Protein AF-A0A084AFZ1-F1 (afdb_monomer_lite)

Secondary structure (DSSP, 8-state):
---PPP--HHHHHHHHHTTSS-HHHHHHHHHHHHHS----TTGGG--HHHHHHHHTT-HHHHHHHHHHHH------HHHHHHHHHHHHHTTT--HHHHHHHHHHHT--GGGSHHHHHHHHHHHHHTT-HHHHHHHHHHSPPPTTHHHHT-GGGS-EEEEEETTEEEEEEGGGTT-TTTTHHHHHHHHHTTSS---TTHHHHHHT-SSHHHHHHHHHHHHHTT----HHHHHHHHHTT-HHHHHHHHHHHHHHH-S-TTHHHHHHHHHHHHHHTT-HHHHHHHHHHH---TT--PPP-TT----HHHHHHHHHHT--TT--HHHHHHHTT-HHHHHHHHHTT------TTS--HHHHHHHHHHHHHTTTTT-TTHHHHHHHHHHHHHHHHHTT-SS----S----

Foldseek 3Di:
DDDDDDLDLVVLVVCVVVVVDDPLRSLLSLCCCLQVVDDDPVLVPDDLVNLLQCLQPQLLSSLSSQSNVAPPDRFDPLLSVLLSVLLVCLLPDAPVNNVVSCVVSVRCQLVAQSSLLSSLSSNLQSVVVRRNLVSLVVGAHGVSLQSSPEPVSFDFDWADAPPFTAGAGPSCHNPQFRCLVVVLSCVVSVSYDQDLVCLRRLLLTNPVVSSVSSNVSSVVVPHAQDLVSLLSNLLGQPLVSNVVNVVRNCVVPPPDPCQQVSLQVSLLSNLLSLRLSNNCCSCVVVVHDQQDWDDDPPDDDDDPVVCVVCLVVLNQHRDGSLLSNLSSLNQNSNVSSVVVPHDQAAGPVRDTNLRSLVVSLVSLVVCCVVDVVSVVVNVSNVSSNVSCVVVVNHPDPPPDDDDD

Structure (mmCIF, N/CA/C/O backbone):
data_AF-A0A084AFZ1-F1
#
_entry.id   AF-A0A084AFZ1-F1
#
loop_
_atom_site.group_PDB
_atom_site.id
_atom_site.type_symbol
_atom_site.label_atom_id
_atom_site.label_alt_id
_atom_site.label_comp_id
_atom_site.label_asym_id
_atom_site.label_entity_id
_atom_site.label_seq_id
_atom_site.pdbx_PDB_ins_code
_atom_site.Cartn_x
_atom_site.Cartn_y
_atom_site.Cartn_z
_atom_site.occupancy
_atom_site.B_iso_or_equiv
_atom_site.auth_seq_id
_atom_site.auth_comp_id
_atom_site.auth_asym_id
_atom_site.auth_atom_id
_atom_site.pdbx_PDB_model_num
ATOM 1 N N . MET A 1 1 ? -12.530 34.333 35.364 1.00 33.03 1 MET A N 1
ATOM 2 C CA . MET A 1 1 ? -13.328 33.110 35.159 1.00 33.03 1 MET A CA 1
ATOM 3 C C . MET A 1 1 ? -12.568 32.284 34.147 1.00 33.03 1 MET A C 1
ATOM 5 O O . MET A 1 1 ? -12.375 32.754 33.040 1.00 33.03 1 MET A O 1
ATOM 9 N N . THR A 1 2 ? -11.994 31.172 34.586 1.00 37.03 2 THR A N 1
ATOM 10 C CA . THR A 1 2 ? -11.193 30.262 33.763 1.00 37.03 2 THR A CA 1
ATOM 11 C C . THR A 1 2 ? -12.133 29.463 32.868 1.00 37.03 2 THR A C 1
ATOM 13 O O . THR A 1 2 ? -12.898 28.650 33.384 1.00 37.03 2 THR A O 1
ATOM 16 N N . GLU A 1 3 ? -12.117 29.720 31.561 1.00 37.47 3 GLU A N 1
ATOM 17 C CA . GLU A 1 3 ? -12.714 28.812 30.579 1.00 37.47 3 GLU A CA 1
ATOM 18 C C . GLU A 1 3 ? -11.996 27.467 30.712 1.00 37.47 3 GLU A C 1
ATOM 20 O O . GLU A 1 3 ? -10.791 27.369 30.480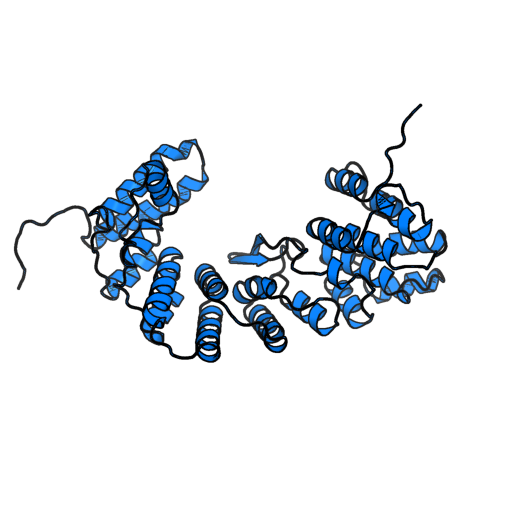 1.00 37.47 3 GLU A O 1
ATOM 25 N N . GLN A 1 4 ? -12.707 26.441 31.180 1.00 44.84 4 GLN A N 1
ATOM 26 C CA . GLN A 1 4 ? -12.224 25.075 31.026 1.00 44.84 4 GLN A CA 1
ATOM 27 C C . GLN A 1 4 ? -12.156 24.792 29.518 1.00 44.84 4 GLN A C 1
ATOM 29 O O . GLN A 1 4 ? -13.130 25.097 28.825 1.00 44.84 4 GLN A O 1
ATOM 34 N N . PRO A 1 5 ? -11.043 24.246 28.993 1.00 47.56 5 PRO A N 1
ATOM 35 C CA . PRO A 1 5 ? -10.979 23.866 27.592 1.00 47.56 5 PRO A CA 1
ATOM 36 C C . PRO A 1 5 ? -12.071 22.830 27.345 1.00 47.56 5 PRO A C 1
ATOM 38 O O . PRO A 1 5 ? -12.137 21.807 28.030 1.00 47.56 5 PRO A O 1
ATOM 41 N N . ASN A 1 6 ? -12.978 23.158 26.431 1.00 54.75 6 ASN A N 1
ATOM 42 C CA . ASN A 1 6 ? -14.166 22.368 26.148 1.00 54.75 6 ASN A CA 1
ATOM 43 C C . ASN A 1 6 ? -13.710 20.989 25.626 1.00 54.75 6 ASN A C 1
ATOM 45 O O . ASN A 1 6 ? -13.026 20.946 24.599 1.00 54.75 6 ASN A O 1
ATOM 49 N N . PRO A 1 7 ? -14.001 19.871 26.315 1.00 60.94 7 PRO A N 1
ATOM 50 C CA . PRO A 1 7 ? -13.528 18.563 25.887 1.00 60.94 7 PRO A CA 1
ATOM 51 C C . PRO A 1 7 ? -14.310 18.158 24.637 1.00 60.94 7 PRO A C 1
ATOM 53 O O . PRO A 1 7 ? -15.464 17.760 24.724 1.00 60.94 7 PRO A O 1
ATOM 56 N N . CYS A 1 8 ? -13.714 18.296 23.457 1.00 78.50 8 CYS A N 1
ATOM 57 C CA . CYS A 1 8 ? -14.264 17.755 22.218 1.00 78.50 8 CYS A CA 1
ATOM 58 C C . CYS A 1 8 ? -13.223 16.856 21.548 1.00 78.50 8 CYS A C 1
ATOM 60 O O . CYS A 1 8 ? -12.022 17.114 21.659 1.00 78.50 8 CYS A O 1
ATOM 62 N N . PHE A 1 9 ? -13.682 15.825 20.826 1.00 83.19 9 PHE A N 1
ATOM 63 C CA . PHE A 1 9 ? -12.818 14.855 20.134 1.00 83.19 9 PHE A CA 1
ATOM 64 C C . PHE A 1 9 ? -11.695 15.525 19.327 1.00 83.19 9 PHE A C 1
ATOM 66 O O . PHE A 1 9 ? -10.556 15.069 19.329 1.00 83.19 9 PHE A O 1
ATOM 73 N N . TYR A 1 10 ? -12.000 16.639 18.651 1.00 82.38 10 TYR A N 1
ATOM 74 C CA . TYR A 1 10 ? -11.013 17.381 17.869 1.00 82.38 10 TYR A CA 1
ATOM 75 C C . TYR A 1 10 ? -9.939 18.023 18.746 1.00 82.38 10 TYR A C 1
ATOM 77 O O . TYR A 1 10 ? -8.758 17.868 18.454 1.00 82.38 10 TYR A O 1
ATOM 85 N N . HIS A 1 11 ? -10.327 18.721 19.813 1.00 86.31 11 HIS A N 1
ATOM 86 C CA . HIS A 1 11 ? -9.377 19.373 20.710 1.00 86.31 11 HIS A CA 1
ATOM 87 C C . HIS A 1 11 ? -8.495 18.347 21.429 1.00 86.31 11 HIS A C 1
ATOM 89 O O . HIS A 1 11 ? -7.272 18.452 21.382 1.00 86.31 11 HIS A O 1
ATOM 95 N N . ASN A 1 12 ? -9.107 17.312 22.012 1.00 88.25 12 ASN A N 1
ATOM 96 C CA . ASN A 1 12 ? -8.392 16.292 22.776 1.00 88.25 12 ASN A CA 1
ATOM 97 C C . ASN A 1 12 ? -7.398 15.512 21.910 1.00 88.25 12 ASN A C 1
ATOM 99 O O . ASN A 1 12 ? -6.294 15.227 22.369 1.00 88.25 12 ASN A O 1
ATOM 103 N N . LYS A 1 13 ? -7.742 15.230 20.649 1.00 87.44 13 LYS A N 1
ATOM 104 C CA . LYS A 1 13 ? -6.816 14.625 19.688 1.00 87.44 13 LYS A CA 1
ATOM 105 C C . LYS A 1 13 ? -5.559 15.468 19.482 1.00 87.44 13 LYS A C 1
ATOM 107 O O . LYS A 1 13 ? -4.463 14.915 19.498 1.00 87.44 13 LYS A O 1
ATOM 112 N N . TYR A 1 14 ? -5.698 16.776 19.245 1.00 88.31 14 TYR A N 1
ATOM 113 C CA . TYR A 1 14 ? -4.531 17.637 19.024 1.00 88.31 14 TYR A CA 1
ATOM 114 C C . TYR A 1 14 ? -3.699 17.767 20.300 1.00 88.31 14 TYR A C 1
ATOM 116 O O . TYR A 1 14 ? -2.500 17.534 20.247 1.00 88.31 14 TYR A O 1
ATOM 124 N N . SER A 1 15 ? -4.333 17.980 21.456 1.00 90.19 15 SER A N 1
ATOM 125 C CA . SER A 1 15 ? -3.624 18.001 22.740 1.00 90.19 15 SER A CA 1
ATOM 126 C C . SER A 1 15 ? -2.896 16.686 23.042 1.00 90.19 15 SER A C 1
ATOM 128 O O . SER A 1 15 ? -1.796 16.709 23.586 1.00 90.19 15 SER A O 1
ATOM 130 N N . TYR A 1 16 ? -3.462 15.529 22.682 1.00 90.88 16 TYR A N 1
ATOM 131 C CA . TYR A 1 16 ? -2.767 14.247 22.821 1.00 90.88 16 TYR A CA 1
ATOM 132 C C . TYR A 1 16 ? -1.593 14.128 21.839 1.00 90.88 16 TYR A C 1
ATOM 134 O O . TYR A 1 16 ? -0.491 13.755 22.242 1.00 90.88 16 TYR A O 1
ATOM 142 N N . ALA A 1 17 ? -1.800 14.482 20.567 1.00 87.94 17 ALA A N 1
ATOM 143 C CA . ALA A 1 17 ? -0.756 14.453 19.544 1.00 87.94 17 ALA A CA 1
ATOM 144 C C . ALA A 1 17 ? 0.426 15.384 19.876 1.00 87.94 17 ALA A C 1
ATOM 146 O O . ALA A 1 17 ? 1.574 15.030 19.610 1.00 87.94 17 ALA A O 1
ATOM 147 N N . ASP A 1 18 ? 0.142 16.525 20.504 1.00 91.38 18 ASP A N 1
ATOM 148 C CA . ASP A 1 18 ? 1.127 17.514 20.950 1.00 91.38 18 ASP A CA 1
ATOM 149 C C . ASP A 1 18 ? 1.747 17.160 22.321 1.00 91.38 18 ASP A C 1
ATOM 151 O O . ASP A 1 18 ? 2.674 17.828 22.783 1.00 91.38 18 ASP A O 1
ATOM 155 N N . GLY A 1 19 ? 1.279 16.084 22.969 1.00 92.38 19 GLY A N 1
ATOM 156 C CA . GLY A 1 19 ? 1.779 15.604 24.261 1.00 92.38 19 GLY A CA 1
ATOM 157 C C . GLY A 1 19 ? 1.338 16.438 25.469 1.00 92.38 19 GLY A C 1
ATOM 158 O O . GLY A 1 19 ? 1.899 16.284 26.553 1.00 92.38 19 GLY A O 1
ATOM 159 N N . GLU A 1 20 ? 0.346 17.313 25.301 1.00 94.06 20 GLU A N 1
ATOM 160 C CA . GLU A 1 20 ? -0.229 18.136 26.372 1.00 94.06 20 GLU A CA 1
ATOM 161 C C . GLU A 1 20 ? -1.051 17.308 27.367 1.00 94.06 20 GLU A C 1
ATOM 163 O O . GLU A 1 20 ? -1.172 17.686 28.533 1.00 94.06 20 GLU A O 1
ATOM 168 N N . ILE A 1 21 ? -1.620 16.189 26.908 1.00 93.94 21 ILE A N 1
ATOM 169 C CA . ILE A 1 21 ? -2.348 15.226 27.739 1.00 93.94 21 ILE A CA 1
ATOM 170 C C . ILE A 1 21 ? -1.832 13.808 27.508 1.00 93.94 21 ILE A C 1
ATOM 172 O O . ILE A 1 21 ? -1.368 13.451 26.426 1.00 93.94 21 ILE A O 1
ATOM 176 N N . THR A 1 22 ? -1.937 12.977 28.538 1.00 95.38 22 THR A N 1
ATOM 177 C CA . THR A 1 22 ? -1.619 11.547 28.473 1.00 95.38 22 THR A CA 1
ATOM 178 C C . THR A 1 22 ? -2.678 10.765 27.691 1.00 95.38 22 THR A C 1
ATOM 180 O O . THR A 1 22 ? -3.810 11.218 27.515 1.00 95.38 22 THR A O 1
ATOM 183 N N . LEU A 1 23 ? -2.341 9.539 27.267 1.00 93.75 23 LEU A N 1
ATOM 184 C CA . LEU A 1 23 ? -3.318 8.635 26.649 1.00 93.75 23 LEU A CA 1
ATOM 185 C C . LEU A 1 23 ? -4.482 8.321 27.602 1.00 93.75 23 LEU A C 1
ATOM 187 O O . LEU A 1 23 ? -5.624 8.241 27.169 1.00 93.75 23 LEU A O 1
ATOM 191 N N . GLU A 1 24 ? -4.212 8.154 28.897 1.00 95.44 24 GLU A N 1
ATOM 192 C CA . GLU A 1 24 ? -5.260 7.911 29.892 1.00 95.44 24 GLU A CA 1
ATOM 193 C C . GLU A 1 24 ? -6.216 9.104 30.002 1.00 95.44 24 GLU A C 1
ATOM 195 O O . GLU A 1 24 ? -7.428 8.919 29.927 1.00 95.44 24 GLU A O 1
ATOM 200 N N . GLU A 1 25 ? -5.691 10.328 30.097 1.00 93.88 25 GLU A N 1
ATOM 201 C CA . GLU A 1 25 ? -6.513 11.544 30.106 1.00 93.88 25 GLU A CA 1
ATOM 202 C C . GLU A 1 25 ? -7.311 11.706 28.810 1.00 93.88 25 GLU A C 1
ATOM 204 O O . GLU A 1 25 ? -8.485 12.073 28.859 1.00 93.88 25 GLU A O 1
ATOM 209 N N . TYR A 1 26 ? -6.699 11.402 27.664 1.00 93.56 26 TYR A N 1
ATOM 210 C CA . TYR A 1 26 ? -7.360 11.389 26.363 1.00 93.56 26 TYR A CA 1
ATOM 211 C C . TYR A 1 26 ? -8.556 10.420 26.350 1.00 93.56 26 TYR A C 1
ATOM 213 O O . TYR A 1 26 ? -9.682 10.831 26.070 1.00 93.56 26 TYR A O 1
ATOM 221 N N . LEU A 1 27 ? -8.337 9.160 26.749 1.00 93.81 27 LEU A N 1
ATOM 222 C CA . LEU A 1 27 ? -9.379 8.134 26.839 1.00 93.81 27 LEU A CA 1
ATOM 223 C C . LEU A 1 27 ? -10.505 8.539 27.798 1.00 93.81 27 LEU A C 1
ATOM 225 O O . LEU A 1 27 ? -11.677 8.389 27.464 1.00 93.81 27 LEU A O 1
ATOM 229 N N . GLN A 1 28 ? -10.166 9.047 28.984 1.00 91.25 28 GLN A N 1
ATOM 230 C CA . GLN A 1 28 ? -11.147 9.452 29.995 1.00 91.25 28 GLN A CA 1
ATOM 231 C C . GLN A 1 28 ? -12.039 10.591 29.490 1.00 91.25 28 GLN A C 1
ATOM 233 O O . GLN A 1 28 ? -13.264 10.526 29.628 1.00 91.25 28 GLN A O 1
ATOM 238 N N . LYS A 1 29 ? -11.437 11.615 28.869 1.00 89.06 29 LYS A N 1
ATOM 239 C CA . LYS A 1 29 ? -12.176 12.748 28.303 1.00 89.06 29 LYS A CA 1
ATOM 240 C C . LYS A 1 29 ? -13.087 12.301 27.165 1.00 89.06 29 LYS A C 1
ATOM 242 O O . LYS A 1 29 ? -14.281 12.579 27.217 1.00 89.06 29 LYS A O 1
ATOM 247 N N . ASP A 1 30 ? -12.570 11.570 26.183 1.00 89.25 30 ASP A N 1
ATOM 248 C CA . ASP A 1 30 ? -13.354 11.226 24.994 1.00 89.25 30 ASP A CA 1
ATOM 249 C C . ASP A 1 30 ? -14.424 10.156 25.279 1.00 89.25 30 ASP A C 1
ATOM 251 O O . ASP A 1 30 ? -15.539 10.231 24.756 1.00 89.25 30 ASP A O 1
ATOM 255 N N . LEU A 1 31 ? -14.157 9.195 26.172 1.00 89.50 31 LEU A N 1
ATOM 256 C CA . LEU A 1 31 ? -15.164 8.207 26.579 1.00 89.50 31 LEU A CA 1
ATOM 257 C C . LEU A 1 31 ? -16.256 8.802 27.473 1.00 89.50 31 LEU A C 1
ATOM 259 O O . LEU A 1 31 ? -17.341 8.223 27.546 1.00 89.50 31 LEU A O 1
ATOM 263 N N . SER A 1 32 ? -16.040 9.958 28.112 1.00 86.19 32 SER A N 1
ATOM 264 C CA . SER A 1 32 ? -17.117 10.651 28.837 1.00 86.19 32 SER A CA 1
ATOM 265 C C . SER A 1 32 ? -18.300 10.993 27.918 1.00 86.19 32 SER A C 1
ATOM 267 O O . SER A 1 32 ? -19.451 10.850 28.328 1.00 86.19 32 SER A O 1
ATOM 269 N N . HIS A 1 33 ? -18.049 11.297 26.638 1.00 82.81 33 HIS A N 1
ATOM 270 C CA . HIS A 1 33 ? -19.105 11.511 25.641 1.00 82.81 33 HIS A CA 1
ATOM 271 C C . HIS A 1 33 ? -19.971 10.272 25.412 1.00 82.81 33 HIS A C 1
ATOM 273 O O . HIS A 1 33 ? -21.174 10.387 25.180 1.00 82.81 33 HIS A O 1
ATOM 279 N N . VAL A 1 34 ? -19.356 9.088 25.470 1.00 84.00 34 VAL A N 1
ATOM 280 C CA . VAL A 1 34 ? -20.025 7.802 25.243 1.00 84.00 34 VAL A CA 1
ATOM 281 C C . VAL A 1 34 ? -20.807 7.377 26.489 1.00 84.00 34 VAL A C 1
ATOM 283 O O . VAL A 1 34 ? -21.957 6.965 26.383 1.00 84.00 34 VAL A O 1
ATOM 286 N N . PHE A 1 35 ? -20.209 7.498 27.676 1.00 84.88 35 PHE A N 1
ATOM 287 C CA . PHE A 1 35 ? -20.789 6.969 28.917 1.00 84.88 35 PHE A CA 1
ATOM 288 C C . PHE A 1 35 ? -21.752 7.944 29.597 1.00 84.88 35 PHE A C 1
ATOM 290 O O . PHE A 1 35 ? -22.797 7.529 30.090 1.00 84.88 35 PHE A O 1
ATOM 297 N N . GLU A 1 36 ? -21.421 9.233 29.622 1.00 79.44 36 GLU A N 1
ATOM 298 C CA . GLU A 1 36 ? -22.188 10.252 30.350 1.00 79.44 36 GLU A CA 1
ATOM 299 C C . GLU A 1 36 ? -23.171 11.001 29.440 1.00 79.44 36 GLU A C 1
ATOM 301 O O . GLU A 1 36 ? -23.986 11.787 29.919 1.00 79.44 36 GLU A O 1
ATOM 306 N N . GLY A 1 37 ? -23.105 10.775 28.122 1.00 70.62 37 GLY A N 1
ATOM 307 C CA . GLY A 1 37 ? -23.962 11.453 27.148 1.00 70.62 37 GLY A CA 1
ATOM 308 C C . GLY A 1 37 ? -23.716 12.963 27.065 1.00 70.62 37 GLY A C 1
ATOM 309 O O . GLY A 1 37 ? -24.553 13.689 26.529 1.00 70.62 37 GLY A O 1
ATOM 310 N N . LEU A 1 38 ? -22.583 13.447 27.586 1.00 69.12 38 LEU A N 1
ATOM 311 C CA . LEU A 1 38 ? -22.185 14.848 27.515 1.00 69.12 38 LEU A CA 1
ATOM 312 C C . LEU A 1 38 ? -21.895 15.215 26.057 1.00 69.12 38 LEU A C 1
ATOM 314 O O . LEU A 1 38 ? -20.802 14.979 25.544 1.00 69.12 38 LEU A O 1
ATOM 318 N N . ARG A 1 39 ? -22.892 15.769 25.363 1.00 71.81 39 ARG A N 1
ATOM 319 C CA . ARG A 1 39 ? -22.754 16.247 23.984 1.00 71.81 39 ARG A CA 1
ATOM 320 C C . ARG A 1 39 ? -22.644 17.763 23.986 1.00 71.81 39 ARG A C 1
ATOM 322 O O . ARG A 1 39 ? -23.574 18.469 24.362 1.00 71.81 39 ARG A O 1
ATOM 329 N N . HIS A 1 40 ? -21.495 18.262 23.549 1.00 74.44 40 HIS A N 1
ATOM 330 C CA . HIS A 1 40 ? -21.338 19.675 23.223 1.00 74.44 40 HIS A CA 1
ATOM 331 C C . HIS A 1 40 ? -22.025 19.967 21.877 1.00 74.44 40 HIS A C 1
ATOM 333 O O . HIS A 1 40 ? -22.189 19.044 21.074 1.00 74.44 40 HIS A O 1
ATOM 339 N N . PRO A 1 41 ? -22.358 21.233 21.562 1.00 74.81 41 PRO A N 1
ATOM 340 C CA . PRO A 1 41 ? -22.997 21.595 20.289 1.00 74.81 41 PRO A CA 1
ATOM 341 C C . PRO A 1 41 ? -22.241 21.113 19.036 1.00 74.81 41 PRO A C 1
ATOM 343 O O . PRO A 1 41 ? -22.827 20.905 17.977 1.00 74.81 41 PRO A O 1
ATOM 346 N N . GLU A 1 42 ? -20.925 20.936 19.145 1.00 70.88 42 GLU A N 1
ATOM 347 C CA . GLU A 1 42 ? -20.059 20.398 18.090 1.00 70.88 42 GLU A CA 1
ATOM 348 C C . GLU A 1 42 ? -20.257 18.889 17.888 1.00 70.88 42 GLU A C 1
ATOM 350 O O . GLU A 1 42 ? -20.245 18.412 16.755 1.00 70.88 42 GLU A O 1
ATOM 355 N N . CYS A 1 43 ? -20.497 18.144 18.972 1.00 73.94 43 CYS A N 1
ATOM 356 C CA . CYS A 1 43 ? -20.749 16.704 18.953 1.00 73.94 43 CYS A CA 1
ATOM 357 C C . CYS A 1 43 ? -22.131 16.367 18.373 1.00 73.94 43 CYS A C 1
ATOM 359 O O . CYS A 1 43 ? -22.297 15.310 17.771 1.00 73.94 43 CYS A O 1
ATOM 361 N N . GLU A 1 44 ? -23.116 17.259 18.522 1.00 75.50 44 GLU A N 1
ATOM 362 C CA . GLU A 1 44 ? -24.480 17.072 17.996 1.00 75.50 44 GLU A CA 1
ATOM 363 C C . GLU A 1 44 ? -24.546 17.036 16.463 1.00 75.50 44 GLU A C 1
ATOM 365 O O . GLU A 1 44 ? -25.495 16.498 15.897 1.00 75.50 44 GLU A O 1
ATOM 370 N N . ARG A 1 45 ? -23.548 17.610 15.783 1.00 81.56 45 ARG A N 1
ATOM 371 C CA . ARG A 1 45 ? -23.478 17.654 14.314 1.00 81.56 45 ARG A CA 1
ATOM 372 C C . ARG A 1 45 ? -22.702 16.486 13.710 1.00 81.56 45 ARG A C 1
ATOM 374 O O . ARG A 1 45 ? -22.696 16.350 12.485 1.00 81.56 45 ARG A O 1
ATOM 381 N N . LEU A 1 46 ? -22.048 15.678 14.549 1.00 87.00 46 LEU A N 1
ATOM 382 C CA . LEU A 1 46 ? -21.243 14.553 14.092 1.00 87.00 46 LEU A CA 1
ATOM 383 C C . LEU A 1 46 ? -22.122 13.497 13.425 1.00 87.00 46 LEU A C 1
ATOM 385 O O . LEU A 1 46 ? -23.228 13.196 13.871 1.00 87.00 46 LEU A O 1
ATOM 389 N N . ASN A 1 47 ? -21.602 12.923 12.350 1.00 88.88 47 ASN A N 1
ATOM 390 C CA . ASN A 1 47 ? -22.242 11.861 11.588 1.00 88.88 47 ASN A CA 1
ATOM 391 C C . ASN A 1 47 ? -21.202 10.826 11.113 1.00 88.88 47 ASN A C 1
ATOM 393 O O . ASN A 1 47 ? -20.009 10.928 11.403 1.00 88.88 47 ASN A O 1
ATOM 397 N N . ASP A 1 48 ? -21.646 9.815 10.363 1.00 88.25 48 ASP A N 1
AT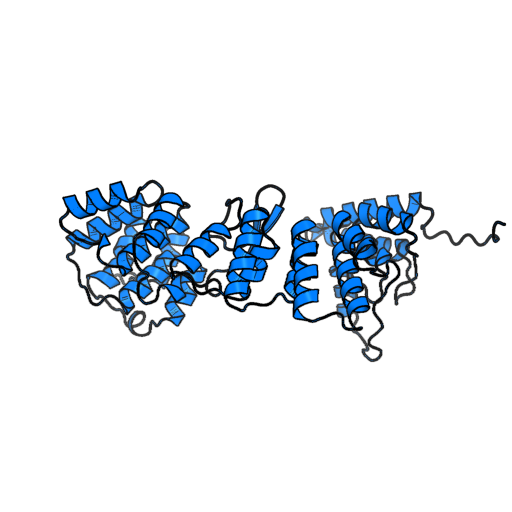OM 398 C CA . ASP A 1 48 ? -20.771 8.748 9.855 1.00 88.25 48 ASP A CA 1
ATOM 399 C C . ASP A 1 48 ? -19.630 9.255 8.945 1.00 88.25 48 ASP A C 1
ATOM 401 O O . ASP A 1 48 ? -18.589 8.600 8.834 1.00 88.25 48 ASP A O 1
ATOM 405 N N . ALA A 1 49 ? -19.778 10.418 8.298 1.00 88.12 49 ALA A N 1
ATOM 406 C CA . ALA A 1 49 ? -18.690 11.025 7.533 1.00 88.12 49 ALA A CA 1
ATOM 407 C C . ALA A 1 49 ? -17.582 11.558 8.455 1.00 88.12 49 ALA A C 1
ATOM 409 O O . ALA A 1 49 ? -16.403 11.407 8.131 1.00 88.12 49 ALA A O 1
ATOM 410 N N . ASP A 1 50 ? -17.937 12.106 9.620 1.00 88.62 50 ASP A N 1
ATOM 411 C CA . ASP A 1 50 ? -16.970 12.582 10.615 1.00 88.62 50 ASP A CA 1
ATOM 412 C C . ASP A 1 50 ? -16.193 11.427 11.256 1.00 88.62 50 ASP A C 1
ATOM 414 O O . ASP A 1 50 ? -14.991 11.556 11.487 1.00 88.62 50 ASP A O 1
ATOM 418 N N . VAL A 1 51 ? -16.839 10.270 11.461 1.00 90.19 51 VAL A N 1
ATOM 419 C CA . VAL A 1 51 ? -16.156 9.026 11.870 1.00 90.19 51 VAL A CA 1
ATOM 420 C C . VAL A 1 51 ? -15.022 8.709 10.897 1.00 90.19 51 VAL A C 1
ATOM 422 O O . VAL A 1 51 ? -13.885 8.476 11.309 1.00 90.19 51 VAL A O 1
ATOM 425 N N . GLY A 1 52 ? -15.325 8.737 9.597 1.00 87.62 52 GLY A N 1
ATOM 426 C CA . GLY A 1 52 ? -14.346 8.481 8.550 1.00 87.62 52 GLY A CA 1
ATOM 427 C C . GLY A 1 52 ? -13.244 9.533 8.478 1.00 87.62 52 GLY A C 1
ATOM 428 O O . GLY A 1 52 ? -12.071 9.191 8.356 1.00 87.62 52 GLY A O 1
ATOM 429 N N . LEU A 1 53 ? -13.596 10.816 8.582 1.00 86.31 53 LEU A N 1
ATOM 430 C CA . LEU A 1 53 ? -12.619 11.902 8.574 1.00 86.31 53 LEU A CA 1
ATOM 431 C C . LEU A 1 53 ? -11.646 11.789 9.752 1.00 86.31 53 LEU A C 1
ATOM 433 O O . LEU A 1 53 ? -10.442 11.965 9.569 1.00 86.31 53 LEU A O 1
ATOM 437 N N . MET A 1 54 ? -12.156 11.467 10.940 1.00 87.62 54 MET A N 1
ATOM 438 C CA . MET A 1 54 ? -11.336 11.320 12.134 1.00 87.62 54 MET A CA 1
ATOM 439 C C . MET A 1 54 ? -10.410 10.103 12.029 1.00 87.62 54 MET A C 1
ATOM 441 O O . MET A 1 54 ? -9.196 10.243 12.215 1.00 87.62 54 MET A O 1
ATOM 445 N N . ALA A 1 55 ? -10.956 8.954 11.610 1.00 88.31 55 ALA A N 1
ATOM 446 C CA . ALA A 1 55 ? -10.219 7.698 11.474 1.00 88.31 55 ALA A CA 1
ATOM 447 C C . ALA A 1 55 ? -8.987 7.785 10.549 1.00 88.31 55 ALA A C 1
ATOM 449 O O . ALA A 1 55 ? -8.029 7.038 10.743 1.00 88.31 55 ALA A O 1
ATOM 450 N N . ARG A 1 56 ? -8.947 8.760 9.621 1.00 80.88 56 ARG A N 1
ATOM 451 C CA . ARG A 1 56 ? -7.785 9.040 8.738 1.00 80.88 56 ARG A CA 1
ATOM 452 C C . ARG A 1 56 ? -6.508 9.385 9.469 1.00 80.88 56 ARG A C 1
ATOM 454 O O . ARG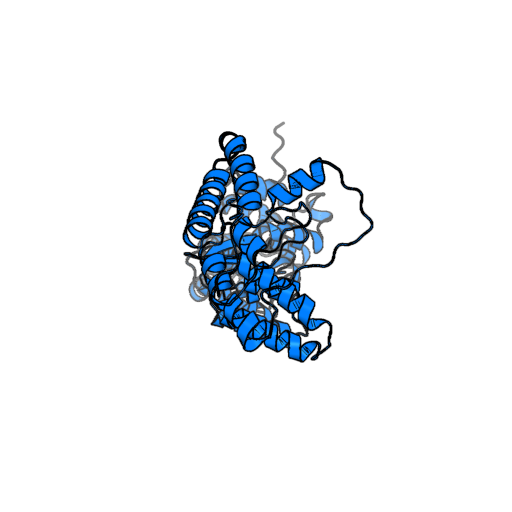 A 1 56 ? -5.429 9.288 8.890 1.00 80.88 56 ARG A O 1
ATOM 461 N N . SER A 1 57 ? -6.643 9.866 10.691 1.00 78.31 57 SER A N 1
ATOM 462 C CA . SER A 1 57 ? -5.543 10.419 11.473 1.00 78.31 57 SER A CA 1
ATOM 463 C C . SER A 1 57 ? -5.516 9.877 12.891 1.00 78.31 57 SER A C 1
ATOM 465 O O . SER A 1 57 ? -4.436 9.754 13.453 1.00 78.31 57 SER A O 1
ATOM 467 N N . ASP A 1 58 ? -6.677 9.520 13.435 1.00 86.31 58 ASP A N 1
ATOM 468 C CA . ASP A 1 58 ? -6.822 8.896 14.738 1.00 86.31 58 ASP A CA 1
ATOM 469 C C . ASP A 1 58 ? -7.973 7.880 14.677 1.00 86.31 58 ASP A C 1
ATOM 471 O O . ASP A 1 58 ? -9.160 8.221 14.730 1.00 86.31 58 ASP A O 1
ATOM 475 N N . MET A 1 59 ? -7.607 6.611 14.478 1.00 88.06 59 MET A N 1
ATOM 476 C CA . MET A 1 59 ? -8.563 5.512 14.331 1.00 88.06 59 MET A CA 1
ATOM 477 C C . MET A 1 59 ? -9.346 5.271 15.620 1.00 88.06 59 MET A C 1
ATOM 479 O O . MET A 1 59 ? -10.532 4.941 15.567 1.00 88.06 59 MET A O 1
ATOM 483 N N . LEU A 1 60 ? -8.699 5.468 16.768 1.00 90.25 60 LEU A N 1
ATOM 484 C CA . LEU A 1 60 ? -9.321 5.337 18.073 1.00 90.25 60 LEU A CA 1
ATOM 485 C C . LEU A 1 60 ? -10.374 6.427 18.295 1.00 90.25 60 LEU A C 1
ATOM 487 O O . LEU A 1 60 ? -11.504 6.099 18.656 1.00 90.25 60 LEU A O 1
ATOM 491 N N . ALA A 1 61 ? -10.057 7.687 17.984 1.00 89.81 61 ALA A N 1
ATOM 492 C CA . ALA A 1 61 ? -11.025 8.783 18.033 1.00 89.81 61 ALA A CA 1
ATOM 493 C C . ALA A 1 61 ? -12.231 8.515 17.115 1.00 89.81 61 ALA A C 1
ATOM 495 O O . ALA A 1 61 ? -13.383 8.655 17.527 1.00 89.81 61 ALA A O 1
ATOM 496 N N . GLY A 1 62 ? -11.987 8.059 15.879 1.00 91.00 62 GLY A N 1
ATOM 497 C CA . GLY A 1 62 ? -13.055 7.654 14.957 1.00 91.00 62 GLY A CA 1
ATOM 498 C C . GLY A 1 62 ? -13.935 6.540 15.537 1.00 91.00 62 GLY A C 1
ATOM 499 O O . GLY A 1 62 ? -15.163 6.620 15.480 1.00 91.00 62 GLY A O 1
ATOM 500 N N . ALA A 1 63 ? -13.324 5.531 16.162 1.00 92.50 63 ALA A N 1
ATOM 501 C CA . ALA A 1 63 ? -14.042 4.450 16.825 1.00 92.50 63 ALA A CA 1
ATOM 502 C C . ALA A 1 63 ? -14.881 4.936 18.020 1.00 92.50 63 ALA A C 1
ATOM 504 O O . ALA A 1 63 ? -15.991 4.436 18.208 1.00 92.50 63 ALA A O 1
ATOM 505 N N . MET A 1 64 ? -14.408 5.922 18.790 1.00 91.81 64 MET A N 1
ATOM 506 C CA . MET A 1 64 ? -15.168 6.530 19.891 1.00 91.81 64 MET A CA 1
ATOM 507 C C . MET A 1 64 ? -16.349 7.358 19.399 1.00 91.81 64 MET A C 1
ATOM 509 O O . MET A 1 64 ? -17.436 7.236 19.959 1.00 91.81 64 MET A O 1
ATOM 513 N N . ILE A 1 65 ? -16.180 8.132 18.322 1.00 91.19 65 ILE A N 1
ATOM 514 C CA . ILE A 1 65 ? -17.293 8.854 17.689 1.00 91.19 65 ILE A CA 1
ATOM 515 C C . ILE A 1 65 ? -18.342 7.852 17.198 1.00 91.19 65 ILE A C 1
ATOM 517 O O . ILE A 1 65 ? -19.526 8.024 17.472 1.00 91.19 65 ILE A O 1
ATOM 521 N N . ALA A 1 66 ? -17.927 6.765 16.539 1.00 91.56 66 ALA A N 1
ATOM 522 C CA . ALA A 1 66 ? -18.849 5.712 16.118 1.00 91.56 66 ALA A CA 1
ATOM 523 C C . ALA A 1 66 ? -19.580 5.078 17.314 1.00 91.56 66 ALA A C 1
ATOM 525 O O . ALA A 1 66 ? -20.788 4.866 17.244 1.00 91.56 66 ALA A O 1
ATOM 526 N N . CYS A 1 67 ? -18.890 4.835 18.434 1.00 90.44 67 CYS A N 1
ATOM 527 C CA . CYS A 1 67 ? -19.547 4.380 19.660 1.00 90.44 67 CYS A CA 1
ATOM 528 C C . CYS A 1 67 ? -20.580 5.399 20.151 1.00 90.44 67 CYS A C 1
ATOM 530 O O . CYS A 1 67 ? -21.721 5.032 20.383 1.00 90.44 67 CYS A O 1
ATOM 532 N N . MET A 1 68 ? -20.221 6.679 20.251 1.00 88.44 68 MET A N 1
ATOM 533 C CA . MET A 1 68 ? -21.131 7.736 20.702 1.00 88.44 68 MET A CA 1
ATOM 534 C C . MET A 1 68 ? -22.388 7.848 19.821 1.00 88.44 68 MET A C 1
ATOM 536 O O . MET A 1 68 ? -23.475 8.123 20.327 1.00 88.44 68 MET A O 1
ATOM 540 N N . LEU A 1 69 ? -22.246 7.671 18.504 1.00 87.69 69 LEU A N 1
ATOM 541 C CA . LEU A 1 69 ? -23.354 7.780 17.553 1.00 87.69 69 LEU A CA 1
ATOM 542 C C . LEU A 1 69 ? -24.294 6.570 17.582 1.00 87.69 69 LEU A C 1
ATOM 544 O O . LEU A 1 69 ? -25.489 6.738 17.353 1.00 87.69 69 LEU A O 1
ATOM 548 N N . HIS A 1 70 ? -23.761 5.373 17.843 1.00 83.25 70 HIS A N 1
ATOM 549 C CA . HIS A 1 70 ? -24.475 4.112 17.612 1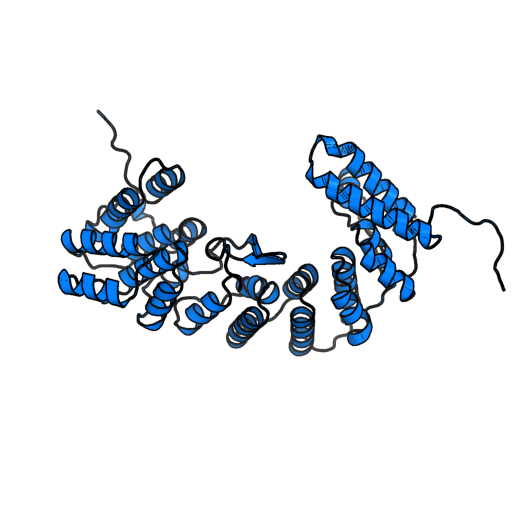.00 83.25 70 HIS A CA 1
ATOM 550 C C . HIS A 1 70 ? -24.731 3.277 18.874 1.00 83.25 70 HIS A C 1
ATOM 552 O O . HIS A 1 70 ? -25.446 2.277 18.806 1.00 83.25 70 HIS A O 1
ATOM 558 N N . VAL A 1 71 ? -24.149 3.643 20.018 1.00 78.62 71 VAL A N 1
ATOM 559 C CA . VAL A 1 71 ? -24.365 2.969 21.305 1.00 78.62 71 VAL A CA 1
ATOM 560 C C . VAL A 1 71 ? -25.404 3.738 22.105 1.00 78.62 71 VAL A C 1
ATOM 562 O O . VAL A 1 71 ? -25.143 4.834 22.584 1.00 78.62 71 VAL A O 1
ATOM 565 N N . ASP A 1 72 ? -26.561 3.109 22.293 1.00 68.88 72 ASP A N 1
ATOM 566 C CA . ASP A 1 72 ? -27.650 3.596 23.157 1.00 68.88 72 ASP A CA 1
ATOM 567 C C . ASP A 1 72 ? -27.554 3.033 24.592 1.00 68.88 72 ASP A C 1
ATOM 569 O O . ASP A 1 72 ? -28.492 3.084 25.387 1.00 68.88 72 ASP A O 1
ATOM 573 N N . VAL A 1 73 ? -26.412 2.428 24.923 1.00 66.25 73 VAL A N 1
ATOM 574 C CA . VAL A 1 73 ? -26.120 1.892 26.252 1.00 66.25 73 VAL A CA 1
ATOM 575 C C . VAL A 1 73 ? -25.354 2.959 27.024 1.00 66.25 73 VAL A C 1
ATOM 577 O O . VAL A 1 73 ? -24.343 3.450 26.534 1.00 66.25 73 VAL A O 1
ATOM 580 N N . HIS A 1 74 ? -25.810 3.283 28.235 1.00 69.00 74 HIS A N 1
ATOM 581 C CA . HIS A 1 74 ? -25.102 4.142 29.189 1.00 69.00 74 HIS A CA 1
ATOM 582 C C . HIS A 1 74 ? -24.521 3.267 30.303 1.00 69.00 74 HIS A C 1
ATOM 584 O O . HIS A 1 74 ? -25.194 3.036 31.314 1.00 69.00 74 HIS A O 1
ATOM 590 N N . PRO A 1 75 ? -23.320 2.688 30.126 1.00 71.31 75 PRO A N 1
ATOM 591 C CA . PRO A 1 75 ? -22.753 1.812 31.132 1.00 71.31 75 PRO A CA 1
ATOM 592 C C . PRO A 1 75 ? -22.354 2.630 32.365 1.00 71.31 75 PRO A C 1
ATOM 594 O O . PRO A 1 75 ? -22.172 3.846 32.306 1.00 71.31 75 PRO A O 1
ATOM 597 N N . SER A 1 76 ? -22.208 1.959 33.506 1.00 80.56 76 SER A N 1
ATOM 598 C CA . SER A 1 76 ? -21.860 2.634 34.758 1.00 80.56 76 SER A CA 1
ATOM 599 C C . SER A 1 76 ? -20.486 3.329 34.678 1.00 80.56 76 SER A C 1
ATOM 601 O O . SER A 1 76 ? -19.617 2.898 33.915 1.00 80.56 76 SER A O 1
ATOM 603 N N . PRO A 1 77 ? -20.217 4.344 35.522 1.00 80.50 77 PRO A N 1
ATOM 604 C CA . PRO A 1 77 ? -18.879 4.928 35.631 1.00 80.50 77 PRO A CA 1
ATOM 605 C C . PRO A 1 77 ? -17.789 3.884 35.919 1.00 80.50 77 PRO A C 1
ATOM 607 O O . PRO A 1 77 ? -16.686 3.976 35.391 1.00 80.50 77 PRO A O 1
ATOM 610 N N . ALA A 1 78 ? -18.110 2.836 36.689 1.00 85.56 78 ALA A N 1
ATOM 611 C CA . ALA A 1 78 ? -17.194 1.723 36.936 1.00 85.56 78 ALA A CA 1
ATOM 612 C C . ALA A 1 78 ? -16.835 0.964 35.645 1.00 85.56 78 ALA A C 1
ATOM 614 O O . ALA A 1 78 ? -15.675 0.610 35.445 1.00 85.56 78 ALA A O 1
ATOM 615 N N . ALA A 1 79 ? -17.797 0.772 34.739 1.00 89.00 79 ALA A N 1
ATOM 616 C CA . ALA A 1 79 ? -17.548 0.162 33.438 1.00 89.00 79 ALA A CA 1
ATOM 617 C C . ALA A 1 79 ? -16.653 1.035 32.541 1.00 89.00 79 ALA A C 1
ATOM 619 O O . ALA A 1 79 ? -15.843 0.491 31.791 1.00 89.00 79 ALA A O 1
ATOM 620 N N . ARG A 1 80 ? -16.716 2.370 32.662 1.00 90.81 80 ARG A N 1
ATOM 621 C CA . ARG A 1 80 ? -15.783 3.268 31.958 1.00 90.81 80 ARG A CA 1
ATOM 622 C C . ARG A 1 80 ? -14.349 3.031 32.410 1.00 90.81 80 ARG A C 1
ATOM 624 O O . ARG A 1 80 ? -13.474 2.837 31.574 1.00 90.81 80 ARG A O 1
ATOM 631 N N . GLU A 1 81 ? -14.116 3.003 33.721 1.00 92.00 81 GLU A N 1
ATOM 632 C CA . GLU A 1 81 ? -12.777 2.785 34.284 1.00 92.00 81 GLU A CA 1
ATOM 633 C C . GLU A 1 81 ? -12.190 1.433 33.859 1.00 92.00 81 GLU A C 1
ATOM 635 O O . GLU A 1 81 ? -10.996 1.316 33.581 1.00 92.00 81 GLU A O 1
ATOM 640 N N . VAL A 1 82 ? -13.030 0.400 33.768 1.00 94.81 82 VAL A N 1
ATOM 641 C CA . VAL A 1 82 ? -12.618 -0.919 33.274 1.00 94.81 82 VAL A CA 1
ATOM 642 C C . VAL A 1 82 ? -12.279 -0.864 31.786 1.00 94.81 82 VAL A C 1
ATOM 644 O O . VAL A 1 82 ? -11.227 -1.364 31.394 1.00 94.81 82 VAL A O 1
ATOM 647 N N . LEU A 1 83 ? -13.101 -0.209 30.961 1.00 94.81 83 LEU A N 1
ATOM 648 C CA . LEU A 1 83 ? -12.817 -0.053 29.534 1.00 94.81 83 LEU A CA 1
ATOM 649 C C . LEU A 1 83 ? -11.518 0.729 29.293 1.00 94.81 83 LEU A C 1
ATOM 651 O O . LEU A 1 83 ? -10.702 0.314 28.474 1.00 94.81 83 LEU A O 1
ATOM 655 N N . VAL A 1 84 ? -11.280 1.814 30.034 1.00 95.44 84 VAL A N 1
ATOM 656 C CA . VAL A 1 84 ? -10.024 2.578 29.962 1.00 95.44 84 VAL A CA 1
ATOM 657 C C . VAL A 1 84 ? -8.834 1.673 30.282 1.00 95.44 84 VAL A C 1
ATOM 659 O O . VAL A 1 84 ? -7.871 1.641 29.518 1.00 95.44 84 VAL A O 1
ATOM 662 N N . LYS A 1 85 ? -8.914 0.860 31.344 1.00 96.00 85 LYS A N 1
ATOM 663 C CA . LYS A 1 85 ? -7.861 -0.114 31.685 1.00 96.00 85 LYS A CA 1
ATOM 664 C C . LYS A 1 85 ? -7.640 -1.151 30.585 1.00 96.00 85 LYS A C 1
ATOM 666 O O . LYS A 1 85 ? -6.489 -1.456 30.271 1.00 96.00 85 LYS A O 1
ATOM 671 N N . MET A 1 86 ? -8.708 -1.667 29.975 1.00 96.81 86 MET A N 1
ATOM 672 C CA . MET A 1 86 ? -8.605 -2.587 28.837 1.00 96.81 86 MET A CA 1
ATOM 673 C C . MET A 1 86 ? -7.866 -1.932 27.665 1.00 96.81 86 MET A C 1
ATOM 675 O O . MET A 1 86 ? -6.920 -2.518 27.140 1.00 96.81 86 MET A O 1
ATOM 679 N N . LEU A 1 87 ? -8.236 -0.703 27.295 1.00 96.69 87 LEU A N 1
ATOM 680 C CA . LEU A 1 87 ? -7.610 0.029 26.192 1.00 96.69 87 LEU A CA 1
ATOM 681 C C . LEU A 1 87 ? -6.139 0.358 26.481 1.00 96.69 87 LEU A C 1
ATOM 683 O O . LEU A 1 87 ? -5.286 0.106 25.635 1.00 96.69 87 LEU A O 1
ATOM 687 N N . LEU A 1 88 ? -5.807 0.825 27.687 1.00 96.25 88 LEU A N 1
ATOM 688 C CA . LEU A 1 88 ? -4.418 1.089 28.089 1.00 96.25 88 LEU A CA 1
ATOM 689 C C . LEU A 1 88 ? -3.551 -0.179 28.098 1.00 96.25 88 LEU A C 1
ATOM 691 O O . LEU A 1 88 ? -2.355 -0.112 27.822 1.00 96.25 88 LEU A O 1
ATOM 695 N N . SER A 1 89 ? -4.144 -1.344 28.376 1.00 95.06 89 SER A N 1
ATOM 696 C CA . SER A 1 89 ? -3.445 -2.633 28.290 1.00 95.06 89 SER A CA 1
ATOM 697 C C . SER A 1 89 ? -3.236 -3.125 26.851 1.00 95.06 89 SER A C 1
ATOM 699 O O . SER A 1 89 ? -2.411 -4.012 26.627 1.00 95.06 89 SER A O 1
ATOM 701 N N . GLY A 1 90 ? -3.937 -2.523 25.881 1.00 88.75 90 GLY A N 1
ATOM 702 C CA . GLY A 1 90 ? -3.988 -2.896 24.466 1.00 88.75 90 GLY A CA 1
ATOM 703 C C . GLY A 1 90 ? -2.654 -3.309 23.835 1.00 88.75 90 GLY A C 1
ATOM 704 O O . GLY A 1 90 ? -2.628 -4.379 23.232 1.00 88.75 90 GLY A O 1
ATOM 705 N N . PRO A 1 91 ? -1.537 -2.579 24.021 1.00 90.12 91 PRO A N 1
ATOM 706 C CA . PRO A 1 91 ? -0.251 -2.942 23.419 1.00 90.12 91 PRO A CA 1
ATOM 707 C C . PRO A 1 91 ? 0.262 -4.347 23.778 1.00 90.12 91 PRO A C 1
ATOM 709 O O . PRO A 1 91 ? 0.953 -4.961 22.973 1.00 90.12 91 PRO A O 1
ATOM 712 N N . ASN A 1 92 ? -0.079 -4.869 24.964 1.00 92.75 92 ASN A N 1
ATOM 713 C CA . ASN A 1 92 ? 0.431 -6.150 25.479 1.00 92.75 92 ASN A CA 1
ATOM 714 C C . ASN A 1 92 ? -0.674 -7.118 25.938 1.00 92.75 92 ASN A C 1
ATOM 716 O O . ASN A 1 92 ? -0.384 -8.177 26.497 1.00 92.75 92 ASN A O 1
ATOM 720 N N . ALA A 1 93 ? -1.944 -6.753 25.769 1.00 95.50 93 ALA A N 1
ATOM 721 C CA . ALA A 1 93 ? -3.062 -7.565 26.222 1.00 95.50 93 ALA A CA 1
ATOM 722 C C . ALA A 1 93 ? -3.327 -8.760 25.297 1.00 95.50 93 ALA A C 1
ATOM 724 O O . ALA A 1 93 ? -3.089 -8.717 24.091 1.00 95.50 93 ALA A O 1
ATOM 725 N N . THR A 1 94 ? -3.883 -9.819 25.877 1.00 97.25 94 THR A N 1
ATOM 726 C CA . THR A 1 94 ? -4.507 -10.934 25.158 1.00 97.25 94 THR A CA 1
ATOM 727 C C . THR A 1 94 ? -6.018 -10.863 25.348 1.00 97.25 94 THR A C 1
ATOM 729 O O . THR A 1 94 ? -6.500 -10.239 26.300 1.00 97.25 94 THR A O 1
ATOM 732 N N . LEU A 1 95 ? -6.789 -11.536 24.490 1.00 97.31 95 LEU A N 1
ATOM 733 C CA . LEU A 1 95 ? -8.240 -11.609 24.674 1.00 97.31 95 LEU A CA 1
ATOM 734 C C . LEU A 1 95 ? -8.620 -12.249 26.024 1.00 97.31 95 LEU A C 1
ATOM 736 O O . LEU A 1 95 ? -9.594 -11.838 26.655 1.00 97.31 95 LEU A O 1
ATOM 740 N N . GLU A 1 96 ? -7.837 -13.217 26.502 1.00 97.12 96 GLU A N 1
ATOM 741 C CA . GLU A 1 96 ? -8.032 -13.844 27.814 1.00 97.12 96 GLU A CA 1
ATOM 742 C C . GLU A 1 96 ? -7.864 -12.841 28.961 1.00 97.12 96 GLU A C 1
ATOM 744 O O . GLU A 1 96 ? -8.712 -12.794 29.855 1.00 97.12 96 GLU A O 1
ATOM 749 N N . ASN A 1 97 ? -6.837 -11.985 28.902 1.00 95.94 97 ASN A N 1
ATOM 750 C CA . ASN A 1 97 ? -6.618 -10.941 29.905 1.00 95.94 97 ASN A CA 1
ATOM 751 C C . ASN A 1 97 ? -7.807 -9.971 29.965 1.00 95.94 97 ASN A C 1
ATOM 753 O O . ASN A 1 97 ? -8.246 -9.599 31.055 1.00 95.94 97 ASN A O 1
ATOM 757 N N . LEU A 1 98 ? -8.358 -9.589 28.807 1.00 96.94 98 LEU A N 1
ATOM 758 C CA . LEU A 1 98 ? -9.525 -8.707 28.751 1.00 96.94 98 LEU A CA 1
ATOM 759 C C . LEU A 1 98 ? -10.781 -9.399 29.294 1.00 96.94 98 LEU A C 1
ATOM 761 O O . LEU A 1 98 ? -11.497 -8.811 30.099 1.00 96.94 98 LEU A O 1
ATOM 765 N N . ARG A 1 99 ? -11.026 -10.667 28.938 1.00 96.50 99 ARG A N 1
ATOM 766 C CA . ARG A 1 99 ? -12.152 -11.453 29.481 1.00 96.50 99 ARG A CA 1
ATOM 767 C C . ARG A 1 99 ? -12.076 -11.598 31.000 1.00 96.50 99 ARG A C 1
ATOM 769 O O . ARG A 1 99 ? -13.100 -11.486 31.675 1.00 96.50 99 ARG A O 1
ATOM 776 N N . ALA A 1 100 ? -10.878 -11.816 31.542 1.00 95.88 100 ALA A N 1
ATOM 777 C CA . ALA A 1 100 ? -10.665 -11.887 32.983 1.00 95.88 100 ALA A CA 1
ATOM 778 C C . ALA A 1 100 ? -10.996 -10.549 33.664 1.00 95.88 100 ALA A C 1
ATOM 780 O O . ALA A 1 100 ? -11.658 -10.541 34.700 1.00 95.88 100 ALA A O 1
ATOM 781 N N . MET A 1 101 ? -10.596 -9.425 33.060 1.00 95.44 101 MET A N 1
ATOM 782 C CA . MET A 1 101 ? -10.896 -8.085 33.571 1.00 95.44 101 MET A CA 1
ATOM 783 C C . MET A 1 101 ? -12.400 -7.770 33.533 1.00 95.44 101 MET A C 1
ATOM 785 O O . MET A 1 101 ? -12.935 -7.243 34.509 1.00 95.44 101 MET A O 1
ATOM 789 N N . ASP A 1 102 ? -13.081 -8.140 32.444 1.00 93.38 102 ASP A N 1
ATOM 790 C CA . ASP A 1 102 ? -14.528 -7.946 32.273 1.00 93.38 102 ASP A CA 1
ATOM 791 C C . ASP A 1 102 ? -15.332 -8.759 33.300 1.00 93.38 102 ASP A C 1
ATOM 793 O O . ASP A 1 102 ? -16.264 -8.255 33.924 1.00 93.38 102 ASP A O 1
ATOM 797 N N . THR A 1 103 ? -14.908 -10.006 33.537 1.00 93.62 103 THR A N 1
ATOM 798 C CA . THR A 1 103 ? -15.540 -10.921 34.501 1.00 93.62 103 THR A CA 1
ATOM 799 C C . THR A 1 103 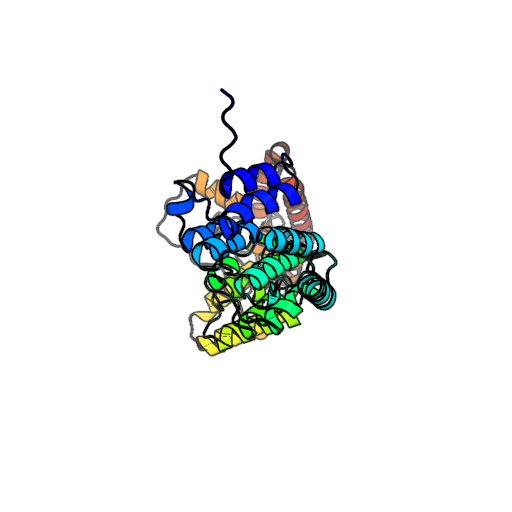? -15.302 -10.479 35.942 1.00 93.62 103 THR A C 1
ATOM 801 O O . THR A 1 103 ? -16.229 -10.468 36.745 1.00 93.62 103 THR A O 1
ATOM 804 N N . ALA A 1 104 ? -14.069 -10.094 36.285 1.00 92.50 104 ALA A N 1
ATOM 805 C CA . ALA A 1 104 ? -13.726 -9.644 37.634 1.00 92.50 104 ALA A CA 1
ATOM 806 C C . ALA A 1 104 ? -14.443 -8.343 38.030 1.00 92.50 104 ALA A C 1
ATOM 808 O O . ALA A 1 104 ? -14.593 -8.072 39.221 1.00 92.50 104 ALA A O 1
ATOM 809 N N . SER A 1 105 ? -14.869 -7.550 37.043 1.00 89.62 105 SER A N 1
ATOM 810 C CA . SER A 1 105 ? -15.526 -6.259 37.258 1.00 89.62 105 SER A CA 1
ATOM 811 C C . SER A 1 105 ? -17.045 -6.293 37.059 1.00 89.62 105 SER A C 1
ATOM 813 O O . SER A 1 105 ? -17.691 -5.278 37.302 1.00 89.62 105 SER A O 1
ATOM 815 N N . ASP A 1 106 ? -17.607 -7.428 36.626 1.00 88.69 106 ASP A N 1
ATOM 816 C CA . ASP A 1 106 ? -19.037 -7.614 36.329 1.00 88.69 106 ASP A CA 1
ATOM 817 C C . ASP A 1 106 ? -19.603 -6.579 35.327 1.00 88.69 106 ASP A C 1
ATOM 819 O O . ASP A 1 106 ? -20.706 -6.057 35.485 1.00 88.69 106 ASP A O 1
ATOM 823 N N . THR A 1 107 ? -18.818 -6.218 34.299 1.00 85.75 107 THR A N 1
ATOM 824 C CA . THR A 1 107 ? -19.164 -5.121 33.369 1.00 85.75 107 THR A CA 1
ATOM 825 C C . THR A 1 107 ? -19.771 -5.577 32.041 1.00 85.75 107 THR A C 1
ATOM 827 O O . THR A 1 107 ? -20.505 -4.815 31.412 1.00 85.75 107 THR A O 1
ATOM 830 N N . THR A 1 108 ? -19.516 -6.815 31.607 1.00 89.06 108 THR A N 1
ATOM 831 C CA . THR A 1 108 ? -19.961 -7.389 30.315 1.00 89.06 108 THR A CA 1
ATOM 832 C C . THR A 1 108 ? -19.631 -6.534 29.076 1.00 89.06 108 THR A C 1
ATOM 834 O O . THR A 1 108 ? -20.318 -6.603 28.054 1.00 89.06 108 THR A O 1
ATOM 837 N N . LEU A 1 109 ? -18.570 -5.725 29.139 1.00 91.38 109 LEU A N 1
ATOM 838 C CA . LEU A 1 109 ? -18.150 -4.801 28.082 1.00 91.38 109 LEU A CA 1
ATOM 839 C C . LEU A 1 109 ? -17.885 -5.527 26.763 1.00 91.38 109 LEU A C 1
ATOM 841 O O . LEU A 1 109 ? -18.270 -5.031 25.706 1.00 91.38 109 LEU A O 1
ATOM 845 N N . LEU A 1 110 ? -17.282 -6.717 26.815 1.00 93.06 110 LEU A N 1
ATOM 846 C CA . LEU A 1 110 ? -16.954 -7.490 25.615 1.00 93.06 110 LEU A CA 1
ATOM 847 C C . LEU A 1 110 ? -18.191 -8.100 24.934 1.00 93.06 110 LEU A C 1
ATOM 849 O O . LEU A 1 110 ? -18.097 -8.558 23.801 1.00 93.06 110 LEU A O 1
ATOM 853 N N . ASN A 1 111 ? -19.365 -8.072 25.572 1.00 90.69 111 ASN A N 1
ATOM 854 C CA . ASN A 1 111 ? -20.624 -8.437 24.916 1.00 90.69 111 ASN A CA 1
ATOM 855 C C . ASN A 1 111 ? -21.195 -7.294 24.063 1.00 90.69 111 ASN A C 1
ATOM 857 O O . ASN A 1 111 ? -22.172 -7.497 23.344 1.00 90.69 111 ASN A O 1
ATOM 861 N N . THR A 1 112 ? -20.604 -6.097 24.136 1.00 90.62 112 THR A N 1
ATOM 862 C CA . THR A 1 112 ? -21.040 -4.922 23.382 1.00 90.62 112 THR A CA 1
ATOM 863 C C . THR A 1 112 ? -20.114 -4.711 22.180 1.00 90.62 112 THR A C 1
ATOM 865 O O . THR A 1 112 ? -18.975 -4.273 22.363 1.00 90.62 112 THR A O 1
ATOM 868 N N . PRO A 1 113 ? -20.580 -4.943 20.934 1.00 92.50 113 PRO A N 1
ATOM 869 C CA . PRO A 1 113 ? -19.733 -4.873 19.739 1.00 92.50 113 PRO A CA 1
ATOM 870 C C . PRO A 1 113 ? -18.970 -3.553 19.582 1.00 92.50 113 PRO A C 1
ATOM 872 O O . PRO A 1 113 ? -17.833 -3.536 19.116 1.00 92.50 113 PRO A O 1
ATOM 875 N N . ALA A 1 114 ? -19.568 -2.437 19.999 1.00 91.00 114 ALA A N 1
ATOM 876 C CA . ALA A 1 114 ? -18.936 -1.124 19.927 1.00 91.00 114 ALA A CA 1
ATOM 877 C C . ALA A 1 114 ? -17.697 -1.004 20.834 1.00 91.00 114 ALA A C 1
ATOM 879 O O . ALA A 1 114 ? -16.687 -0.436 20.429 1.00 91.00 114 ALA A O 1
ATOM 880 N N . PHE A 1 115 ? -17.710 -1.610 22.025 1.00 92.94 115 PHE A N 1
ATOM 881 C CA . PHE A 1 115 ? -16.523 -1.630 22.884 1.00 92.94 115 PHE A CA 1
ATOM 882 C C . PHE A 1 115 ? -15.455 -2.579 22.340 1.00 92.94 115 PHE A C 1
ATOM 884 O O . PHE A 1 115 ? -14.274 -2.237 22.366 1.00 92.94 115 PHE A O 1
ATOM 891 N N . CYS A 1 116 ? -15.847 -3.702 21.731 1.00 94.62 116 CYS A N 1
ATOM 892 C CA . CYS A 1 116 ? -14.916 -4.540 20.970 1.00 94.62 116 CYS A CA 1
ATOM 893 C C . CYS A 1 116 ? -14.267 -3.760 19.816 1.00 94.62 116 CYS A C 1
ATOM 895 O O . CYS A 1 116 ? -13.069 -3.897 19.589 1.00 94.62 116 CYS A O 1
ATOM 897 N N . GLN A 1 117 ? -15.013 -2.894 19.123 1.00 94.50 117 GLN A N 1
ATOM 898 C CA . GLN A 1 117 ? -14.464 -2.020 18.085 1.00 94.50 117 GLN A CA 1
ATOM 899 C C . GLN A 1 117 ? -13.400 -1.054 18.625 1.00 94.50 117 GLN A C 1
ATOM 901 O O . GLN A 1 117 ? -12.380 -0.863 17.964 1.00 94.50 117 GLN A O 1
ATOM 906 N N . LEU A 1 118 ? -13.592 -0.479 19.817 1.00 94.88 118 LEU A N 1
ATOM 907 C CA . LEU A 1 118 ? -12.571 0.357 20.466 1.00 94.88 118 LEU A CA 1
ATOM 908 C C . LEU A 1 118 ? -11.311 -0.441 20.792 1.00 94.88 118 LEU A C 1
ATOM 910 O O . LEU A 1 118 ? -10.202 0.010 20.508 1.00 94.88 118 LEU A O 1
ATOM 914 N N . VAL A 1 119 ? -11.483 -1.641 21.353 1.00 96.12 119 VAL A N 1
ATOM 915 C CA . VAL A 1 119 ? -10.368 -2.543 21.661 1.00 96.12 119 VAL A CA 1
ATOM 916 C C . VAL A 1 119 ? -9.619 -2.925 20.385 1.00 96.12 119 VAL A C 1
ATOM 918 O O . VAL A 1 119 ? -8.393 -2.883 20.376 1.00 96.12 119 VAL A O 1
ATOM 921 N N . ALA A 1 120 ? -10.326 -3.225 19.291 1.00 95.00 120 ALA A N 1
ATOM 922 C CA . ALA A 1 120 ? -9.717 -3.494 17.992 1.00 95.00 120 ALA A CA 1
ATOM 923 C C . ALA A 1 120 ? -8.940 -2.276 17.463 1.00 95.00 120 ALA A C 1
ATOM 925 O O . ALA A 1 120 ? -7.779 -2.411 17.087 1.00 95.00 120 ALA A O 1
ATOM 926 N N . ALA A 1 121 ? -9.531 -1.078 17.475 1.00 93.06 121 ALA A N 1
ATOM 927 C CA . ALA A 1 121 ? -8.856 0.136 17.013 1.00 93.06 121 ALA A CA 1
ATOM 928 C C . ALA A 1 121 ? -7.563 0.401 17.806 1.00 93.06 121 ALA A C 1
ATOM 930 O O . ALA A 1 121 ? -6.509 0.638 17.215 1.00 93.06 121 ALA A O 1
ATOM 931 N N . MET A 1 122 ? -7.618 0.264 19.134 1.00 93.75 122 MET A N 1
ATOM 932 C CA . MET A 1 122 ? -6.457 0.407 20.014 1.00 93.75 122 MET A CA 1
ATOM 933 C C . MET A 1 122 ? -5.399 -0.678 19.775 1.00 93.75 122 MET A C 1
ATOM 935 O O . MET A 1 122 ? -4.209 -0.376 19.675 1.00 93.75 122 MET A O 1
ATOM 939 N N . ALA A 1 123 ? -5.809 -1.944 19.665 1.00 93.75 123 ALA A N 1
ATOM 940 C CA . ALA A 1 123 ? -4.904 -3.057 19.388 1.00 93.75 123 ALA A CA 1
ATOM 941 C C . ALA A 1 123 ? -4.175 -2.850 18.055 1.00 93.75 123 ALA A C 1
ATOM 943 O O . ALA A 1 123 ? -2.962 -3.030 17.978 1.00 93.75 123 ALA A O 1
ATOM 944 N N . LEU A 1 124 ? -4.887 -2.392 17.022 1.00 90.31 124 LEU A N 1
ATOM 945 C CA . LEU A 1 124 ? -4.286 -2.114 15.725 1.00 90.31 124 LEU A CA 1
ATOM 946 C C . LEU A 1 124 ? -3.309 -0.935 15.785 1.00 90.31 124 LEU A C 1
ATOM 948 O O . LEU A 1 124 ? -2.184 -1.054 15.308 1.00 90.31 124 LEU A O 1
ATOM 952 N N . GLN A 1 125 ? -3.714 0.174 16.410 1.00 87.44 125 GLN A N 1
ATOM 953 C CA . GLN A 1 125 ? -2.900 1.385 16.548 1.00 87.44 125 GLN A CA 1
ATOM 954 C C . GLN A 1 125 ? -1.628 1.168 17.375 1.00 87.44 125 GLN A C 1
ATOM 956 O O . GLN A 1 125 ? -0.601 1.780 17.095 1.00 87.44 125 GLN A O 1
ATOM 961 N N . SER A 1 126 ? -1.680 0.273 18.360 1.00 88.50 126 SER A N 1
ATOM 962 C CA . SER A 1 126 ? -0.527 -0.115 19.180 1.00 88.50 126 SER A CA 1
ATOM 963 C C . SER A 1 126 ? 0.326 -1.237 18.574 1.00 88.50 126 SER A C 1
ATOM 965 O O . SER A 1 126 ? 1.350 -1.599 19.149 1.00 88.50 126 SER A O 1
ATOM 967 N N . GLY A 1 127 ? -0.070 -1.795 17.425 1.00 87.88 127 GLY A N 1
ATOM 968 C CA . GLY A 1 127 ? 0.644 -2.890 16.764 1.00 87.88 127 GLY A CA 1
ATOM 969 C C . GLY A 1 127 ? 0.392 -4.284 17.357 1.00 87.88 127 GLY A C 1
ATOM 970 O O . GLY A 1 127 ? 1.014 -5.252 16.913 1.00 87.88 127 GLY A O 1
ATOM 971 N N . ASN A 1 128 ? -0.537 -4.437 18.306 1.00 92.38 128 ASN A N 1
ATOM 972 C CA . ASN A 1 128 ? -0.921 -5.734 18.865 1.00 92.38 128 ASN A CA 1
ATOM 973 C C . ASN A 1 128 ? -1.852 -6.507 17.913 1.00 92.38 128 ASN A C 1
ATOM 975 O O . ASN A 1 128 ? -3.076 -6.556 18.068 1.00 92.38 128 ASN A O 1
ATOM 979 N N . ARG A 1 129 ? -1.245 -7.155 16.914 1.00 89.69 129 ARG A N 1
ATOM 980 C CA . ARG A 1 129 ? -1.965 -7.952 15.910 1.00 89.69 129 ARG A CA 1
ATOM 981 C C . ARG A 1 129 ? -2.690 -9.163 16.482 1.00 89.69 129 ARG A C 1
ATOM 983 O O . ARG A 1 129 ? -3.725 -9.536 15.941 1.00 89.69 129 ARG A O 1
ATOM 990 N N . LEU A 1 130 ? -2.133 -9.803 17.511 1.00 92.62 130 LEU A N 1
ATOM 991 C CA . LEU A 1 130 ? -2.734 -11.001 18.100 1.00 92.62 130 LEU A CA 1
ATOM 992 C C . LEU A 1 130 ? -4.091 -10.649 18.699 1.00 92.62 130 LEU A C 1
ATOM 994 O O . LEU A 1 130 ? -5.099 -11.222 18.298 1.00 92.62 130 LEU A O 1
ATOM 998 N N . LEU A 1 131 ? -4.125 -9.620 19.550 1.00 95.88 131 LEU A N 1
ATOM 999 C CA . LEU A 1 131 ? -5.375 -9.127 20.112 1.00 95.88 131 LEU A CA 1
ATOM 1000 C C . LEU A 1 131 ? -6.320 -8.610 19.025 1.00 95.88 131 LEU A C 1
ATOM 1002 O O . LEU A 1 131 ? -7.506 -8.915 19.066 1.00 95.88 131 LEU A O 1
ATOM 1006 N N . PHE A 1 132 ? -5.815 -7.857 18.044 1.00 94.75 132 PHE A N 1
ATOM 1007 C CA . PHE A 1 132 ? -6.650 -7.373 16.946 1.00 94.75 132 PHE A CA 1
ATOM 1008 C C . PHE A 1 132 ? -7.358 -8.521 16.212 1.00 94.75 132 PHE A C 1
ATOM 1010 O O . PHE A 1 132 ? -8.580 -8.499 16.064 1.00 94.75 132 PHE A O 1
ATOM 1017 N N . ASN A 1 133 ? -6.598 -9.543 15.805 1.00 94.69 133 ASN A N 1
ATOM 1018 C CA . ASN A 1 133 ? -7.118 -10.715 15.107 1.00 94.69 133 ASN A CA 1
ATOM 1019 C C . ASN A 1 133 ? -8.096 -11.509 15.977 1.00 94.69 133 ASN A C 1
ATOM 1021 O O . ASN A 1 133 ? -9.147 -11.922 15.484 1.00 94.69 133 ASN A O 1
ATOM 1025 N N . ASP A 1 134 ? -7.791 -11.681 17.265 1.00 96.44 134 ASP A N 1
ATOM 1026 C CA . ASP A 1 134 ? -8.695 -12.325 18.215 1.00 96.44 134 ASP A CA 1
ATOM 1027 C C . ASP A 1 134 ? -10.026 -11.574 18.300 1.00 96.44 134 ASP A C 1
ATOM 1029 O O . ASP A 1 134 ? -11.086 -12.201 18.265 1.00 96.44 134 ASP A O 1
ATOM 1033 N N . ILE A 1 135 ? -9.999 -10.240 18.360 1.00 96.94 135 ILE A N 1
ATOM 1034 C CA . ILE A 1 135 ? -11.218 -9.435 18.444 1.00 96.94 135 ILE A CA 1
ATOM 1035 C C . ILE A 1 135 ? -12.059 -9.573 17.171 1.00 96.94 135 ILE A C 1
ATOM 1037 O O . ILE A 1 135 ? -13.232 -9.933 17.260 1.00 96.94 135 ILE A O 1
ATOM 1041 N N . ILE A 1 136 ? -11.483 -9.348 15.987 1.00 95.81 136 ILE A N 1
ATOM 1042 C CA . ILE A 1 136 ? -12.271 -9.396 14.743 1.00 95.81 136 ILE A CA 1
ATOM 1043 C C . ILE A 1 136 ? -12.781 -10.808 14.418 1.00 95.81 136 ILE A C 1
ATOM 1045 O O . ILE A 1 136 ? -13.793 -10.949 13.741 1.00 95.81 136 ILE A O 1
ATOM 1049 N N . THR A 1 137 ? -12.109 -11.852 14.916 1.00 94.75 137 THR A N 1
ATOM 1050 C CA . THR A 1 137 ? -12.517 -13.251 14.713 1.00 94.75 137 THR A CA 1
ATOM 1051 C C . THR A 1 137 ? -13.618 -13.678 15.682 1.00 94.75 137 THR A C 1
ATOM 1053 O O . THR A 1 137 ? -14.499 -14.451 15.311 1.00 94.75 137 THR A O 1
ATOM 1056 N N . ASN A 1 138 ? -13.572 -13.209 16.934 1.00 95.31 138 ASN A N 1
ATOM 1057 C CA . ASN A 1 138 ? -14.480 -13.671 17.989 1.00 95.31 138 ASN A CA 1
ATOM 1058 C C . ASN A 1 138 ? -15.717 -12.783 18.177 1.00 95.31 138 ASN A C 1
ATOM 1060 O O . ASN A 1 138 ? -16.662 -13.221 18.833 1.00 95.31 138 ASN A O 1
ATOM 1064 N N . PHE A 1 139 ? -15.726 -11.559 17.641 1.00 95.50 139 PHE A N 1
ATOM 1065 C CA . PHE A 1 139 ? -16.809 -10.599 17.856 1.00 95.50 139 PHE A CA 1
ATOM 1066 C C . PHE A 1 139 ? -17.353 -10.038 16.535 1.00 95.50 139 PHE A C 1
ATOM 1068 O O . PHE A 1 139 ? -16.591 -9.816 15.589 1.00 95.50 139 PHE A O 1
ATOM 1075 N N . PRO A 1 140 ? -18.672 -9.778 16.454 1.00 94.00 140 PRO A N 1
ATOM 1076 C CA . PRO A 1 140 ? -19.257 -9.154 15.278 1.00 94.00 140 PRO A CA 1
ATOM 1077 C C . PRO A 1 140 ? -18.845 -7.674 15.180 1.00 94.00 140 PRO A C 1
ATOM 1079 O O . PRO A 1 140 ? -18.620 -7.027 16.208 1.00 94.00 140 PRO A O 1
ATOM 1082 N N . PRO A 1 141 ? -18.797 -7.104 13.964 1.00 93.44 141 PRO A N 1
ATOM 1083 C CA . PRO A 1 141 ? -18.556 -5.679 13.784 1.00 93.44 141 PRO A CA 1
ATOM 1084 C C . PRO A 1 141 ? -19.706 -4.846 14.370 1.00 93.44 141 PRO A C 1
ATOM 1086 O O . PRO A 1 141 ? -20.880 -5.206 14.261 1.00 93.44 141 PRO A O 1
ATOM 1089 N N . ALA A 1 142 ? -19.374 -3.698 14.960 1.00 91.94 142 ALA A N 1
ATOM 1090 C CA . ALA A 1 142 ? -20.363 -2.734 15.439 1.00 91.94 142 ALA A CA 1
ATOM 1091 C C . ALA A 1 142 ? -20.958 -1.891 14.290 1.00 91.94 142 ALA A C 1
ATOM 1093 O O . ALA A 1 142 ? -20.355 -1.784 13.214 1.00 91.94 142 ALA A O 1
ATOM 1094 N N . PRO A 1 143 ? -22.108 -1.221 14.490 1.00 88.31 143 PRO A N 1
ATOM 1095 C CA . PRO A 1 143 ? -22.537 -0.166 13.577 1.00 88.31 143 PRO A CA 1
ATOM 1096 C C . PRO A 1 143 ? -21.459 0.926 13.466 1.00 88.31 143 PRO A C 1
ATOM 1098 O O . PRO A 1 143 ? -20.747 1.224 14.423 1.00 88.31 143 PRO A O 1
ATOM 1101 N N . GLY A 1 144 ? -21.284 1.486 12.270 1.00 86.50 144 GLY A N 1
ATOM 1102 C CA . GLY A 1 144 ? -20.212 2.451 12.001 1.00 86.50 144 GLY A CA 1
ATOM 1103 C C . GLY A 1 144 ? -18.818 1.841 11.771 1.00 86.50 144 GLY A C 1
ATOM 1104 O O . GLY A 1 144 ? -17.960 2.525 11.216 1.00 86.50 144 GLY A O 1
ATOM 1105 N N . CYS A 1 145 ? -18.597 0.552 12.075 1.00 90.44 145 CYS A N 1
ATOM 1106 C CA . CYS A 1 145 ? -17.307 -0.148 11.923 1.00 90.44 145 CYS A CA 1
ATOM 1107 C C . CYS A 1 145 ? -16.680 0.023 10.535 1.00 90.44 145 CYS A C 1
ATOM 1109 O O . CYS A 1 145 ? -15.510 0.383 10.398 1.00 90.44 145 CYS A O 1
ATOM 1111 N N . LYS A 1 146 ? -17.501 -0.098 9.488 1.00 87.88 146 LYS A N 1
ATOM 1112 C CA . LYS A 1 146 ? -17.078 0.102 8.096 1.00 87.88 146 LYS A CA 1
ATOM 1113 C C . LYS A 1 146 ? -16.492 1.489 7.811 1.00 87.88 146 LYS A C 1
ATOM 1115 O O . LYS A 1 146 ? -15.767 1.619 6.835 1.00 87.88 146 LYS A O 1
ATOM 1120 N N . HIS A 1 147 ? -16.840 2.518 8.589 1.00 88.75 147 HIS A N 1
ATOM 1121 C CA . HIS A 1 147 ? -16.306 3.874 8.436 1.00 88.75 147 HIS A CA 1
ATOM 1122 C C . HIS A 1 147 ? -14.984 4.039 9.187 1.00 88.75 147 HIS A C 1
ATOM 1124 O O . HIS A 1 147 ? -14.080 4.675 8.649 1.00 88.75 147 HIS A O 1
ATOM 1130 N N . VAL A 1 148 ? -14.860 3.420 10.367 1.00 90.19 148 VAL A N 1
ATOM 1131 C CA . VAL A 1 148 ? -13.630 3.397 11.179 1.00 90.19 148 VAL A CA 1
ATOM 1132 C C . VAL A 1 148 ? -12.506 2.685 10.435 1.00 90.19 148 VAL A C 1
ATOM 1134 O O . VAL A 1 148 ? -11.399 3.199 10.329 1.00 90.19 148 VAL A O 1
ATOM 1137 N N . PHE A 1 149 ? -12.810 1.522 9.864 1.00 89.00 149 PHE A N 1
ATOM 1138 C CA . PHE A 1 149 ? -11.833 0.680 9.185 1.00 89.00 149 PHE A CA 1
ATOM 1139 C C . PHE A 1 149 ? -11.931 0.739 7.655 1.00 89.00 149 PHE A C 1
ATOM 1141 O O . PHE A 1 149 ? -11.555 -0.205 6.959 1.00 89.00 149 PHE A O 1
ATOM 1148 N N . SER A 1 150 ? -12.462 1.832 7.097 1.00 83.56 150 SER A N 1
ATOM 1149 C CA . SER A 1 150 ? -12.493 1.997 5.640 1.00 83.56 150 SER A CA 1
ATOM 1150 C C . SER A 1 150 ? -11.097 2.336 5.118 1.00 83.56 150 SER A C 1
ATOM 1152 O O . SER A 1 150 ? -10.516 3.315 5.588 1.00 83.56 150 SER A O 1
ATOM 1154 N N . PRO A 1 151 ? -10.590 1.660 4.075 1.00 75.94 151 PRO A N 1
ATOM 1155 C CA . PRO A 1 151 ? -9.316 2.022 3.455 1.00 75.94 151 PRO A CA 1
ATOM 1156 C C . PRO A 1 151 ? -9.321 3.429 2.831 1.00 75.94 151 PRO A C 1
ATOM 1158 O O . PRO A 1 151 ? -8.276 4.051 2.720 1.00 75.94 151 PRO A O 1
ATOM 1161 N N . GLU A 1 152 ? -10.483 3.977 2.460 1.00 74.94 152 GLU A N 1
ATOM 1162 C CA . GLU A 1 152 ? -10.619 5.366 1.971 1.00 74.94 152 GLU A CA 1
ATOM 1163 C C . GLU A 1 152 ? -10.522 6.406 3.100 1.00 74.94 152 GLU A C 1
ATOM 1165 O O . GLU A 1 152 ? -10.257 7.589 2.873 1.00 74.94 152 GLU A O 1
ATOM 1170 N N . ASN A 1 153 ? -10.762 5.963 4.332 1.00 69.81 153 ASN A N 1
ATOM 1171 C CA . ASN A 1 153 ? -10.660 6.767 5.542 1.00 69.81 153 ASN A CA 1
ATOM 1172 C C . ASN A 1 153 ? -9.336 6.543 6.250 1.00 69.81 153 ASN A C 1
ATOM 1174 O O . ASN A 1 153 ? -9.207 6.869 7.413 1.00 69.81 153 ASN A O 1
ATOM 1178 N N . ILE A 1 154 ? -8.359 5.972 5.572 1.00 65.31 154 ILE A N 1
ATOM 1179 C CA . ILE A 1 154 ? -7.118 5.498 6.149 1.00 65.31 154 ILE A CA 1
ATOM 1180 C C . ILE A 1 154 ? -6.068 5.982 5.147 1.00 65.31 154 ILE A C 1
ATOM 1182 O O . ILE A 1 154 ? -6.057 5.573 3.992 1.00 65.31 154 ILE A O 1
ATOM 1186 N N . SER A 1 155 ? -5.266 6.984 5.525 1.00 67.62 155 SER A N 1
ATOM 1187 C CA . SER A 1 155 ? -4.363 7.681 4.595 1.00 67.62 155 SER A CA 1
ATOM 1188 C C . SER A 1 155 ? -3.286 6.731 4.048 1.00 67.62 155 SER A C 1
ATOM 1190 O O . SER A 1 155 ? -2.275 6.495 4.709 1.00 67.62 155 SER A O 1
ATOM 1192 N N . ILE A 1 156 ? -3.499 6.182 2.846 1.00 75.44 156 ILE A N 1
ATOM 1193 C CA . ILE A 1 156 ? -2.496 5.383 2.131 1.00 75.44 156 ILE A CA 1
ATOM 1194 C C . ILE A 1 156 ? -1.366 6.314 1.696 1.00 75.44 156 ILE A C 1
ATOM 1196 O O . ILE A 1 156 ? -1.599 7.362 1.091 1.00 75.44 156 ILE A O 1
ATOM 1200 N N . ARG A 1 157 ? -0.136 5.949 2.050 1.00 80.00 157 ARG A N 1
ATOM 1201 C CA . ARG A 1 157 ? 1.080 6.693 1.727 1.00 80.00 157 ARG A CA 1
ATOM 1202 C C . ARG A 1 157 ? 2.184 5.729 1.332 1.00 80.00 157 ARG A C 1
ATOM 1204 O O . ARG A 1 157 ? 2.112 4.530 1.587 1.00 80.00 157 ARG A O 1
ATOM 1211 N N . GLU A 1 158 ? 3.219 6.283 0.728 1.00 84.00 158 GLU A N 1
ATOM 1212 C CA . GLU A 1 158 ? 4.463 5.575 0.479 1.00 84.00 158 GLU A CA 1
ATOM 1213 C C . GLU A 1 158 ? 5.181 5.308 1.818 1.00 84.00 158 GLU A C 1
ATOM 1215 O O . GLU A 1 158 ? 5.506 6.243 2.553 1.00 84.00 158 GLU A O 1
ATOM 1220 N N . ILE A 1 159 ? 5.372 4.032 2.173 1.00 83.62 159 ILE A N 1
ATOM 1221 C CA . ILE A 1 159 ? 5.976 3.602 3.443 1.00 83.62 159 ILE A CA 1
ATOM 1222 C C . ILE A 1 159 ? 7.096 2.601 3.171 1.00 83.62 159 ILE A C 1
ATOM 1224 O O . ILE A 1 159 ? 6.947 1.685 2.362 1.00 83.62 159 ILE A O 1
ATOM 1228 N N . LYS A 1 160 ? 8.217 2.776 3.876 1.00 82.12 160 LYS A N 1
ATOM 1229 C CA . LYS A 1 160 ? 9.376 1.885 3.809 1.00 82.12 160 LYS A CA 1
ATOM 1230 C C . LYS A 1 160 ? 9.181 0.656 4.709 1.00 82.12 160 LYS A C 1
ATOM 1232 O O . LYS A 1 160 ? 8.885 0.792 5.892 1.00 82.12 160 LYS A O 1
ATOM 1237 N N . PHE A 1 161 ? 9.408 -0.522 4.142 1.00 75.69 161 PHE A N 1
ATOM 1238 C CA . PHE A 1 161 ? 9.333 -1.852 4.740 1.00 75.69 161 PHE A CA 1
ATOM 1239 C C . PHE A 1 161 ? 10.656 -2.590 4.495 1.00 75.69 161 PHE A C 1
ATOM 1241 O O . PHE A 1 161 ? 10.858 -3.218 3.453 1.00 75.69 161 PHE A O 1
ATOM 1248 N N . GLY A 1 162 ? 11.598 -2.471 5.435 1.00 75.62 162 GLY A N 1
ATOM 1249 C CA . GLY A 1 162 ? 12.973 -2.931 5.219 1.00 75.62 162 GLY A CA 1
ATOM 1250 C C . GLY A 1 162 ? 13.633 -2.149 4.080 1.00 75.62 162 GLY A C 1
ATOM 1251 O O . GLY A 1 162 ? 13.634 -0.921 4.099 1.00 75.62 162 GLY A O 1
ATOM 1252 N N . ASP A 1 163 ? 14.156 -2.843 3.071 1.00 71.81 163 ASP A N 1
ATOM 1253 C CA . ASP A 1 163 ? 14.778 -2.217 1.892 1.00 71.81 163 ASP A CA 1
ATOM 1254 C C . ASP A 1 163 ? 13.775 -1.831 0.796 1.00 71.81 163 ASP A C 1
ATOM 1256 O O . ASP A 1 163 ? 14.164 -1.293 -0.240 1.00 71.81 163 ASP A O 1
ATOM 1260 N N . ARG A 1 164 ? 12.484 -2.116 0.999 1.00 75.38 164 ARG A N 1
ATOM 1261 C CA . ARG A 1 164 ? 11.433 -1.899 0.001 1.00 75.38 164 ARG A CA 1
ATOM 1262 C C . ARG A 1 164 ? 10.468 -0.818 0.432 1.00 75.38 164 ARG A C 1
ATOM 1264 O O . ARG A 1 164 ? 10.388 -0.471 1.603 1.00 75.38 164 ARG A O 1
ATOM 1271 N N . THR A 1 165 ? 9.703 -0.329 -0.527 1.00 80.75 165 THR A N 1
ATOM 1272 C CA . THR A 1 165 ? 8.686 0.687 -0.306 1.00 80.75 165 THR A CA 1
ATOM 1273 C C . THR A 1 165 ? 7.372 0.217 -0.912 1.00 80.75 165 THR A C 1
ATOM 1275 O O . THR A 1 165 ? 7.371 -0.366 -1.992 1.00 80.75 165 THR A O 1
ATOM 1278 N N . ALA A 1 166 ? 6.264 0.450 -0.211 1.00 84.81 166 ALA A N 1
ATOM 1279 C CA . ALA A 1 166 ? 4.930 0.063 -0.653 1.00 84.81 166 ALA A CA 1
ATOM 1280 C C . ALA A 1 166 ? 3.894 1.129 -0.296 1.00 84.81 166 ALA A C 1
ATOM 1282 O O . ALA A 1 166 ? 4.106 1.939 0.610 1.00 84.81 166 ALA A O 1
ATOM 1283 N N . LEU A 1 167 ? 2.754 1.108 -0.988 1.00 83.44 167 LEU A N 1
ATOM 1284 C CA . LEU A 1 167 ? 1.613 1.946 -0.640 1.00 83.44 167 LEU A CA 1
ATOM 1285 C C . LEU A 1 167 ? 0.842 1.278 0.498 1.00 83.44 167 LEU A C 1
ATOM 1287 O O . LEU A 1 167 ? 0.279 0.192 0.349 1.00 83.44 167 LEU A O 1
ATOM 1291 N N . SER A 1 168 ? 0.847 1.911 1.665 1.00 84.50 168 SER A N 1
ATOM 1292 C CA . SER A 1 168 ? 0.265 1.345 2.877 1.00 84.50 168 SER A CA 1
ATOM 1293 C C . SER A 1 168 ? -0.270 2.424 3.802 1.00 84.50 168 SER A C 1
ATOM 1295 O O . SER A 1 168 ? 0.085 3.598 3.703 1.00 84.50 168 SER A O 1
ATOM 1297 N N . HIS A 1 169 ? -1.117 2.019 4.741 1.00 79.19 169 HIS A N 1
ATOM 1298 C CA . HIS A 1 169 ? -1.477 2.885 5.849 1.00 79.19 169 HIS A CA 1
ATOM 1299 C C . HIS A 1 169 ? -0.361 2.982 6.889 1.00 79.19 169 HIS A C 1
ATOM 1301 O O . HIS A 1 169 ? 0.345 2.004 7.146 1.00 79.19 169 HIS A O 1
ATOM 1307 N N . LEU A 1 170 ? -0.283 4.134 7.563 1.00 77.31 170 LEU A N 1
ATOM 1308 C CA . LEU A 1 170 ? 0.661 4.377 8.654 1.00 77.31 170 LEU A CA 1
ATOM 1309 C C . LEU A 1 170 ? 0.453 3.438 9.851 1.00 77.31 170 LEU A C 1
ATOM 1311 O O . LEU A 1 170 ? 1.420 3.089 10.515 1.00 77.31 170 LEU A O 1
ATOM 1315 N N . VAL A 1 171 ? -0.777 2.980 10.106 1.00 79.62 171 VAL A N 1
ATOM 1316 C CA . VAL A 1 171 ? -1.044 1.996 11.180 1.00 79.62 171 VAL A CA 1
ATOM 1317 C C . VAL A 1 171 ? -0.365 0.651 10.916 1.00 79.62 171 VAL A C 1
ATOM 1319 O O . VAL A 1 171 ? -0.099 -0.112 11.838 1.00 79.62 171 VAL A O 1
ATOM 1322 N N . PHE A 1 172 ? -0.061 0.369 9.648 1.00 82.75 172 PHE A N 1
ATOM 1323 C CA . PHE A 1 172 ? 0.700 -0.802 9.247 1.00 82.75 172 PHE A CA 1
ATOM 1324 C C . PHE A 1 172 ? 2.174 -0.471 9.037 1.00 82.75 172 PHE A C 1
ATOM 1326 O O . PHE A 1 172 ? 2.870 -1.205 8.353 1.00 82.75 172 PHE A O 1
ATOM 1333 N N . LYS A 1 173 ? 2.685 0.638 9.571 1.00 77.56 173 LYS A N 1
ATOM 1334 C CA . LYS A 1 173 ? 4.123 0.896 9.528 1.00 77.56 173 LYS A CA 1
ATOM 1335 C C . LYS A 1 173 ? 4.864 -0.227 10.264 1.00 77.56 173 LYS A C 1
ATOM 1337 O O . LYS A 1 173 ? 4.353 -0.780 11.234 1.00 77.56 173 LYS A O 1
ATOM 1342 N N . ASP A 1 174 ? 6.041 -0.588 9.756 1.00 77.44 174 ASP A N 1
ATOM 1343 C CA . ASP A 1 174 ? 6.915 -1.638 10.306 1.00 77.44 174 ASP A CA 1
ATOM 1344 C C . ASP A 1 174 ? 6.345 -3.068 10.200 1.00 77.44 174 ASP A C 1
ATOM 1346 O O . ASP A 1 174 ? 6.882 -4.028 10.751 1.00 77.44 174 ASP A O 1
ATOM 1350 N N . GLN A 1 175 ? 5.276 -3.232 9.421 1.00 80.00 175 GLN A N 1
ATOM 1351 C CA . GLN A 1 175 ? 4.628 -4.508 9.162 1.00 80.00 175 GLN A CA 1
ATOM 1352 C C . GLN A 1 175 ? 5.119 -5.134 7.854 1.00 80.00 175 GLN A C 1
ATOM 1354 O O . GLN A 1 175 ? 4.905 -4.579 6.783 1.00 80.00 175 GLN A O 1
ATOM 1359 N N . ALA A 1 176 ? 5.734 -6.318 7.922 1.00 81.19 176 ALA A N 1
ATOM 1360 C CA . ALA A 1 176 ? 6.365 -6.960 6.761 1.00 81.19 176 ALA A CA 1
ATOM 1361 C C . ALA A 1 176 ? 5.421 -7.229 5.572 1.00 81.19 176 ALA A C 1
ATOM 1363 O O . ALA A 1 176 ? 5.890 -7.325 4.446 1.00 81.19 176 ALA A O 1
ATOM 1364 N N . ASP A 1 177 ? 4.113 -7.322 5.810 1.00 85.69 177 ASP A N 1
ATOM 1365 C CA . ASP A 1 177 ? 3.074 -7.594 4.811 1.00 85.69 177 ASP A CA 1
ATOM 1366 C C . ASP A 1 177 ? 2.270 -6.348 4.417 1.00 85.69 177 ASP A C 1
ATOM 1368 O O . ASP A 1 177 ? 1.155 -6.501 3.920 1.00 85.69 177 ASP A O 1
ATOM 1372 N N . ASN A 1 178 ? 2.761 -5.142 4.745 1.00 85.81 178 ASN A N 1
ATOM 1373 C CA . ASN A 1 178 ? 2.106 -3.842 4.538 1.00 85.81 178 ASN A CA 1
ATOM 1374 C C . ASN A 1 178 ? 0.596 -3.796 4.881 1.00 85.81 178 ASN A C 1
ATOM 1376 O O . ASN A 1 178 ? -0.167 -3.043 4.277 1.00 85.81 178 ASN A O 1
ATOM 1380 N N . GLY A 1 179 ? 0.153 -4.616 5.842 1.00 88.88 179 GLY A N 1
ATOM 1381 C CA . GLY A 1 179 ? -1.246 -4.715 6.262 1.00 88.88 179 GLY A CA 1
ATOM 1382 C C . GLY A 1 179 ? -2.131 -5.614 5.391 1.00 88.88 179 GLY A C 1
ATOM 1383 O O . GLY A 1 179 ? -3.313 -5.757 5.696 1.00 88.88 179 GLY A O 1
ATOM 1384 N N . CYS A 1 180 ? -1.610 -6.264 4.345 1.00 92.44 180 CYS A N 1
ATOM 1385 C CA . CYS A 1 180 ? -2.405 -7.092 3.430 1.00 92.44 180 CYS A CA 1
ATOM 1386 C C . CYS A 1 180 ? -3.148 -8.235 4.137 1.00 92.44 180 CYS A C 1
ATOM 1388 O O . CYS A 1 180 ? -4.339 -8.438 3.888 1.00 92.44 180 CYS A O 1
ATOM 1390 N N . ASN A 1 181 ? -2.491 -8.948 5.060 1.00 93.00 181 ASN A N 1
ATOM 1391 C CA . ASN A 1 181 ? -3.144 -10.020 5.820 1.00 93.00 181 ASN A CA 1
ATOM 1392 C C . ASN A 1 181 ? -4.225 -9.480 6.759 1.00 93.00 181 ASN A C 1
ATOM 1394 O O . ASN A 1 181 ? -5.281 -10.095 6.904 1.00 93.00 181 ASN A O 1
ATOM 1398 N N . VAL A 1 182 ? -3.983 -8.312 7.362 1.00 91.75 182 VAL A N 1
ATOM 1399 C CA . VAL A 1 182 ? -4.963 -7.642 8.223 1.00 91.75 182 VAL A CA 1
ATOM 1400 C C . VAL A 1 182 ? -6.198 -7.256 7.407 1.00 91.75 182 VAL A C 1
ATOM 1402 O O . VAL A 1 182 ? -7.313 -7.579 7.808 1.00 91.75 182 VAL A O 1
ATOM 1405 N N . TRP A 1 183 ? -6.020 -6.674 6.218 1.00 92.94 183 TRP A N 1
ATOM 1406 C CA . TRP A 1 183 ? -7.135 -6.374 5.319 1.00 92.94 183 TRP A CA 1
ATOM 1407 C C . TRP A 1 183 ? -7.931 -7.616 4.930 1.00 92.94 183 TRP A C 1
ATOM 1409 O O . TRP A 1 183 ? -9.160 -7.590 4.994 1.00 92.94 183 TRP A O 1
ATOM 1419 N N . CYS A 1 184 ? -7.254 -8.713 4.576 1.00 94.38 184 CYS A N 1
ATOM 1420 C CA . CYS A 1 184 ? -7.922 -9.978 4.274 1.00 94.38 184 CYS A CA 1
ATOM 1421 C C . CYS A 1 184 ? -8.766 -10.465 5.457 1.00 94.38 184 CYS A C 1
ATOM 1423 O O . CYS A 1 184 ? -9.934 -10.806 5.274 1.00 94.38 184 CYS A O 1
ATOM 1425 N N . ALA A 1 185 ? -8.198 -10.460 6.667 1.00 93.75 185 ALA A N 1
ATOM 1426 C CA . ALA A 1 185 ? -8.888 -10.901 7.875 1.00 93.75 185 ALA A CA 1
ATOM 1427 C C . ALA A 1 185 ? -10.121 -10.036 8.176 1.00 93.75 185 ALA A C 1
ATOM 1429 O O . ALA A 1 185 ? -11.196 -10.561 8.455 1.00 93.75 185 ALA A O 1
ATOM 1430 N N . MET A 1 186 ? -10.002 -8.713 8.048 1.00 93.69 186 MET A N 1
ATOM 1431 C CA . MET A 1 186 ? -11.111 -7.790 8.290 1.00 93.69 186 MET A CA 1
ATOM 1432 C C . MET A 1 186 ? -12.225 -7.917 7.252 1.00 93.69 186 MET A C 1
ATOM 1434 O O . MET A 1 186 ? -13.398 -7.861 7.618 1.00 93.69 186 MET A O 1
ATOM 1438 N N . ILE A 1 187 ? -11.886 -8.095 5.971 1.00 93.81 187 ILE A N 1
ATOM 1439 C CA . ILE A 1 187 ? -12.875 -8.328 4.908 1.00 93.81 187 ILE A CA 1
ATOM 1440 C C . ILE A 1 187 ? -13.604 -9.652 5.161 1.00 93.81 187 ILE A C 1
ATOM 1442 O O . ILE A 1 187 ? -14.833 -9.686 5.143 1.00 93.81 187 ILE A O 1
ATOM 1446 N N . ALA A 1 188 ? -12.864 -10.722 5.465 1.00 93.38 188 ALA A N 1
ATOM 1447 C CA . ALA A 1 188 ? -13.436 -12.037 5.745 1.00 93.38 188 ALA A CA 1
ATOM 1448 C C . ALA A 1 188 ? -14.358 -12.032 6.976 1.00 93.38 188 ALA A C 1
ATOM 1450 O O . ALA A 1 188 ? -15.405 -12.676 6.963 1.00 93.38 188 ALA A O 1
ATOM 1451 N N . ALA A 1 189 ? -14.000 -11.277 8.017 1.00 93.69 189 ALA A N 1
ATOM 1452 C CA . ALA A 1 189 ? -14.796 -11.131 9.233 1.00 93.69 189 ALA A CA 1
ATOM 1453 C C . ALA A 1 189 ? -15.957 -10.118 9.108 1.00 93.69 189 ALA A C 1
ATOM 1455 O O . ALA A 1 189 ? -16.735 -9.953 10.046 1.00 93.69 189 ALA A O 1
ATOM 1456 N N . GLY A 1 190 ? -16.084 -9.410 7.978 1.00 92.31 190 GLY A N 1
ATOM 1457 C CA . GLY A 1 190 ? -17.117 -8.387 7.764 1.00 92.31 190 GLY A CA 1
ATOM 1458 C C . GLY A 1 190 ? -16.852 -7.042 8.456 1.00 92.31 190 GLY A C 1
ATOM 1459 O O . GLY A 1 190 ? -17.739 -6.190 8.503 1.00 92.31 190 GLY A O 1
ATOM 1460 N N . TRP A 1 191 ? -15.642 -6.830 8.977 1.00 92.75 191 TRP A N 1
ATOM 1461 C CA . TRP A 1 191 ? -15.208 -5.592 9.635 1.00 92.75 191 TRP A CA 1
ATOM 1462 C C . TRP A 1 191 ? -14.769 -4.503 8.647 1.00 92.75 191 TRP A C 1
ATOM 1464 O O . TRP A 1 191 ? -14.830 -3.317 8.965 1.00 92.75 191 TRP A O 1
ATOM 1474 N N . ALA A 1 192 ? -14.359 -4.885 7.437 1.00 90.50 192 ALA A N 1
ATOM 1475 C CA . ALA A 1 192 ? -13.988 -3.953 6.377 1.00 90.50 192 ALA A CA 1
ATOM 1476 C C . ALA A 1 192 ? -14.737 -4.256 5.078 1.00 90.50 192 ALA A C 1
ATOM 1478 O O . ALA A 1 192 ? -15.003 -5.408 4.738 1.00 90.50 192 ALA A O 1
ATOM 1479 N N . VAL A 1 193 ? -15.046 -3.200 4.323 1.00 89.38 193 VAL A N 1
ATOM 1480 C CA . VAL A 1 193 ? -15.582 -3.336 2.965 1.00 89.38 193 VAL A CA 1
ATOM 1481 C C . VAL A 1 193 ? -14.403 -3.450 1.996 1.00 89.38 193 VAL A C 1
ATOM 1483 O O . VAL A 1 193 ? -13.519 -2.594 2.040 1.00 89.38 193 VAL A O 1
ATOM 1486 N N . PRO A 1 194 ? -14.380 -4.445 1.095 1.00 92.00 194 PRO A N 1
ATOM 1487 C CA . PRO A 1 194 ? -13.372 -4.521 0.044 1.00 92.00 194 PRO A CA 1
ATOM 1488 C C . PRO A 1 194 ? -13.530 -3.318 -0.893 1.00 92.00 194 PRO A C 1
ATOM 1490 O O . PRO A 1 194 ? -14.598 -3.119 -1.480 1.00 92.00 194 PRO A O 1
ATOM 1493 N N . ARG A 1 195 ? -12.479 -2.508 -1.042 1.00 89.75 195 ARG A N 1
ATOM 1494 C CA . ARG A 1 195 ? -12.470 -1.306 -1.891 1.00 89.75 195 ARG A CA 1
ATOM 1495 C C . ARG A 1 195 ? -11.406 -1.399 -2.968 1.00 89.75 195 ARG A C 1
ATOM 1497 O O . ARG A 1 195 ? -10.361 -2.007 -2.761 1.00 89.75 195 ARG A O 1
ATOM 1504 N N . GLU A 1 196 ? -11.650 -0.703 -4.072 1.00 88.00 196 GLU A N 1
ATOM 1505 C CA . GLU A 1 196 ? -10.706 -0.605 -5.184 1.00 88.00 196 GLU A CA 1
ATOM 1506 C C . GLU A 1 196 ? -9.356 -0.012 -4.743 1.00 88.00 196 GLU A C 1
ATOM 1508 O O . GLU A 1 196 ? -8.309 -0.472 -5.188 1.00 88.00 196 GLU A O 1
ATOM 1513 N N . SER A 1 197 ? -9.359 0.938 -3.800 1.00 85.75 197 SER A N 1
ATOM 1514 C CA . SER A 1 197 ? -8.137 1.559 -3.264 1.00 85.75 197 SER A CA 1
ATOM 1515 C C . SER A 1 197 ? -7.161 0.565 -2.623 1.00 85.75 197 SER A C 1
ATOM 1517 O O . SER A 1 197 ? -5.965 0.834 -2.566 1.00 85.75 197 SER A O 1
ATOM 1519 N N . LEU A 1 198 ? -7.632 -0.609 -2.187 1.00 90.81 198 LEU A N 1
ATOM 1520 C CA . LEU A 1 198 ? -6.775 -1.665 -1.643 1.00 90.81 198 LEU A CA 1
ATOM 1521 C C . LEU A 1 198 ? -6.000 -2.436 -2.716 1.00 90.81 198 LEU A C 1
ATOM 1523 O O . LEU A 1 198 ? -5.044 -3.134 -2.373 1.00 90.81 198 LEU A O 1
ATOM 1527 N N . LEU A 1 199 ? -6.367 -2.311 -3.998 1.00 90.88 199 LEU A N 1
ATOM 1528 C CA . LEU A 1 199 ? -5.600 -2.917 -5.087 1.00 90.88 199 LEU A CA 1
ATOM 1529 C C . LEU A 1 199 ? -4.172 -2.373 -5.092 1.00 90.88 199 LEU A C 1
ATOM 1531 O O . LEU A 1 199 ? -3.236 -3.145 -5.253 1.00 90.88 199 LEU A O 1
ATOM 1535 N N . GLU A 1 200 ? -3.984 -1.075 -4.845 1.00 87.38 200 GLU A N 1
ATOM 1536 C CA . GLU A 1 200 ? -2.653 -0.467 -4.781 1.00 87.38 200 GLU A CA 1
ATOM 1537 C C . GLU A 1 200 ? -1.803 -1.077 -3.664 1.00 87.38 200 GLU A C 1
ATOM 1539 O O . GLU A 1 200 ? -0.661 -1.460 -3.909 1.00 87.38 200 GLU A O 1
ATOM 1544 N N . SER A 1 201 ? -2.356 -1.272 -2.466 1.00 89.00 201 SER A N 1
ATOM 1545 C CA . SER A 1 201 ? -1.634 -1.940 -1.375 1.00 89.00 201 SER A CA 1
ATOM 1546 C C . SER A 1 201 ? -1.296 -3.398 -1.690 1.00 89.00 201 SER A C 1
ATOM 1548 O O . SER A 1 201 ? -0.195 -3.844 -1.373 1.00 89.00 201 SER A O 1
ATOM 1550 N N . ALA A 1 202 ? -2.196 -4.125 -2.360 1.00 92.62 202 ALA A N 1
ATOM 1551 C CA . ALA A 1 202 ? -1.971 -5.517 -2.743 1.00 92.62 202 ALA A CA 1
ATOM 1552 C C . ALA A 1 202 ? -0.825 -5.663 -3.758 1.00 92.62 202 ALA A C 1
ATOM 1554 O O . ALA A 1 202 ? 0.078 -6.478 -3.573 1.00 92.62 202 ALA A O 1
ATOM 1555 N N . VAL A 1 203 ? -0.839 -4.851 -4.821 1.00 90.94 203 VAL A N 1
ATOM 1556 C CA . VAL A 1 203 ? 0.133 -4.951 -5.927 1.00 90.94 203 VAL A CA 1
ATOM 1557 C C . VAL A 1 203 ? 1.510 -4.389 -5.584 1.00 90.94 203 VAL A C 1
ATOM 1559 O O . VAL A 1 203 ? 2.488 -4.688 -6.267 1.00 90.94 203 VAL A O 1
ATOM 1562 N N . THR A 1 204 ? 1.583 -3.580 -4.528 1.00 89.00 204 THR A N 1
ATOM 1563 C CA . THR A 1 204 ? 2.824 -2.995 -4.012 1.00 89.00 204 THR A CA 1
ATOM 1564 C C . THR A 1 204 ? 3.409 -3.760 -2.828 1.00 89.00 204 THR A C 1
ATOM 1566 O O . THR A 1 204 ? 4.447 -3.356 -2.312 1.00 89.00 204 THR A O 1
ATOM 1569 N N . SER A 1 205 ? 2.767 -4.847 -2.384 1.00 89.75 205 SER A N 1
ATOM 1570 C CA . SER A 1 205 ? 3.160 -5.540 -1.159 1.00 89.75 205 SER A CA 1
ATOM 1571 C C . SER A 1 205 ? 4.577 -6.126 -1.238 1.00 89.75 205 SER A C 1
ATOM 1573 O O . SER A 1 205 ? 4.880 -6.869 -2.179 1.00 89.75 205 SER A O 1
ATOM 1575 N N . PRO A 1 206 ? 5.441 -5.860 -0.236 1.00 86.38 206 PRO A N 1
ATOM 1576 C CA . PRO A 1 206 ? 6.755 -6.485 -0.143 1.00 86.38 206 PRO A CA 1
ATOM 1577 C C . PRO A 1 206 ? 6.658 -7.994 0.147 1.00 86.38 206 PRO A C 1
ATOM 1579 O O . PRO A 1 206 ? 7.536 -8.750 -0.279 1.00 86.38 206 PRO A O 1
ATOM 1582 N N . ASP A 1 207 ? 5.579 -8.435 0.801 1.00 91.00 207 ASP A N 1
ATOM 1583 C CA . ASP A 1 207 ? 5.214 -9.840 0.984 1.00 91.00 207 ASP A CA 1
ATOM 1584 C C . ASP A 1 207 ? 4.305 -10.288 -0.169 1.00 91.00 207 ASP A C 1
ATOM 1586 O O . ASP A 1 207 ? 3.117 -9.966 -0.236 1.00 91.00 207 ASP A O 1
ATOM 1590 N N . LEU A 1 208 ? 4.878 -11.046 -1.105 1.00 90.94 208 LEU A N 1
ATOM 1591 C CA . LEU A 1 208 ? 4.156 -11.492 -2.295 1.00 90.94 208 LEU A CA 1
ATOM 1592 C C . LEU A 1 208 ? 2.935 -12.352 -1.960 1.00 90.94 208 LEU A C 1
ATOM 1594 O O . LEU A 1 208 ? 1.907 -12.201 -2.617 1.00 90.94 208 LEU A O 1
ATOM 1598 N N . ASP A 1 209 ? 3.031 -13.233 -0.966 1.00 94.06 209 ASP A N 1
ATOM 1599 C CA . ASP A 1 209 ? 1.944 -14.157 -0.643 1.00 94.06 209 ASP A CA 1
ATOM 1600 C C . ASP A 1 209 ? 0.763 -13.391 -0.036 1.00 94.06 209 ASP A C 1
ATOM 1602 O O . ASP A 1 209 ? -0.387 -13.599 -0.438 1.00 94.06 209 ASP A O 1
ATOM 1606 N N . ALA A 1 210 ? 1.048 -12.430 0.849 1.00 93.88 210 ALA A N 1
ATOM 1607 C CA . ALA A 1 210 ? 0.036 -11.544 1.415 1.00 93.88 210 ALA A CA 1
ATOM 1608 C C . ALA A 1 210 ? -0.599 -10.634 0.347 1.00 93.88 210 ALA A C 1
ATOM 1610 O O . ALA A 1 210 ? -1.827 -10.505 0.286 1.00 93.88 210 ALA A O 1
ATOM 1611 N N . GLY A 1 211 ? 0.214 -10.046 -0.538 1.00 94.44 211 GLY A N 1
ATOM 1612 C CA . GLY A 1 211 ? -0.266 -9.234 -1.658 1.00 94.44 211 GLY A CA 1
ATOM 1613 C C . GLY A 1 211 ? -1.180 -10.019 -2.603 1.00 94.44 211 GLY A C 1
ATOM 1614 O O . GLY A 1 211 ? -2.265 -9.549 -2.953 1.00 94.44 211 GLY A O 1
ATOM 1615 N N . PHE A 1 212 ? -0.803 -11.250 -2.970 1.00 95.50 212 PHE A N 1
ATOM 1616 C CA . PHE A 1 212 ? -1.638 -12.121 -3.803 1.00 95.50 212 PHE A CA 1
ATOM 1617 C C . PHE A 1 212 ? -2.942 -12.517 -3.105 1.00 95.50 212 PHE A C 1
ATOM 1619 O O . PHE A 1 212 ? -3.993 -12.549 -3.751 1.00 95.50 212 PHE A O 1
ATOM 1626 N N . ALA A 1 213 ? -2.903 -12.793 -1.799 1.00 96.69 213 ALA A N 1
ATOM 1627 C CA . ALA A 1 213 ? -4.098 -13.103 -1.021 1.00 96.69 213 ALA A CA 1
ATOM 1628 C C . ALA A 1 213 ? -5.086 -11.925 -1.003 1.00 96.69 213 ALA A C 1
ATOM 1630 O O . ALA A 1 213 ? -6.283 -12.126 -1.248 1.00 96.69 213 ALA A O 1
ATOM 1631 N N . LEU A 1 214 ? -4.595 -10.697 -0.800 1.00 95.94 214 LEU A N 1
ATOM 1632 C CA . LEU A 1 214 ? -5.439 -9.502 -0.832 1.00 95.94 214 LEU A CA 1
ATOM 1633 C C . LEU A 1 214 ? -5.997 -9.250 -2.233 1.00 95.94 214 LEU A C 1
ATOM 1635 O O . LEU A 1 214 ? -7.201 -9.048 -2.377 1.00 95.94 214 LEU A O 1
ATOM 1639 N N . LEU A 1 215 ? -5.166 -9.343 -3.274 1.00 95.44 215 LEU A N 1
ATOM 1640 C CA . LEU A 1 215 ? -5.612 -9.193 -4.660 1.00 95.44 215 LEU A CA 1
ATOM 1641 C C . LEU A 1 215 ? -6.721 -10.198 -5.004 1.00 95.44 215 LEU A C 1
ATOM 1643 O O . LEU A 1 215 ? -7.762 -9.820 -5.540 1.00 95.44 215 LEU A O 1
ATOM 1647 N N . LYS A 1 216 ? -6.535 -11.474 -4.650 1.00 95.69 216 LYS A N 1
ATOM 1648 C CA . LYS A 1 216 ? -7.547 -12.520 -4.840 1.00 95.69 216 LYS A CA 1
ATOM 1649 C C . LYS A 1 216 ? -8.846 -12.185 -4.110 1.00 95.69 216 LYS A C 1
ATOM 1651 O O . LYS A 1 216 ? -9.913 -12.302 -4.710 1.00 95.69 216 LYS A O 1
ATOM 1656 N N . THR A 1 217 ? -8.754 -11.754 -2.852 1.00 96.38 217 THR A N 1
ATOM 1657 C CA . THR A 1 217 ? -9.910 -11.350 -2.040 1.00 96.38 217 THR A CA 1
ATOM 1658 C C . THR A 1 217 ? -10.675 -10.215 -2.722 1.00 96.38 217 THR A C 1
ATOM 1660 O O . THR A 1 217 ? -11.875 -10.326 -2.952 1.00 96.38 217 THR A O 1
ATOM 1663 N N . LEU A 1 218 ? -9.989 -9.153 -3.148 1.00 95.50 218 LEU A N 1
ATOM 1664 C CA . LEU A 1 218 ? -10.620 -8.016 -3.827 1.00 95.50 218 LEU A CA 1
ATOM 1665 C C . LEU A 1 218 ? -11.313 -8.434 -5.132 1.00 95.50 218 LEU A C 1
ATOM 1667 O O . LEU A 1 218 ? -12.441 -8.016 -5.392 1.00 95.50 218 LEU A O 1
ATOM 1671 N N . ARG A 1 219 ? -10.694 -9.322 -5.914 1.00 93.56 219 ARG A N 1
ATOM 1672 C CA . ARG A 1 219 ? -11.290 -9.843 -7.153 1.00 93.56 219 ARG A CA 1
ATOM 1673 C C . ARG A 1 219 ? -12.523 -10.708 -6.913 1.00 93.56 219 ARG A C 1
ATOM 1675 O O . ARG A 1 219 ? -13.486 -10.608 -7.666 1.00 93.56 219 ARG A O 1
ATOM 1682 N N . GLN A 1 220 ? -12.545 -11.510 -5.846 1.00 94.75 220 GLN A N 1
ATOM 1683 C CA . GLN A 1 220 ? -13.749 -12.253 -5.438 1.00 94.75 220 GLN A CA 1
ATOM 1684 C C . GLN A 1 220 ? -14.927 -11.322 -5.111 1.00 94.75 220 GLN A C 1
ATOM 1686 O O . GLN A 1 220 ? -16.081 -11.725 -5.243 1.00 94.75 220 GLN A O 1
ATOM 1691 N N . HIS A 1 221 ? -14.639 -10.071 -4.752 1.00 93.62 221 HIS A N 1
ATOM 1692 C CA . HIS A 1 221 ? -15.621 -9.012 -4.533 1.00 93.62 221 HIS A CA 1
ATOM 1693 C C . HIS A 1 221 ? -15.853 -8.105 -5.758 1.00 93.62 221 HIS A C 1
ATOM 1695 O O . HIS A 1 221 ? -16.485 -7.059 -5.628 1.00 93.62 221 HIS A O 1
ATOM 1701 N N . GLY A 1 222 ? -15.393 -8.507 -6.948 1.00 92.88 222 GLY A N 1
ATOM 1702 C CA . GLY A 1 222 ? -15.691 -7.835 -8.217 1.00 92.88 222 GLY A CA 1
ATOM 1703 C C . GLY A 1 222 ? -14.769 -6.670 -8.580 1.00 92.88 222 GLY A C 1
ATOM 1704 O O . GLY A 1 222 ? -15.050 -5.963 -9.546 1.00 92.88 222 GLY A O 1
ATOM 1705 N N . HIS A 1 223 ? -13.675 -6.459 -7.843 1.00 92.19 223 HIS A N 1
ATOM 1706 C CA . HIS A 1 223 ? -12.676 -5.448 -8.201 1.00 92.19 223 HIS A CA 1
ATOM 1707 C C . HIS A 1 223 ? -11.779 -5.953 -9.336 1.00 92.19 223 HIS A C 1
ATOM 1709 O O . HIS A 1 223 ? -11.345 -7.101 -9.321 1.00 92.19 223 HIS A O 1
ATOM 1715 N N . ILE A 1 224 ? -11.504 -5.087 -10.311 1.00 89.19 224 ILE A N 1
ATOM 1716 C CA . ILE A 1 224 ? -10.768 -5.398 -11.548 1.00 89.19 224 ILE A CA 1
ATOM 1717 C C . ILE A 1 224 ? -9.455 -4.621 -11.540 1.00 89.19 224 ILE A C 1
ATOM 1719 O O . ILE A 1 224 ? -9.409 -3.476 -11.085 1.00 89.19 224 ILE A O 1
ATOM 1723 N N . VAL A 1 225 ? -8.393 -5.231 -12.056 1.00 85.62 225 VAL A N 1
ATOM 1724 C CA . VAL A 1 225 ? -7.074 -4.604 -12.131 1.00 85.62 225 VAL A CA 1
ATOM 1725 C C . VAL A 1 225 ? -7.045 -3.559 -13.248 1.00 85.62 225 VAL A C 1
ATOM 1727 O O . VAL A 1 225 ? -7.354 -3.846 -14.404 1.00 85.62 225 VAL A O 1
ATOM 1730 N N . ARG A 1 226 ? -6.606 -2.338 -12.926 1.00 83.06 226 ARG A N 1
ATOM 1731 C CA . ARG A 1 226 ? -6.469 -1.231 -13.884 1.00 83.06 226 ARG A CA 1
ATOM 1732 C C . ARG A 1 226 ? -5.011 -0.960 -14.244 1.00 83.06 226 ARG A C 1
ATOM 1734 O O . ARG A 1 226 ? -4.080 -1.394 -13.568 1.00 83.06 226 ARG A O 1
ATOM 1741 N N . GLN A 1 227 ? -4.817 -0.150 -15.284 1.00 78.94 227 GLN A N 1
ATOM 1742 C CA . GLN A 1 227 ? -3.491 0.265 -15.753 1.00 78.94 227 GLN A CA 1
ATOM 1743 C C . GLN A 1 227 ? -2.637 0.919 -14.654 1.00 78.94 227 GLN A C 1
ATOM 1745 O O . GLN A 1 227 ? -1.433 0.679 -14.593 1.00 78.94 227 GLN A O 1
ATOM 1750 N N . ALA A 1 228 ? -3.258 1.690 -13.754 1.00 80.88 228 ALA A N 1
ATOM 1751 C CA . ALA A 1 228 ? -2.574 2.287 -12.609 1.00 80.88 228 ALA A CA 1
ATOM 1752 C C . ALA A 1 228 ? -1.952 1.223 -11.685 1.00 80.88 228 ALA A C 1
ATOM 1754 O O . ALA A 1 228 ? -0.825 1.391 -11.230 1.00 80.88 228 ALA A O 1
ATOM 1755 N N . ASN A 1 229 ? -2.633 0.093 -11.460 1.00 85.75 229 ASN A N 1
ATOM 1756 C CA . ASN A 1 229 ? -2.121 -0.982 -10.608 1.00 85.75 229 ASN A CA 1
ATOM 1757 C C . ASN A 1 229 ? -0.914 -1.690 -11.245 1.00 85.75 229 ASN A C 1
ATOM 1759 O O . ASN A 1 229 ? 0.028 -2.035 -10.535 1.00 85.75 229 ASN A O 1
ATOM 1763 N N . ILE A 1 230 ? -0.913 -1.847 -12.574 1.00 84.44 230 ILE A N 1
ATOM 1764 C CA . ILE A 1 230 ? 0.239 -2.365 -13.329 1.00 84.44 230 ILE A CA 1
ATOM 1765 C C . ILE A 1 230 ? 1.434 -1.416 -13.192 1.00 84.44 230 ILE A C 1
ATOM 1767 O O . ILE A 1 230 ? 2.541 -1.849 -12.882 1.00 84.44 230 ILE A O 1
ATOM 1771 N N . HIS A 1 231 ? 1.213 -0.111 -13.361 1.00 81.25 231 HIS A N 1
ATOM 1772 C CA . HIS A 1 231 ? 2.282 0.876 -13.214 1.00 81.25 231 HIS A CA 1
ATOM 1773 C C . HIS A 1 231 ? 2.906 0.828 -11.809 1.00 81.25 231 HIS A C 1
ATOM 1775 O O . HIS A 1 231 ? 4.129 0.804 -11.677 1.00 81.25 231 HIS A O 1
ATOM 1781 N N . GLN A 1 232 ? 2.083 0.729 -10.760 1.00 82.69 232 GLN A N 1
ATOM 1782 C CA . GLN A 1 232 ? 2.580 0.605 -9.386 1.00 82.69 232 GLN A CA 1
ATOM 1783 C C . GLN A 1 232 ? 3.362 -0.699 -9.151 1.00 82.69 232 GLN A C 1
ATOM 1785 O O . GLN A 1 232 ? 4.414 -0.667 -8.511 1.00 82.69 232 GLN A O 1
ATOM 1790 N N . SER A 1 233 ? 2.912 -1.838 -9.694 1.00 87.50 233 SER A N 1
ATOM 1791 C CA . SER A 1 233 ? 3.636 -3.109 -9.532 1.00 87.50 233 SER A CA 1
ATOM 1792 C C . SER A 1 233 ? 5.002 -3.099 -10.230 1.00 87.50 233 SER A C 1
ATOM 1794 O O . SER A 1 233 ? 5.968 -3.658 -9.702 1.00 87.50 233 SER A O 1
ATOM 1796 N N . ILE A 1 234 ? 5.091 -2.440 -11.395 1.00 84.94 234 ILE A N 1
ATOM 1797 C CA . ILE A 1 234 ? 6.338 -2.244 -12.149 1.00 84.94 234 ILE A CA 1
ATOM 1798 C C . ILE A 1 234 ? 7.306 -1.381 -11.350 1.00 84.94 234 ILE A C 1
ATOM 1800 O O . ILE A 1 234 ? 8.460 -1.779 -11.152 1.00 84.94 234 ILE A O 1
ATOM 1804 N N . ARG A 1 235 ? 6.825 -0.220 -10.883 1.00 80.00 235 ARG A N 1
ATOM 1805 C CA . ARG A 1 235 ? 7.626 0.765 -10.154 1.00 80.00 235 ARG A CA 1
ATOM 1806 C C . ARG A 1 235 ? 8.316 0.120 -8.954 1.00 80.00 235 ARG A C 1
ATOM 1808 O O . ARG A 1 235 ? 9.505 0.335 -8.742 1.00 80.00 235 ARG A O 1
ATOM 1815 N N . TRP A 1 236 ? 7.602 -0.727 -8.209 1.00 78.31 236 TRP A N 1
ATOM 1816 C CA . TRP A 1 236 ? 8.091 -1.316 -6.957 1.00 78.31 236 TRP A CA 1
ATOM 1817 C C . TRP A 1 236 ? 8.769 -2.682 -7.069 1.00 78.31 236 TRP A C 1
ATOM 1819 O O . TRP A 1 236 ? 9.097 -3.290 -6.052 1.00 78.31 236 TRP A O 1
ATOM 1829 N N . GLY A 1 237 ? 9.080 -3.160 -8.275 1.00 66.12 237 GLY A N 1
ATOM 1830 C CA . GLY A 1 237 ? 10.122 -4.189 -8.400 1.00 66.12 237 GLY A CA 1
ATOM 1831 C C . GLY A 1 237 ? 9.664 -5.643 -8.301 1.00 66.12 237 GLY A C 1
ATOM 1832 O O . GLY A 1 237 ? 10.499 -6.547 -8.319 1.00 66.12 237 GLY A O 1
ATOM 1833 N N . HIS A 1 238 ? 8.365 -5.920 -8.186 1.00 78.50 238 HIS A N 1
ATOM 1834 C CA . HIS A 1 238 ? 7.887 -7.285 -7.975 1.00 78.50 238 HIS A CA 1
ATOM 1835 C C . HIS A 1 238 ? 7.560 -7.974 -9.300 1.00 78.50 238 HIS A C 1
ATOM 1837 O O . HIS A 1 238 ? 6.414 -7.953 -9.740 1.00 78.50 238 HIS A O 1
ATOM 1843 N N . THR A 1 239 ? 8.537 -8.644 -9.923 1.00 87.25 239 THR A N 1
ATOM 1844 C CA . THR A 1 239 ? 8.340 -9.326 -11.219 1.00 87.25 239 THR A CA 1
ATOM 1845 C C . THR A 1 239 ? 7.187 -10.320 -11.196 1.00 87.25 239 THR A C 1
ATOM 1847 O O . THR A 1 239 ? 6.347 -10.287 -12.085 1.00 87.25 239 THR A O 1
ATOM 1850 N N . LYS A 1 240 ? 7.102 -11.174 -10.166 1.00 91.06 240 LYS A N 1
ATOM 1851 C CA . LYS A 1 240 ? 6.024 -12.171 -10.051 1.00 91.06 240 LYS A CA 1
ATOM 1852 C C . LYS A 1 240 ? 4.646 -11.517 -9.936 1.00 91.06 240 LYS A C 1
ATOM 1854 O O . LYS A 1 240 ? 3.706 -11.960 -10.583 1.00 91.06 240 LYS A O 1
ATOM 1859 N N . MET A 1 241 ? 4.538 -10.466 -9.122 1.00 91.25 241 MET A N 1
ATOM 1860 C CA . MET A 1 241 ? 3.297 -9.705 -8.961 1.00 91.25 241 MET A CA 1
ATOM 1861 C C . MET A 1 241 ? 2.931 -8.993 -10.267 1.00 91.25 241 MET A C 1
ATOM 1863 O O . MET A 1 241 ? 1.812 -9.121 -10.741 1.00 91.25 241 MET A O 1
ATOM 1867 N N . THR A 1 242 ? 3.899 -8.331 -10.901 1.00 90.44 242 THR A N 1
ATOM 1868 C CA . THR A 1 242 ? 3.725 -7.642 -12.187 1.00 90.44 242 THR A CA 1
ATOM 1869 C C . THR A 1 242 ? 3.271 -8.598 -13.279 1.00 90.44 242 THR A C 1
ATOM 1871 O O . THR A 1 242 ? 2.289 -8.320 -13.956 1.00 90.44 242 THR A O 1
ATOM 1874 N N . GLN A 1 243 ? 3.928 -9.752 -13.413 1.00 90.88 243 GLN A N 1
ATOM 1875 C CA . GLN A 1 243 ? 3.527 -10.790 -14.354 1.00 90.88 243 GLN A CA 1
ATOM 1876 C C . GLN A 1 243 ? 2.088 -11.237 -14.099 1.00 90.88 243 GLN A C 1
ATOM 1878 O O . GLN A 1 243 ? 1.284 -11.234 -15.020 1.00 90.88 243 GLN A O 1
ATOM 1883 N N . HIS A 1 244 ? 1.748 -11.551 -12.848 1.00 91.56 244 HIS A N 1
ATOM 1884 C CA . HIS A 1 244 ? 0.401 -11.982 -12.497 1.00 91.56 244 HIS A CA 1
ATOM 1885 C C . HIS A 1 244 ? -0.656 -10.924 -12.841 1.00 91.56 244 HIS A C 1
ATOM 1887 O O . HIS A 1 244 ? -1.673 -11.240 -13.442 1.00 91.56 244 HIS A O 1
ATOM 1893 N N . ILE A 1 245 ? -0.418 -9.660 -12.495 1.00 89.56 245 ILE A N 1
ATOM 1894 C CA . ILE A 1 245 ? -1.330 -8.541 -12.768 1.00 89.56 245 ILE A CA 1
ATOM 1895 C C . ILE A 1 245 ? -1.495 -8.320 -14.275 1.00 89.56 245 ILE A C 1
ATOM 1897 O O . ILE A 1 245 ? -2.612 -8.080 -14.731 1.00 89.56 245 ILE A O 1
ATOM 1901 N N . LEU A 1 246 ? -0.414 -8.431 -15.051 1.00 86.44 246 LEU A N 1
ATOM 1902 C CA . LEU A 1 246 ? -0.469 -8.376 -16.511 1.00 86.44 246 LEU A CA 1
ATOM 1903 C C . LEU A 1 246 ? -1.314 -9.528 -17.069 1.00 86.44 246 LEU A C 1
ATOM 1905 O O . LEU A 1 246 ? -2.226 -9.272 -17.852 1.00 86.44 246 LEU A O 1
ATOM 1909 N N . ASP A 1 247 ? -1.090 -10.765 -16.618 1.00 87.50 247 ASP A N 1
ATOM 1910 C CA . ASP A 1 247 ? -1.888 -11.932 -17.016 1.00 87.50 247 ASP A CA 1
ATOM 1911 C C . ASP A 1 247 ? -3.380 -11.729 -16.704 1.00 87.50 247 ASP A C 1
ATOM 1913 O O . ASP A 1 247 ? -4.242 -12.014 -17.539 1.00 87.50 247 ASP A O 1
ATOM 1917 N N . LEU A 1 248 ? -3.700 -11.188 -15.524 1.00 87.25 248 LEU A N 1
ATOM 1918 C CA . LEU A 1 248 ? -5.074 -10.869 -15.134 1.00 87.25 248 LEU A CA 1
ATOM 1919 C C . LEU A 1 248 ? -5.689 -9.786 -16.017 1.00 87.25 248 LEU A C 1
ATOM 1921 O O . LEU A 1 248 ? -6.808 -9.954 -16.494 1.00 87.25 248 LEU A O 1
ATOM 1925 N N . HIS A 1 249 ? -4.953 -8.712 -16.286 1.00 81.81 249 HIS A N 1
ATOM 1926 C CA . HIS A 1 249 ? -5.419 -7.635 -17.151 1.00 81.81 249 HIS A CA 1
ATOM 1927 C C . HIS A 1 249 ? -5.715 -8.143 -18.572 1.00 81.81 249 HIS A C 1
ATOM 1929 O O . HIS A 1 249 ? -6.720 -7.771 -19.179 1.00 81.81 249 HIS A O 1
ATOM 1935 N N . ILE A 1 250 ? -4.893 -9.064 -19.089 1.00 78.94 250 ILE A N 1
ATOM 1936 C CA . ILE A 1 250 ? -5.133 -9.737 -20.374 1.00 78.94 250 ILE A CA 1
ATOM 1937 C C . ILE A 1 250 ? -6.410 -10.577 -20.340 1.00 78.94 250 ILE A C 1
ATOM 1939 O O . ILE A 1 250 ? -7.166 -10.561 -21.312 1.00 78.94 250 ILE A O 1
ATOM 1943 N N . GLN A 1 251 ? -6.643 -11.321 -19.257 1.00 82.38 251 GLN A N 1
ATOM 1944 C CA . GLN A 1 251 ? -7.853 -12.129 -19.091 1.00 82.38 251 GLN A CA 1
ATOM 1945 C C . GLN A 1 251 ? -9.114 -11.258 -19.010 1.00 82.38 251 GLN A C 1
ATOM 1947 O O . GLN A 1 251 ? -10.134 -11.610 -19.597 1.00 82.38 251 GLN A O 1
ATOM 1952 N N . GLU A 1 252 ? -9.040 -10.130 -18.302 1.00 79.56 252 GLU A N 1
ATOM 1953 C CA . GLU A 1 252 ? -10.179 -9.248 -18.011 1.00 79.56 252 GLU A CA 1
ATOM 1954 C C . GLU A 1 252 ? -10.574 -8.368 -19.209 1.00 79.56 252 GLU A C 1
ATOM 1956 O O . GLU A 1 252 ? -11.760 -8.116 -19.419 1.00 79.56 252 GLU A O 1
ATOM 1961 N N . HIS A 1 253 ? -9.607 -7.941 -20.027 1.00 73.81 253 HIS A N 1
ATOM 1962 C CA . HIS A 1 253 ? -9.841 -7.015 -21.145 1.00 73.81 253 HIS A CA 1
ATOM 1963 C C . HIS A 1 253 ? -9.618 -7.629 -22.540 1.00 73.81 253 HIS A C 1
ATOM 1965 O O . HIS A 1 253 ? -9.870 -6.977 -23.554 1.00 73.81 253 HIS A O 1
ATOM 1971 N N . GLY A 1 254 ? -9.188 -8.893 -22.612 1.00 63.22 254 GLY A N 1
ATOM 1972 C CA . GLY A 1 254 ? -8.904 -9.609 -23.856 1.00 63.22 254 GLY A CA 1
ATOM 1973 C C . GLY A 1 254 ? -7.587 -9.198 -24.541 1.00 63.22 254 GLY A C 1
ATOM 1974 O O . GLY A 1 254 ? -6.856 -8.319 -24.076 1.00 63.22 254 GLY A O 1
ATOM 1975 N N . PRO A 1 255 ? -7.218 -9.857 -25.656 1.00 55.56 255 PRO A N 1
ATOM 1976 C CA . PRO A 1 255 ? -6.098 -9.483 -26.516 1.00 55.56 255 PRO A CA 1
ATOM 1977 C C . PRO A 1 255 ? -6.521 -8.470 -27.581 1.00 55.56 255 PRO A C 1
ATOM 1979 O O . PRO A 1 255 ? -6.714 -8.831 -28.734 1.00 55.56 255 PRO A O 1
ATOM 1982 N N . THR A 1 256 ? -6.696 -7.201 -27.226 1.00 47.97 256 THR A N 1
ATOM 1983 C CA . THR A 1 256 ? -7.011 -6.159 -28.218 1.00 47.97 256 THR A CA 1
ATOM 1984 C C . THR A 1 256 ? -5.762 -5.379 -28.647 1.00 47.97 256 THR A C 1
ATOM 1986 O O . THR A 1 256 ? -4.827 -5.191 -27.875 1.00 47.97 256 THR A O 1
ATOM 1989 N N . LEU A 1 257 ? -5.735 -4.971 -29.922 1.00 38.22 257 LEU A N 1
ATOM 1990 C CA . LEU A 1 257 ? -4.602 -4.402 -30.679 1.00 38.22 257 LEU A CA 1
ATOM 1991 C C . LEU A 1 257 ? -3.987 -3.096 -30.121 1.00 38.22 257 LEU A C 1
ATOM 1993 O O . LEU A 1 257 ? -2.938 -2.683 -30.599 1.00 38.22 257 LEU A O 1
ATOM 1997 N N . ASP A 1 258 ? -4.581 -2.489 -29.091 1.00 54.03 258 ASP A N 1
ATOM 1998 C CA . ASP A 1 258 ? -4.069 -1.297 -28.380 1.00 54.03 258 ASP A CA 1
ATOM 1999 C C . ASP A 1 258 ? -2.965 -1.646 -27.342 1.00 54.03 258 ASP A C 1
ATOM 2001 O O . ASP A 1 258 ? -2.437 -0.797 -26.626 1.00 54.03 258 ASP A O 1
ATOM 2005 N N . LYS A 1 259 ? -2.614 -2.939 -27.243 1.00 55.88 259 LYS A N 1
ATOM 2006 C CA . LYS A 1 259 ? -1.666 -3.513 -26.275 1.00 55.88 259 LYS A CA 1
ATOM 2007 C C . LYS A 1 259 ? -0.208 -3.124 -26.473 1.00 55.88 259 LYS A C 1
ATOM 2009 O O . LYS A 1 259 ? 0.496 -3.037 -25.475 1.00 55.88 259 LYS A O 1
ATOM 2014 N N . GLN A 1 260 ? 0.239 -2.901 -27.710 1.00 60.28 260 GLN A N 1
ATOM 2015 C CA . GLN A 1 260 ? 1.643 -2.567 -27.969 1.00 60.28 260 GLN A CA 1
ATOM 2016 C C . GLN A 1 260 ? 1.984 -1.249 -27.263 1.00 60.28 260 GLN A C 1
ATOM 2018 O O . GLN A 1 260 ? 2.785 -1.254 -26.340 1.00 60.28 260 GLN A O 1
ATOM 2023 N N . ALA A 1 261 ? 1.217 -0.182 -27.518 1.00 61.66 261 ALA A N 1
ATOM 2024 C CA . ALA A 1 261 ? 1.403 1.111 -26.857 1.00 61.66 261 ALA A CA 1
ATOM 2025 C C . ALA A 1 261 ? 1.302 1.040 -25.319 1.00 61.66 261 ALA A C 1
ATOM 2027 O O . ALA A 1 261 ? 2.017 1.761 -24.625 1.00 61.66 261 ALA A O 1
ATOM 2028 N N . ALA A 1 262 ? 0.449 0.166 -24.768 1.00 66.00 262 ALA A N 1
ATOM 2029 C CA . ALA A 1 262 ? 0.348 -0.035 -23.322 1.00 66.00 262 ALA A CA 1
ATOM 2030 C C . ALA A 1 262 ? 1.576 -0.758 -22.740 1.00 66.00 262 ALA A C 1
ATOM 2032 O O . ALA A 1 262 ? 2.127 -0.310 -21.734 1.00 66.00 262 ALA A O 1
ATOM 2033 N N . TYR A 1 263 ? 2.035 -1.844 -23.369 1.00 68.50 263 TYR A N 1
ATOM 2034 C CA . TYR A 1 263 ? 3.244 -2.555 -22.946 1.00 68.50 263 TYR A CA 1
ATOM 2035 C C . TYR A 1 263 ? 4.499 -1.722 -23.153 1.00 68.50 263 TYR A C 1
ATOM 2037 O O . TYR A 1 263 ? 5.386 -1.757 -22.308 1.00 68.50 263 TYR A O 1
ATOM 2045 N N . ASP A 1 264 ? 4.546 -0.919 -24.205 1.00 71.38 264 ASP A N 1
ATOM 2046 C CA . ASP A 1 264 ? 5.650 -0.010 -24.454 1.00 71.38 264 ASP A CA 1
ATOM 2047 C C . ASP A 1 264 ? 5.682 1.129 -23.415 1.00 71.38 264 ASP A C 1
ATOM 2049 O O . ASP A 1 264 ? 6.747 1.510 -22.924 1.00 71.38 264 ASP A O 1
ATOM 2053 N N . HIS A 1 265 ? 4.513 1.611 -22.974 1.00 75.69 265 HIS A N 1
ATOM 2054 C CA . HIS A 1 265 ? 4.417 2.552 -21.856 1.00 75.69 265 HIS A CA 1
ATOM 2055 C C . HIS A 1 265 ? 4.847 1.916 -20.521 1.00 75.69 265 HIS A C 1
ATOM 2057 O O . HIS A 1 265 ? 5.521 2.547 -19.705 1.00 75.69 265 HIS A O 1
ATOM 2063 N N . TYR A 1 266 ? 4.523 0.641 -20.298 1.00 83.50 266 TYR A N 1
ATOM 2064 C CA . TYR A 1 266 ? 5.025 -0.121 -19.151 1.00 83.50 266 TYR A CA 1
ATOM 2065 C C . TYR A 1 266 ? 6.527 -0.393 -19.229 1.00 83.50 266 TYR A C 1
ATOM 2067 O O . TYR A 1 266 ? 7.203 -0.387 -18.199 1.00 83.50 266 TYR A O 1
ATOM 2075 N N . LEU A 1 267 ? 7.061 -0.576 -20.436 1.00 85.94 267 LEU A N 1
ATOM 2076 C CA . LEU A 1 267 ? 8.485 -0.764 -20.676 1.00 85.94 267 LEU A CA 1
ATOM 2077 C C . LEU A 1 267 ? 9.262 0.508 -20.321 1.00 85.94 267 LEU A C 1
ATOM 2079 O O . LEU A 1 267 ? 10.299 0.422 -19.667 1.00 85.94 267 LEU A O 1
ATOM 2083 N N . LEU A 1 268 ? 8.715 1.685 -20.647 1.00 84.69 268 LEU A N 1
ATOM 2084 C CA . LEU A 1 268 ? 9.247 2.982 -20.218 1.00 84.69 268 LEU A CA 1
ATOM 2085 C C . LEU A 1 268 ? 9.293 3.102 -18.685 1.00 84.69 268 LEU A C 1
ATOM 2087 O O . LEU A 1 268 ? 10.338 3.433 -18.125 1.00 84.69 268 LEU A O 1
ATOM 2091 N N . ALA A 1 269 ? 8.205 2.754 -17.992 1.00 83.31 269 ALA A N 1
ATOM 2092 C CA . ALA A 1 269 ? 8.161 2.783 -16.527 1.00 83.31 269 ALA A CA 1
ATOM 2093 C C . ALA A 1 269 ? 9.173 1.810 -15.888 1.00 83.31 269 ALA A C 1
ATOM 2095 O O . ALA A 1 269 ? 9.834 2.144 -14.899 1.00 83.31 269 ALA A O 1
ATOM 2096 N N . ALA A 1 270 ? 9.334 0.614 -16.464 1.00 87.75 270 ALA A N 1
ATOM 2097 C CA . ALA A 1 270 ? 10.311 -0.374 -16.011 1.00 87.75 270 ALA A CA 1
ATOM 2098 C C . ALA A 1 270 ? 11.758 0.105 -16.232 1.00 87.75 270 ALA A C 1
ATOM 2100 O O . ALA A 1 270 ? 12.605 -0.075 -15.353 1.00 87.75 270 ALA A O 1
ATOM 2101 N N . ALA A 1 271 ? 12.017 0.769 -17.364 1.00 89.31 271 ALA A N 1
ATOM 2102 C CA . ALA A 1 271 ? 13.290 1.404 -17.704 1.00 89.31 271 ALA A CA 1
ATOM 2103 C C . ALA A 1 271 ? 13.658 2.521 -16.726 1.00 89.31 271 ALA A C 1
ATOM 2105 O O . ALA A 1 271 ? 14.766 2.539 -16.194 1.00 89.31 271 ALA A O 1
ATOM 2106 N N . GLN A 1 272 ? 12.716 3.420 -16.445 1.00 87.12 272 GLN A N 1
ATOM 2107 C CA . GLN A 1 272 ? 12.909 4.526 -15.508 1.00 87.12 272 GLN A CA 1
ATOM 2108 C C . GLN A 1 272 ? 13.119 4.046 -14.067 1.00 87.12 272 GLN A C 1
ATOM 2110 O O . GLN A 1 272 ? 13.853 4.675 -13.311 1.00 87.12 272 GLN A O 1
ATOM 2115 N N . SER A 1 273 ? 12.509 2.918 -13.694 1.00 83.56 273 SER A N 1
ATOM 2116 C CA . SER A 1 273 ? 12.608 2.341 -12.345 1.00 83.56 273 SER A CA 1
ATOM 2117 C C . SER A 1 273 ? 13.829 1.427 -12.151 1.00 83.56 273 SER A C 1
ATOM 2119 O O . SER A 1 273 ? 13.937 0.770 -11.118 1.00 83.56 273 SER A O 1
ATOM 2121 N N . ASN A 1 274 ? 14.732 1.342 -13.137 1.00 87.00 274 ASN A N 1
ATOM 2122 C CA . ASN A 1 274 ? 15.876 0.420 -13.168 1.00 87.00 274 ASN A CA 1
ATOM 2123 C C . ASN A 1 274 ? 15.497 -1.058 -12.908 1.00 87.00 274 ASN A C 1
ATOM 2125 O O . ASN A 1 274 ? 16.269 -1.830 -12.336 1.00 87.00 274 ASN A O 1
ATOM 2129 N N . ASN A 1 275 ? 14.288 -1.473 -13.298 1.00 87.31 275 ASN A N 1
ATOM 2130 C CA . ASN A 1 275 ? 13.750 -2.793 -12.976 1.00 87.31 275 ASN A CA 1
ATOM 2131 C C . ASN A 1 275 ? 14.004 -3.787 -14.118 1.00 87.31 275 ASN A C 1
ATOM 2133 O O . ASN A 1 275 ? 13.113 -4.108 -14.906 1.00 87.31 275 ASN A O 1
ATOM 2137 N N . ILE A 1 276 ? 15.239 -4.289 -14.193 1.00 91.12 276 ILE A N 1
ATOM 2138 C CA . ILE A 1 276 ? 15.726 -5.155 -15.286 1.00 91.12 276 ILE A CA 1
ATOM 2139 C C . ILE A 1 276 ? 14.874 -6.404 -15.475 1.00 91.12 276 ILE A C 1
ATOM 2141 O O . ILE A 1 276 ? 14.603 -6.826 -16.595 1.00 91.12 276 ILE A O 1
ATOM 2145 N N . THR A 1 277 ? 14.425 -6.996 -14.373 1.00 90.94 277 THR A N 1
ATOM 2146 C CA . THR A 1 277 ? 13.650 -8.234 -14.433 1.00 90.94 277 THR A CA 1
ATOM 2147 C C . THR A 1 277 ? 12.272 -7.997 -15.055 1.00 90.94 277 THR A C 1
ATOM 2149 O O . THR A 1 277 ? 11.777 -8.847 -15.788 1.00 90.94 277 THR A O 1
ATOM 2152 N N . VAL A 1 278 ? 11.655 -6.839 -14.795 1.00 89.06 278 VAL A N 1
ATOM 2153 C CA . VAL A 1 278 ? 10.383 -6.463 -15.427 1.00 89.06 278 VAL A CA 1
ATOM 2154 C C . VAL A 1 278 ? 10.587 -5.959 -16.856 1.00 89.06 278 VAL A C 1
ATOM 2156 O O . VAL A 1 278 ? 9.756 -6.255 -17.708 1.00 89.06 278 VAL A O 1
ATOM 2159 N N . LEU A 1 279 ? 11.700 -5.279 -17.153 1.00 89.75 279 LEU A N 1
ATOM 2160 C CA . LEU A 1 279 ? 12.084 -4.945 -18.530 1.00 89.75 279 LEU A CA 1
ATOM 2161 C C . LEU A 1 279 ? 12.171 -6.197 -19.409 1.00 89.75 279 LEU A C 1
ATOM 2163 O O . LEU A 1 279 ? 11.518 -6.261 -20.448 1.00 89.75 279 LEU A O 1
ATOM 2167 N N . ALA A 1 280 ? 12.921 -7.203 -18.954 1.00 91.44 280 ALA A N 1
ATOM 2168 C CA . ALA A 1 280 ? 13.053 -8.477 -19.652 1.00 91.44 280 ALA A CA 1
ATOM 2169 C C . ALA A 1 280 ? 11.700 -9.188 -19.780 1.00 91.44 280 ALA A C 1
ATOM 2171 O O . ALA A 1 280 ? 11.342 -9.631 -20.863 1.00 91.44 280 ALA A O 1
ATOM 2172 N N . LEU A 1 281 ? 10.893 -9.220 -18.711 1.00 90.31 281 LEU A N 1
ATOM 2173 C CA . LEU A 1 281 ? 9.536 -9.773 -18.755 1.00 90.31 281 LEU A CA 1
ATOM 2174 C C . LEU A 1 281 ? 8.691 -9.129 -19.869 1.00 90.31 281 LEU A C 1
ATOM 2176 O O . LEU A 1 281 ? 8.064 -9.841 -20.651 1.00 90.31 281 LEU A O 1
ATOM 2180 N N . LEU A 1 282 ? 8.657 -7.797 -19.936 1.00 88.88 282 LEU A N 1
ATOM 2181 C CA . LEU A 1 282 ? 7.845 -7.056 -20.903 1.00 88.88 282 LEU A CA 1
ATOM 2182 C C . LEU A 1 282 ? 8.329 -7.264 -22.344 1.00 88.88 282 LEU A C 1
ATOM 2184 O O . LEU A 1 282 ? 7.504 -7.493 -23.227 1.00 88.88 282 LEU A O 1
ATOM 2188 N N . ALA A 1 283 ? 9.641 -7.233 -22.578 1.00 88.69 283 ALA A N 1
ATOM 2189 C CA . ALA A 1 283 ? 10.213 -7.462 -23.903 1.00 88.69 283 ALA A CA 1
ATOM 2190 C C . ALA A 1 283 ? 10.049 -8.926 -24.356 1.00 88.69 283 ALA A C 1
ATOM 2192 O O . ALA A 1 283 ? 9.509 -9.186 -25.430 1.00 88.69 283 ALA A O 1
ATOM 2193 N N . ASP A 1 284 ? 10.449 -9.885 -23.518 1.00 88.44 284 ASP A N 1
ATOM 2194 C CA . ASP A 1 284 ? 10.571 -11.295 -23.904 1.00 88.44 284 ASP A CA 1
ATOM 2195 C C . ASP A 1 284 ? 9.223 -12.028 -23.914 1.00 88.44 284 ASP A C 1
ATOM 2197 O O . ASP A 1 284 ? 8.979 -12.868 -24.780 1.00 88.44 284 ASP A O 1
ATOM 2201 N N . MET A 1 285 ? 8.342 -11.742 -22.945 1.00 84.94 285 MET A N 1
ATOM 2202 C CA . MET A 1 285 ? 7.063 -12.454 -22.807 1.00 84.94 285 MET A CA 1
ATOM 2203 C C . MET A 1 285 ? 5.882 -11.701 -23.410 1.00 84.94 285 MET A C 1
ATOM 2205 O O . MET A 1 285 ? 4.959 -12.337 -23.918 1.00 84.94 285 MET A O 1
ATOM 2209 N N . TYR A 1 286 ? 5.895 -10.368 -23.345 1.00 83.81 286 TYR A N 1
ATOM 2210 C CA . TYR A 1 286 ? 4.780 -9.537 -23.810 1.00 83.81 286 TYR A CA 1
ATOM 2211 C C . TYR A 1 286 ? 5.061 -8.825 -25.139 1.00 83.81 286 TYR A C 1
ATOM 2213 O O . TYR A 1 286 ? 4.153 -8.199 -25.682 1.00 83.81 286 TYR A O 1
ATOM 2221 N N . GLY A 1 287 ? 6.271 -8.964 -25.696 1.00 84.06 287 GLY A N 1
ATOM 2222 C CA . GLY A 1 287 ? 6.631 -8.431 -27.011 1.00 84.06 287 GLY A CA 1
ATOM 2223 C C . GLY A 1 287 ? 6.714 -6.906 -27.066 1.00 84.06 287 GLY A C 1
ATOM 2224 O O . GLY A 1 287 ? 6.518 -6.336 -28.138 1.00 84.06 287 GLY A O 1
ATOM 2225 N N . ALA A 1 288 ? 6.959 -6.240 -25.932 1.00 85.38 288 ALA A N 1
ATOM 2226 C CA . ALA A 1 288 ? 7.140 -4.790 -25.892 1.00 85.38 288 ALA A CA 1
ATOM 2227 C C . ALA A 1 288 ? 8.332 -4.367 -26.773 1.00 85.38 288 ALA A C 1
ATOM 2229 O O . ALA A 1 288 ? 9.395 -4.993 -26.739 1.00 85.38 288 ALA A O 1
ATOM 2230 N N . ASP A 1 289 ? 8.165 -3.306 -27.561 1.00 87.38 289 ASP A N 1
ATOM 2231 C CA . ASP A 1 289 ? 9.199 -2.819 -28.469 1.00 87.38 289 ASP A CA 1
ATOM 2232 C C . ASP A 1 289 ? 10.195 -1.953 -27.691 1.00 87.38 289 ASP A C 1
ATOM 2234 O O . ASP A 1 289 ? 9.917 -0.825 -27.285 1.00 87.38 289 ASP A O 1
ATOM 2238 N N . ILE A 1 290 ? 11.408 -2.476 -27.516 1.00 88.62 290 ILE A N 1
ATOM 2239 C CA . ILE A 1 290 ? 12.527 -1.781 -26.863 1.00 88.62 290 ILE A CA 1
ATOM 2240 C C . ILE A 1 290 ? 12.918 -0.462 -27.548 1.00 88.62 290 ILE A C 1
ATOM 2242 O O . ILE A 1 290 ? 13.603 0.363 -26.944 1.00 88.62 290 ILE A O 1
ATOM 2246 N N . ASN A 1 291 ? 12.514 -0.264 -28.807 1.00 87.38 291 ASN A N 1
ATOM 2247 C CA . ASN A 1 291 ? 12.734 0.955 -29.581 1.00 87.38 291 ASN A CA 1
ATOM 2248 C C . ASN A 1 291 ? 11.492 1.848 -29.656 1.00 87.38 291 ASN A C 1
ATOM 2250 O O . ASN A 1 291 ? 11.516 2.859 -30.368 1.00 87.38 291 ASN A O 1
ATOM 2254 N N . TRP A 1 292 ? 10.424 1.503 -28.936 1.00 84.62 292 TRP A N 1
ATOM 2255 C CA . TRP A 1 292 ? 9.207 2.291 -28.941 1.00 84.62 292 TRP A CA 1
ATOM 2256 C C . TRP A 1 292 ? 9.439 3.712 -28.425 1.00 84.62 292 TRP A C 1
ATOM 2258 O O . TRP A 1 292 ? 10.311 3.985 -27.590 1.00 84.62 292 TRP A O 1
ATOM 2268 N N . ARG A 1 293 ? 8.608 4.622 -28.936 1.00 78.00 293 ARG A N 1
ATOM 2269 C CA . ARG A 1 293 ? 8.540 6.029 -28.549 1.00 78.00 293 ARG A CA 1
ATOM 2270 C C . ARG A 1 293 ? 7.090 6.524 -28.635 1.00 78.00 293 ARG A C 1
ATOM 2272 O O . ARG A 1 293 ? 6.398 6.171 -29.594 1.00 78.00 293 ARG A O 1
ATOM 2279 N N . PRO A 1 294 ? 6.634 7.377 -27.706 1.00 73.00 294 PRO A N 1
ATOM 2280 C CA . PRO A 1 294 ? 5.306 7.969 -27.786 1.00 73.00 294 PRO A CA 1
ATOM 2281 C C . PRO A 1 294 ? 5.198 8.922 -28.989 1.00 73.00 294 PRO A C 1
ATOM 2283 O O . PRO A 1 294 ? 6.120 9.691 -29.277 1.00 73.00 294 PRO A O 1
ATOM 2286 N N . GLU A 1 295 ? 4.060 8.899 -29.688 1.00 66.19 295 GLU A N 1
ATOM 2287 C CA . GLU A 1 295 ? 3.760 9.859 -30.757 1.00 66.19 295 GLU A CA 1
ATOM 2288 C C . GLU A 1 295 ? 3.482 11.262 -30.186 1.00 66.19 295 GLU A C 1
ATOM 2290 O O . GLU A 1 295 ? 2.890 11.425 -29.116 1.00 66.19 295 GLU A O 1
ATOM 2295 N N . ALA A 1 296 ? 3.903 12.304 -30.907 1.00 54.47 296 ALA A N 1
ATOM 2296 C CA . ALA A 1 296 ? 3.677 13.685 -30.495 1.00 54.47 296 ALA A CA 1
ATOM 2297 C C . ALA A 1 296 ? 2.192 14.064 -30.598 1.00 54.47 296 ALA A C 1
ATOM 2299 O O . ALA A 1 296 ? 1.589 13.966 -31.666 1.00 54.47 296 ALA A O 1
ATOM 2300 N N . LYS A 1 297 ? 1.609 14.605 -29.519 1.00 51.25 297 LYS A N 1
ATOM 2301 C CA . LYS A 1 297 ? 0.355 15.370 -29.625 1.00 51.25 297 LYS A CA 1
ATOM 2302 C C . LYS A 1 297 ? 0.673 16.688 -30.337 1.00 51.25 297 LYS A C 1
ATOM 2304 O O . LYS A 1 297 ? 1.186 17.616 -29.723 1.00 51.25 297 LYS A O 1
ATOM 2309 N N . SER A 1 298 ? 0.380 16.763 -31.631 1.00 41.06 298 SER A N 1
ATOM 2310 C CA . SER A 1 298 ? 0.876 17.778 -32.575 1.00 41.06 298 SER A CA 1
ATOM 2311 C C . SER A 1 298 ? 0.476 19.246 -32.329 1.00 41.06 298 SER A C 1
ATOM 2313 O O . SER A 1 298 ? 0.856 20.095 -33.129 1.00 41.06 298 SER A O 1
ATOM 2315 N N . ASN A 1 299 ? -0.288 19.591 -31.284 1.00 40.78 299 ASN A N 1
ATOM 2316 C CA . ASN A 1 299 ? -1.024 20.869 -31.237 1.00 40.78 299 ASN A CA 1
ATOM 2317 C C . ASN A 1 299 ? -0.838 21.707 -29.962 1.00 40.78 299 ASN A C 1
ATOM 2319 O O . ASN A 1 299 ? -1.723 22.488 -29.620 1.00 40.78 299 ASN A O 1
ATOM 2323 N N . MET A 1 300 ? 0.270 21.584 -29.241 1.00 43.88 300 MET A N 1
ATOM 2324 C CA . MET A 1 300 ? 0.476 22.417 -28.056 1.00 43.88 300 MET A CA 1
ATOM 2325 C C . MET A 1 300 ? 1.759 23.243 -28.176 1.00 43.88 300 MET A C 1
ATOM 2327 O O . MET A 1 300 ? 2.864 22.714 -28.249 1.00 43.88 300 MET A O 1
ATOM 2331 N N . SER A 1 301 ? 1.585 24.564 -28.236 1.00 46.41 301 SER A N 1
ATOM 2332 C CA . SER A 1 301 ? 2.641 25.546 -28.008 1.00 46.41 301 SER A CA 1
ATOM 2333 C C . SER A 1 301 ? 2.878 25.643 -26.504 1.00 46.41 301 SER A C 1
ATOM 2335 O O . SER A 1 301 ? 1.950 26.005 -25.780 1.00 46.41 301 SER A O 1
ATOM 2337 N N . TYR A 1 302 ? 4.083 25.325 -26.043 1.00 52.00 302 TYR A N 1
ATOM 2338 C CA . TYR A 1 302 ? 4.383 25.263 -24.614 1.00 52.00 302 TYR A CA 1
ATOM 2339 C C . TYR A 1 302 ? 5.219 26.442 -24.133 1.00 52.00 302 TYR A C 1
ATOM 2341 O O . TYR A 1 302 ? 6.014 27.027 -24.875 1.00 52.00 302 TYR A O 1
ATOM 2349 N N . SER A 1 303 ? 5.011 26.781 -22.867 1.00 50.16 303 SER A N 1
ATOM 2350 C CA . SER A 1 303 ? 5.764 27.791 -22.136 1.00 50.16 303 SER A CA 1
ATOM 2351 C C . SER A 1 303 ? 7.117 27.244 -21.667 1.00 50.16 303 SER A C 1
ATOM 2353 O O . SER A 1 303 ? 7.311 26.041 -21.502 1.00 50.16 303 SER A O 1
ATOM 2355 N N . ARG A 1 304 ? 8.076 28.143 -21.424 1.00 48.06 304 ARG A N 1
ATOM 2356 C CA . ARG A 1 304 ? 9.403 27.806 -20.883 1.00 48.06 304 ARG A CA 1
ATOM 2357 C C . ARG A 1 304 ? 9.323 27.052 -19.547 1.00 48.06 304 ARG A C 1
ATOM 2359 O O . ARG A 1 304 ? 10.136 26.166 -19.315 1.00 48.06 304 ARG A O 1
ATOM 2366 N N . ASP A 1 305 ? 8.334 27.371 -18.717 1.00 47.66 305 ASP A N 1
ATOM 2367 C CA . ASP A 1 305 ? 8.157 26.769 -17.393 1.00 47.66 305 ASP A CA 1
ATOM 2368 C C . ASP A 1 305 ? 7.697 25.302 -17.479 1.00 47.66 305 ASP A C 1
ATOM 2370 O O . ASP A 1 305 ? 8.101 24.485 -16.656 1.00 47.66 305 ASP A O 1
ATOM 2374 N N . GLU A 1 306 ? 6.924 24.935 -18.509 1.00 49.38 306 GLU A N 1
ATOM 2375 C CA . GLU A 1 306 ? 6.527 23.541 -18.774 1.00 49.38 306 GLU A CA 1
ATOM 2376 C C . GLU A 1 306 ? 7.719 22.699 -19.250 1.00 49.38 306 GLU A C 1
ATOM 2378 O O . GLU A 1 306 ? 7.902 21.580 -18.783 1.00 49.38 306 GLU A O 1
ATOM 2383 N N . VAL A 1 307 ? 8.591 23.260 -20.095 1.00 50.69 307 VAL A N 1
ATOM 2384 C CA . VAL A 1 307 ? 9.834 22.593 -20.527 1.00 50.69 307 VAL A CA 1
ATOM 2385 C C . VAL A 1 307 ? 10.822 22.449 -19.360 1.00 50.69 307 VAL A C 1
ATOM 2387 O O . VAL A 1 307 ? 11.486 21.424 -19.226 1.00 50.69 307 VAL A O 1
ATOM 2390 N N . GLU A 1 308 ? 10.911 23.446 -18.473 1.00 51.69 308 GLU A N 1
ATOM 2391 C CA . GLU A 1 308 ? 11.734 23.358 -17.258 1.00 51.69 308 GLU A CA 1
ATOM 2392 C C . GLU A 1 308 ? 11.170 22.347 -16.233 1.00 51.69 308 GLU A C 1
ATOM 2394 O O . GLU A 1 308 ? 11.954 21.704 -15.532 1.00 51.69 308 GLU A O 1
ATOM 2399 N N . ALA A 1 309 ? 9.846 22.148 -16.174 1.00 50.09 309 ALA A N 1
ATOM 2400 C CA . ALA A 1 309 ? 9.201 21.107 -15.365 1.00 50.09 309 ALA A CA 1
ATOM 2401 C C . ALA A 1 309 ? 9.383 19.688 -15.947 1.00 50.09 309 ALA A C 1
ATOM 2403 O O . ALA A 1 309 ? 9.574 18.732 -15.202 1.00 50.09 309 ALA A O 1
ATOM 2404 N N . GLU A 1 310 ? 9.427 19.533 -17.270 1.00 56.94 310 GLU A N 1
ATOM 2405 C CA . GLU A 1 310 ? 9.710 18.242 -17.926 1.00 56.94 310 GLU A CA 1
ATOM 2406 C C . GLU A 1 310 ? 11.130 17.737 -17.623 1.00 56.94 310 GLU A C 1
ATOM 2408 O O . GLU A 1 310 ? 11.352 16.564 -17.316 1.00 56.94 310 GLU A O 1
ATOM 2413 N N . VAL A 1 311 ? 12.099 18.655 -17.619 1.00 48.88 311 VAL A N 1
ATOM 2414 C CA . VAL A 1 311 ? 13.482 18.397 -17.187 1.00 48.88 311 VAL A CA 1
ATOM 2415 C C . VAL A 1 311 ? 13.540 18.063 -15.682 1.00 48.88 311 VAL A C 1
ATOM 2417 O O . VAL A 1 311 ? 14.415 17.316 -15.241 1.00 48.88 311 VAL A O 1
ATOM 2420 N N . TYR A 1 312 ? 12.589 18.562 -14.884 1.00 48.41 312 TYR A N 1
ATOM 2421 C CA . TYR A 1 312 ? 12.497 18.325 -13.438 1.00 48.41 312 TYR A CA 1
ATOM 2422 C C . TYR A 1 312 ? 12.013 16.904 -13.066 1.00 48.41 312 TYR A C 1
ATOM 2424 O O . TYR A 1 312 ? 12.461 16.338 -12.061 1.00 48.41 312 TYR A O 1
ATOM 2432 N N . ASP A 1 313 ? 11.165 16.284 -13.886 1.00 51.88 313 ASP A N 1
ATOM 2433 C CA . ASP A 1 313 ? 10.670 14.920 -13.633 1.00 51.88 313 ASP A CA 1
ATOM 2434 C C . ASP A 1 313 ? 11.415 13.838 -14.437 1.00 51.88 313 ASP A C 1
ATOM 2436 O O . ASP A 1 313 ? 11.228 12.647 -14.198 1.00 51.88 313 ASP A O 1
ATOM 2440 N N . GLY A 1 314 ? 12.318 14.231 -15.347 1.00 53.56 314 GLY A N 1
ATOM 2441 C CA . GLY A 1 314 ? 13.018 13.303 -16.249 1.00 53.56 314 GLY A CA 1
ATOM 2442 C C . GLY A 1 314 ? 12.138 12.791 -17.399 1.00 53.56 314 GLY A C 1
ATOM 2443 O O . GLY A 1 314 ? 12.596 11.993 -18.221 1.00 53.56 314 GLY A O 1
ATOM 2444 N N . ASP A 1 315 ? 10.907 13.295 -17.486 1.00 61.34 315 ASP A N 1
ATOM 2445 C CA . ASP A 1 315 ? 9.891 12.985 -18.490 1.00 61.34 315 ASP A CA 1
ATOM 2446 C C . ASP A 1 315 ? 10.036 13.916 -19.706 1.00 61.34 315 ASP A C 1
ATOM 2448 O O . ASP A 1 315 ? 9.162 14.719 -20.034 1.00 61.34 315 ASP A O 1
ATOM 2452 N N . VAL A 1 316 ? 11.202 13.865 -20.364 1.00 59.19 316 VAL A N 1
ATOM 2453 C CA . VAL A 1 316 ? 11.396 14.593 -21.628 1.00 59.19 316 VAL A CA 1
ATOM 2454 C C . VAL A 1 316 ? 10.530 13.913 -22.676 1.00 59.19 316 VAL A C 1
ATOM 2456 O O . VAL A 1 316 ? 10.615 12.707 -22.910 1.00 59.19 316 VAL A O 1
ATOM 2459 N N . ARG A 1 317 ? 9.678 14.685 -23.334 1.00 65.19 317 ARG A N 1
ATOM 2460 C CA . ARG A 1 317 ? 8.713 14.099 -24.254 1.00 65.19 317 ARG A CA 1
ATOM 2461 C C . ARG A 1 317 ? 9.379 13.556 -25.515 1.00 65.19 317 ARG A C 1
ATOM 2463 O O . ARG A 1 317 ? 10.390 14.073 -25.995 1.00 65.19 317 ARG A O 1
ATOM 2470 N N . GLY A 1 318 ? 8.788 12.497 -26.062 1.00 69.06 318 GLY A N 1
ATOM 2471 C CA . GLY A 1 318 ? 9.304 11.851 -27.267 1.00 69.06 318 GLY A CA 1
ATOM 2472 C C . GLY A 1 318 ? 10.538 10.991 -27.070 1.00 69.06 318 GLY A C 1
ATOM 2473 O O . GLY A 1 318 ? 11.119 10.554 -28.062 1.00 69.06 318 GLY A O 1
ATOM 2474 N N . GLN A 1 319 ? 10.947 10.774 -25.822 1.00 79.19 319 GLN A N 1
ATOM 2475 C CA . GLN A 1 319 ? 12.028 9.861 -25.498 1.00 79.19 319 GLN A CA 1
ATOM 2476 C C . GLN A 1 319 ? 11.708 8.439 -25.968 1.00 79.19 319 GLN A C 1
ATOM 2478 O O . GLN A 1 319 ? 10.584 7.955 -25.817 1.00 79.19 319 GLN A O 1
ATOM 2483 N N . SER A 1 320 ? 12.725 7.748 -26.480 1.00 86.06 320 SER A N 1
ATOM 2484 C CA . SER A 1 320 ? 12.685 6.287 -26.552 1.00 86.06 320 SER A CA 1
ATOM 2485 C C . SER A 1 320 ? 12.837 5.674 -25.157 1.00 86.06 320 SER A C 1
ATOM 2487 O O . SER A 1 320 ? 13.319 6.320 -24.224 1.00 86.06 320 SER A O 1
ATOM 2489 N N . VAL A 1 321 ? 12.508 4.390 -25.020 1.00 89.00 321 VAL A N 1
ATOM 2490 C CA . VAL A 1 321 ? 12.736 3.619 -23.782 1.00 89.00 321 VAL A CA 1
ATOM 2491 C C . VAL A 1 321 ? 14.197 3.713 -23.308 1.00 89.00 321 VAL A C 1
ATOM 2493 O O . VAL A 1 321 ? 14.458 3.859 -22.114 1.00 89.00 321 VAL A O 1
ATOM 2496 N N . PHE A 1 322 ? 15.155 3.710 -24.244 1.00 91.56 322 PHE A N 1
ATOM 2497 C CA . PHE A 1 322 ? 16.582 3.899 -23.958 1.00 91.56 322 PHE A CA 1
ATOM 2498 C C . PHE A 1 322 ? 16.879 5.259 -23.319 1.00 91.56 322 PHE A C 1
ATOM 2500 O O . PHE A 1 322 ? 17.579 5.341 -22.309 1.00 91.56 322 PHE A O 1
ATOM 2507 N N . GLN A 1 323 ? 16.312 6.331 -23.874 1.00 88.19 323 GLN A N 1
ATOM 2508 C CA . GLN A 1 323 ? 16.495 7.675 -23.336 1.00 88.19 323 GLN A CA 1
ATOM 2509 C C . GLN A 1 323 ? 15.795 7.858 -21.990 1.00 88.19 323 GLN A C 1
ATOM 2511 O O . GLN A 1 323 ? 16.345 8.520 -21.115 1.00 88.19 323 GLN A O 1
ATOM 2516 N N . ALA A 1 324 ? 14.629 7.243 -21.794 1.00 87.75 324 ALA A N 1
ATOM 2517 C CA . ALA A 1 324 ? 13.921 7.278 -20.521 1.00 87.75 324 ALA A CA 1
ATOM 2518 C C . ALA A 1 324 ? 14.723 6.605 -19.399 1.00 87.75 324 ALA A C 1
ATOM 2520 O O . ALA A 1 324 ? 14.850 7.174 -18.314 1.00 87.75 324 ALA A O 1
ATOM 2521 N N . ALA A 1 325 ? 15.346 5.449 -19.667 1.00 91.31 325 ALA A N 1
ATOM 2522 C CA . ALA A 1 325 ? 16.285 4.826 -18.730 1.00 91.31 325 ALA A CA 1
ATOM 2523 C C . ALA A 1 325 ? 17.458 5.765 -18.399 1.00 91.31 325 ALA A C 1
ATOM 2525 O O . ALA A 1 325 ? 17.797 5.958 -17.230 1.00 91.31 325 ALA A O 1
ATOM 2526 N N . ALA A 1 326 ? 18.059 6.370 -19.427 1.00 91.81 326 ALA A N 1
ATOM 2527 C CA . ALA A 1 326 ? 19.218 7.240 -19.273 1.00 91.81 326 ALA A CA 1
ATOM 2528 C C . ALA A 1 326 ? 18.893 8.500 -18.451 1.00 91.81 326 ALA A C 1
ATOM 2530 O O . ALA A 1 326 ? 19.581 8.807 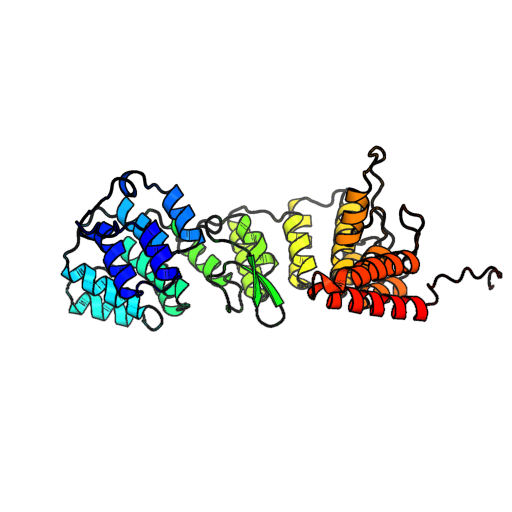-17.477 1.00 91.81 326 ALA A O 1
ATOM 2531 N N . ASN A 1 327 ? 17.802 9.188 -18.785 1.00 88.81 327 ASN A N 1
ATOM 2532 C CA . ASN A 1 327 ? 17.366 10.416 -18.120 1.00 88.81 327 ASN A CA 1
ATOM 2533 C C . ASN A 1 327 ? 16.854 10.178 -16.691 1.00 88.81 327 ASN A C 1
ATOM 2535 O O . ASN A 1 327 ? 16.920 11.084 -15.863 1.00 88.81 327 ASN A O 1
ATOM 2539 N N . ALA A 1 328 ? 16.409 8.958 -16.374 1.00 86.44 328 ALA A N 1
ATOM 2540 C CA . ALA A 1 328 ? 16.075 8.549 -15.011 1.00 86.44 328 ALA A CA 1
ATOM 2541 C C . ALA A 1 328 ? 17.304 8.180 -14.155 1.00 86.44 328 ALA A C 1
ATOM 2543 O O . ALA A 1 328 ? 17.165 7.938 -12.954 1.00 86.44 328 ALA A O 1
ATOM 2544 N N . GLY A 1 329 ? 18.508 8.121 -14.739 1.00 89.69 329 GLY A N 1
ATOM 2545 C CA . GLY A 1 329 ? 19.705 7.671 -14.027 1.00 89.69 329 GLY A CA 1
ATOM 2546 C C . GLY A 1 329 ? 19.767 6.149 -13.828 1.00 89.69 329 GLY A C 1
ATOM 2547 O O . GLY A 1 329 ? 20.438 5.677 -12.913 1.00 89.69 329 GLY A O 1
ATOM 2548 N N . SER A 1 330 ? 19.055 5.369 -14.646 1.00 92.25 330 SER A N 1
ATOM 2549 C CA . SER A 1 330 ? 18.947 3.910 -14.517 1.00 92.25 330 SER A CA 1
ATOM 2550 C C . SER A 1 330 ? 20.055 3.197 -15.293 1.00 92.25 330 SER A C 1
ATOM 2552 O O . SER A 1 330 ? 19.839 2.670 -16.385 1.00 92.25 330 SER A O 1
ATOM 2554 N N . ALA A 1 331 ? 21.271 3.210 -14.740 1.00 94.00 331 ALA A N 1
ATOM 2555 C CA . ALA A 1 331 ? 22.475 2.715 -15.410 1.00 94.00 331 ALA A CA 1
ATOM 2556 C C . ALA A 1 331 ? 22.371 1.245 -15.861 1.00 94.00 331 ALA A C 1
ATOM 2558 O O . ALA A 1 331 ? 22.737 0.929 -16.996 1.00 94.00 331 ALA A O 1
ATOM 2559 N N . ASP A 1 332 ? 21.830 0.352 -15.028 1.00 94.31 332 ASP A N 1
ATOM 2560 C CA . ASP A 1 332 ? 21.691 -1.063 -15.396 1.00 94.31 332 ASP A CA 1
ATOM 2561 C C . ASP A 1 332 ? 20.672 -1.253 -16.524 1.00 94.31 332 ASP A C 1
ATOM 2563 O O . ASP A 1 332 ? 20.892 -2.068 -17.422 1.00 94.31 332 ASP A O 1
ATOM 2567 N N . ALA A 1 333 ? 19.583 -0.477 -16.519 1.00 93.62 333 ALA A N 1
ATOM 2568 C CA . ALA A 1 333 ? 18.576 -0.510 -17.575 1.00 93.62 333 ALA A CA 1
ATOM 2569 C C . ALA A 1 333 ? 19.161 -0.033 -18.904 1.00 93.62 333 ALA A C 1
ATOM 2571 O O . ALA A 1 333 ? 18.932 -0.676 -19.925 1.00 93.62 333 ALA A O 1
ATOM 2572 N N . VAL A 1 334 ? 19.983 1.022 -18.894 1.00 95.38 334 VAL A N 1
ATOM 2573 C CA . VAL A 1 334 ? 20.721 1.486 -20.082 1.00 95.38 334 VAL A CA 1
ATOM 2574 C C . VAL A 1 334 ? 21.626 0.379 -20.625 1.00 95.38 334 VAL A C 1
ATOM 2576 O O . VAL A 1 334 ? 21.585 0.077 -21.818 1.00 95.38 334 VAL A O 1
ATOM 2579 N N . VAL A 1 335 ? 22.407 -0.278 -19.757 1.00 95.44 335 VAL A N 1
ATOM 2580 C CA . VAL A 1 335 ? 23.276 -1.400 -20.153 1.00 95.44 335 VAL A CA 1
ATOM 2581 C C . VAL A 1 335 ? 22.463 -2.545 -20.752 1.00 95.44 335 VAL A C 1
ATOM 2583 O O . VAL A 1 335 ? 22.863 -3.121 -21.767 1.00 95.44 335 VAL A O 1
ATOM 2586 N N . TRP A 1 336 ? 21.349 -2.905 -20.116 1.00 95.69 336 TRP A N 1
ATOM 2587 C CA . TRP A 1 336 ? 20.490 -3.986 -20.580 1.00 95.69 336 TRP A CA 1
ATOM 2588 C C . TRP A 1 336 ? 19.883 -3.651 -21.945 1.00 95.69 336 TRP A C 1
ATOM 2590 O O . TRP A 1 336 ? 20.063 -4.424 -22.881 1.00 95.69 336 TRP A O 1
ATOM 2600 N N . LEU A 1 337 ? 19.262 -2.479 -22.094 1.00 94.94 337 LEU A N 1
ATOM 2601 C CA . LEU A 1 337 ? 18.627 -2.036 -23.338 1.00 94.94 337 LEU A CA 1
ATOM 2602 C C . LEU A 1 337 ? 19.629 -1.987 -24.499 1.00 94.94 337 LEU A C 1
ATOM 2604 O O . LEU A 1 337 ? 19.340 -2.505 -25.576 1.00 94.94 337 LEU A O 1
ATOM 2608 N N . TRP A 1 338 ? 20.834 -1.454 -24.268 1.00 93.62 338 TRP A N 1
ATOM 2609 C CA . TRP A 1 338 ? 21.902 -1.441 -25.273 1.00 93.62 338 TRP A CA 1
ATOM 2610 C C . TRP A 1 338 ? 22.250 -2.850 -25.765 1.00 93.62 338 TRP A C 1
ATOM 2612 O O . TRP A 1 338 ? 22.260 -3.118 -26.966 1.00 93.62 338 TRP A O 1
ATOM 2622 N N . LYS A 1 339 ? 22.482 -3.783 -24.832 1.00 93.38 339 LYS A N 1
ATOM 2623 C CA . LYS A 1 339 ? 22.826 -5.179 -25.153 1.00 93.38 339 LYS A CA 1
ATOM 2624 C C . LYS A 1 339 ? 21.727 -5.915 -25.919 1.00 93.38 339 LYS A C 1
ATOM 2626 O O . LYS A 1 339 ? 22.036 -6.888 -26.599 1.00 93.38 339 LYS A O 1
ATOM 2631 N N . HIS A 1 340 ? 20.482 -5.456 -25.815 1.00 93.44 340 HIS A N 1
ATOM 2632 C CA . HIS A 1 340 ? 19.332 -6.044 -26.499 1.00 93.44 340 HIS A CA 1
ATOM 2633 C C . HIS A 1 340 ? 18.957 -5.291 -27.786 1.00 93.44 340 HIS A C 1
ATOM 2635 O O . HIS A 1 340 ? 17.962 -5.627 -28.417 1.00 93.44 340 HIS A O 1
ATOM 2641 N N . GLY A 1 341 ? 19.776 -4.330 -28.232 1.00 91.94 341 GLY A N 1
ATOM 2642 C CA . GLY A 1 341 ? 19.617 -3.668 -29.530 1.00 91.94 341 GLY A CA 1
ATOM 2643 C C . GLY A 1 341 ? 18.729 -2.423 -29.510 1.00 91.94 341 GLY A C 1
ATOM 2644 O O . GLY A 1 341 ? 18.214 -2.026 -30.561 1.00 91.94 341 GLY A O 1
ATOM 2645 N N . ALA A 1 342 ? 18.540 -1.802 -28.343 1.00 91.62 342 ALA A N 1
ATOM 2646 C CA . ALA A 1 342 ? 17.889 -0.503 -28.260 1.00 91.62 342 ALA A CA 1
ATOM 2647 C C . ALA A 1 342 ? 18.738 0.574 -28.955 1.00 91.62 342 ALA A C 1
ATOM 2649 O O . ALA A 1 342 ? 19.963 0.613 -28.826 1.00 91.62 342 ALA A O 1
ATOM 2650 N N . ARG A 1 343 ? 18.076 1.457 -29.701 1.00 89.69 343 ARG A N 1
ATOM 2651 C CA . ARG A 1 343 ? 18.705 2.525 -30.479 1.00 89.69 343 ARG A CA 1
ATOM 2652 C C . ARG A 1 343 ? 18.673 3.839 -29.710 1.00 89.69 343 ARG A C 1
ATOM 2654 O O . ARG A 1 343 ? 17.623 4.267 -29.227 1.00 89.69 343 ARG A O 1
ATOM 2661 N N . ASP A 1 344 ? 19.810 4.526 -29.698 1.00 88.94 344 ASP A N 1
ATOM 2662 C CA . ASP A 1 344 ? 19.892 5.915 -29.252 1.00 88.94 344 ASP A CA 1
ATOM 2663 C C . ASP A 1 344 ? 19.426 6.851 -30.377 1.00 88.94 344 ASP A C 1
ATOM 2665 O O . ASP A 1 344 ? 20.191 7.281 -31.249 1.00 88.94 344 ASP A O 1
ATOM 2669 N N . VAL A 1 345 ? 18.118 7.088 -30.399 1.00 84.81 345 VAL A N 1
ATOM 2670 C CA . VAL A 1 345 ? 17.466 8.025 -31.315 1.00 84.81 345 VAL A CA 1
ATOM 2671 C C . VAL A 1 345 ? 17.295 9.381 -30.630 1.00 84.81 345 VAL A C 1
ATOM 2673 O O . VAL A 1 345 ? 17.009 9.407 -29.437 1.00 84.81 345 VAL A O 1
ATOM 2676 N N . PRO A 1 346 ? 17.432 10.506 -31.352 1.00 82.69 346 PRO A N 1
ATOM 2677 C CA . PRO A 1 346 ? 17.187 11.821 -30.775 1.00 82.69 346 PRO A CA 1
ATOM 2678 C C . PRO A 1 346 ? 15.759 11.974 -30.234 1.00 82.69 346 PRO A C 1
ATOM 2680 O O . PRO A 1 346 ? 14.802 11.510 -30.862 1.00 82.69 346 PRO A O 1
ATOM 2683 N N . ASN A 1 347 ? 15.621 12.674 -29.106 1.00 79.19 347 ASN A N 1
ATOM 2684 C CA . ASN A 1 347 ? 14.332 13.116 -28.576 1.00 79.19 347 ASN A CA 1
ATOM 2685 C C . ASN A 1 347 ? 13.773 14.270 -29.434 1.00 79.19 347 ASN A C 1
ATOM 2687 O O . ASN A 1 347 ? 14.366 14.681 -30.435 1.00 79.19 347 ASN A O 1
ATOM 2691 N N . TRP A 1 348 ? 12.638 14.847 -29.038 1.00 75.62 348 TRP A N 1
ATOM 2692 C CA . TRP A 1 348 ? 12.030 15.948 -29.797 1.00 75.62 348 TRP A CA 1
ATOM 2693 C C . TRP A 1 348 ? 12.836 17.255 -29.791 1.00 75.62 348 TRP A C 1
ATOM 2695 O O . TRP A 1 348 ? 12.618 18.096 -30.661 1.00 75.62 348 TRP A O 1
ATOM 2705 N N . HIS A 1 349 ? 13.788 17.423 -28.873 1.00 74.19 349 HIS A N 1
ATOM 2706 C CA . HIS A 1 349 ? 14.734 18.543 -28.881 1.00 74.19 349 HIS A CA 1
ATOM 2707 C C . HIS A 1 349 ? 15.947 18.297 -29.792 1.00 74.19 349 HIS A C 1
ATOM 2709 O O . HIS A 1 349 ? 16.803 19.170 -29.910 1.00 74.19 349 HIS A O 1
ATOM 2715 N N . GLY A 1 350 ? 16.026 17.132 -30.444 1.00 78.88 350 GLY A N 1
ATOM 2716 C CA . GLY A 1 350 ? 17.184 16.718 -31.235 1.00 78.88 350 GLY A CA 1
ATOM 2717 C C . GLY A 1 350 ? 18.328 16.148 -30.393 1.00 78.88 350 GLY A C 1
ATOM 2718 O O . GLY A 1 350 ? 19.371 15.810 -30.948 1.00 78.88 350 GLY A O 1
ATOM 2719 N N . ASP A 1 351 ? 18.137 15.988 -29.081 1.00 83.25 351 ASP A N 1
ATOM 2720 C CA . ASP A 1 351 ? 19.165 15.460 -28.191 1.00 83.25 351 ASP A CA 1
ATOM 2721 C C . ASP A 1 351 ? 19.137 13.931 -28.175 1.00 83.25 351 ASP A C 1
ATOM 2723 O O . ASP A 1 351 ? 18.095 13.311 -27.949 1.00 83.25 351 ASP A O 1
ATOM 2727 N N . LYS A 1 352 ? 20.306 13.317 -28.353 1.00 89.25 352 LYS A N 1
ATOM 2728 C CA . LYS A 1 352 ? 20.557 11.914 -27.998 1.00 89.25 352 LYS A CA 1
ATOM 2729 C C . LYS A 1 352 ? 20.716 11.746 -26.484 1.00 89.25 352 LYS A C 1
ATOM 2731 O O . LYS A 1 352 ? 20.787 12.735 -25.749 1.00 89.25 352 LYS A O 1
ATOM 2736 N N . ALA A 1 353 ? 20.776 10.499 -26.012 1.00 89.50 353 ALA A N 1
ATOM 2737 C CA . ALA A 1 353 ? 20.840 10.180 -24.585 1.00 89.50 353 ALA A CA 1
ATOM 2738 C C . ALA A 1 353 ? 21.935 10.968 -23.840 1.00 89.50 353 ALA A C 1
ATOM 2740 O O . ALA A 1 353 ? 21.641 11.591 -22.823 1.00 89.50 353 ALA A O 1
ATOM 2741 N N . TYR A 1 354 ? 23.166 11.023 -24.360 1.00 92.00 354 TYR A N 1
ATOM 2742 C CA . TYR A 1 354 ? 24.279 11.696 -23.676 1.00 92.00 354 TYR A CA 1
ATOM 2743 C C . TYR A 1 354 ? 24.066 13.207 -23.500 1.00 92.00 354 TYR A C 1
ATOM 2745 O O . TYR A 1 354 ? 24.221 13.730 -22.393 1.00 92.00 354 TYR A O 1
ATOM 2753 N N . ALA A 1 355 ? 23.659 13.906 -24.563 1.00 88.00 355 ALA A N 1
ATOM 2754 C CA . ALA A 1 355 ? 23.381 15.342 -24.518 1.00 88.00 355 ALA A CA 1
ATOM 2755 C C . ALA A 1 355 ? 22.216 15.656 -23.561 1.00 88.00 355 ALA A C 1
ATOM 2757 O O . ALA A 1 355 ? 22.298 16.579 -22.747 1.00 88.00 355 ALA A O 1
ATOM 2758 N N . SER A 1 356 ? 21.156 14.842 -23.605 1.00 87.12 356 SER A N 1
ATOM 2759 C CA . SER A 1 356 ? 19.995 14.965 -22.716 1.00 87.12 356 SER A CA 1
ATOM 2760 C C . SER A 1 356 ? 20.385 14.779 -21.243 1.00 87.12 356 SER A C 1
ATOM 2762 O O . SER A 1 356 ? 20.090 15.636 -20.407 1.00 87.12 356 SER A O 1
ATOM 2764 N N . VAL A 1 357 ? 21.118 13.707 -20.922 1.00 89.81 357 VAL A N 1
ATOM 2765 C CA . VAL A 1 357 ? 21.586 13.415 -19.557 1.00 89.81 357 VAL A CA 1
ATOM 2766 C C . VAL A 1 357 ? 22.548 14.493 -19.055 1.00 89.81 357 VAL A C 1
ATOM 2768 O O . VAL A 1 357 ? 22.451 14.904 -17.900 1.00 89.81 357 VAL A O 1
ATOM 2771 N N . SER A 1 358 ? 23.437 15.006 -19.909 1.00 90.06 358 SER A N 1
ATOM 2772 C CA . SER A 1 358 ? 24.375 16.079 -19.549 1.00 90.06 358 SER A CA 1
ATOM 2773 C C . SER A 1 358 ? 23.650 17.373 -19.173 1.00 90.06 358 SER A C 1
ATOM 2775 O O . SER A 1 358 ? 23.955 17.978 -18.142 1.00 90.06 358 SER A O 1
ATOM 2777 N N . LYS A 1 359 ? 22.633 17.767 -19.954 1.00 87.56 359 LYS A N 1
ATOM 2778 C CA . LYS A 1 359 ? 21.780 18.928 -19.649 1.00 87.56 359 LYS A CA 1
ATOM 2779 C C . LYS A 1 359 ? 21.006 18.735 -18.344 1.00 87.56 359 LYS A C 1
ATOM 2781 O O . LYS A 1 359 ? 21.004 19.635 -17.504 1.00 87.56 359 LYS A O 1
ATOM 2786 N N . LEU A 1 360 ? 20.396 17.562 -18.150 1.00 85.56 360 LEU A N 1
ATOM 2787 C CA . LEU A 1 360 ? 19.679 17.212 -16.918 1.00 85.56 360 LEU A CA 1
ATOM 2788 C C . LEU A 1 360 ? 20.597 17.276 -15.700 1.00 85.56 360 LEU A C 1
ATOM 2790 O O . LEU A 1 360 ? 20.261 17.892 -14.691 1.00 85.56 360 LEU A O 1
ATOM 2794 N N . ARG A 1 361 ? 21.786 16.681 -15.797 1.00 88.31 361 ARG A N 1
ATOM 2795 C CA . ARG A 1 361 ? 22.764 16.684 -14.712 1.00 88.31 361 ARG A CA 1
ATOM 2796 C C . ARG A 1 361 ? 23.177 18.109 -14.347 1.00 88.31 361 ARG A C 1
ATOM 2798 O O . ARG A 1 361 ? 23.087 18.464 -13.174 1.00 88.31 361 ARG A O 1
ATOM 2805 N N . GLY A 1 362 ? 23.534 18.939 -15.330 1.00 87.00 362 GLY A N 1
ATOM 2806 C CA . GLY A 1 362 ? 23.883 20.345 -15.096 1.00 87.00 362 GLY A CA 1
ATOM 2807 C C . GLY A 1 362 ? 22.735 21.154 -14.476 1.00 87.00 362 GLY A C 1
ATOM 2808 O O . GLY A 1 362 ? 22.954 21.983 -13.591 1.00 87.00 362 GLY A O 1
ATOM 2809 N N . PHE A 1 363 ? 21.490 20.872 -14.876 1.00 85.06 363 PHE A N 1
ATOM 2810 C CA . PHE A 1 363 ? 20.296 21.486 -14.290 1.00 85.06 363 PHE A CA 1
ATOM 2811 C C . PHE A 1 363 ? 20.144 21.178 -12.791 1.00 85.06 363 PHE A C 1
ATOM 2813 O O . PHE A 1 363 ? 19.816 22.086 -12.014 1.00 85.06 363 PHE A O 1
ATOM 2820 N N . TRP A 1 364 ? 20.380 19.925 -12.385 1.00 84.31 364 TRP A N 1
ATOM 2821 C CA . TRP A 1 364 ? 20.316 19.499 -10.983 1.00 84.31 364 TRP A CA 1
ATOM 2822 C C . TRP A 1 364 ? 21.511 19.980 -10.165 1.00 84.31 364 TRP A C 1
ATOM 2824 O O . TRP A 1 364 ? 21.321 20.429 -9.035 1.00 84.31 364 TRP A O 1
ATOM 2834 N N . GLU A 1 365 ? 22.715 19.959 -10.739 1.00 88.38 365 GLU A N 1
ATOM 2835 C CA . GLU A 1 365 ? 23.937 20.470 -10.107 1.00 88.38 365 GLU A CA 1
ATOM 2836 C C . GLU A 1 365 ? 23.779 21.941 -9.699 1.00 88.38 365 GLU A C 1
ATOM 2838 O O . GLU A 1 365 ? 24.045 22.298 -8.552 1.00 88.38 365 GLU A O 1
ATOM 2843 N N . ALA A 1 366 ? 23.213 22.773 -10.580 1.00 86.25 366 ALA A N 1
ATOM 2844 C CA . ALA A 1 366 ? 22.926 24.183 -10.300 1.00 86.25 366 ALA A CA 1
ATOM 2845 C C . ALA A 1 366 ? 21.901 24.415 -9.166 1.00 86.25 366 ALA A C 1
ATOM 2847 O O . ALA A 1 366 ? 21.687 25.551 -8.740 1.00 86.25 366 ALA A O 1
ATOM 2848 N N . ARG A 1 367 ? 21.226 23.361 -8.690 1.00 84.75 367 ARG A N 1
ATOM 2849 C CA . ARG A 1 367 ? 20.168 23.418 -7.669 1.00 84.75 367 ARG A CA 1
ATOM 2850 C C . ARG A 1 367 ? 20.502 22.639 -6.400 1.00 84.75 367 ARG A C 1
ATOM 2852 O O . ARG A 1 367 ? 19.672 22.627 -5.491 1.00 84.75 367 ARG A O 1
ATOM 2859 N N . LEU A 1 368 ? 21.694 22.046 -6.295 1.00 83.62 368 LEU A N 1
ATOM 2860 C CA . LEU A 1 368 ? 22.120 21.275 -5.119 1.00 83.62 368 LEU A CA 1
ATOM 2861 C C . LEU A 1 368 ? 22.016 22.074 -3.813 1.00 83.62 368 LEU A C 1
ATOM 2863 O O . LEU A 1 368 ? 21.644 21.528 -2.778 1.00 83.62 368 LEU A O 1
ATOM 2867 N N . GLU A 1 369 ? 22.264 23.383 -3.871 1.00 80.06 369 GLU A N 1
ATOM 2868 C CA . GLU A 1 369 ? 22.154 24.281 -2.715 1.00 80.06 369 GLU A CA 1
ATOM 2869 C C . GLU A 1 369 ? 20.715 24.418 -2.184 1.00 80.06 369 GLU A C 1
ATOM 2871 O O . GLU A 1 369 ? 20.519 24.789 -1.029 1.00 80.06 369 GLU A O 1
ATOM 2876 N N . ARG A 1 370 ? 19.697 24.106 -3.002 1.00 79.31 370 ARG A N 1
ATOM 2877 C CA . ARG A 1 370 ? 18.272 24.243 -2.651 1.00 79.31 370 ARG A CA 1
ATOM 2878 C C . ARG A 1 370 ? 17.668 22.971 -2.064 1.00 79.31 370 ARG A C 1
ATOM 2880 O O . ARG A 1 370 ? 16.727 23.066 -1.283 1.00 79.31 370 ARG A O 1
ATOM 2887 N N . ASN A 1 371 ? 18.166 21.797 -2.451 1.00 77.38 371 ASN A N 1
ATOM 2888 C CA . ASN A 1 371 ? 17.719 20.522 -1.900 1.00 77.38 371 ASN A CA 1
ATOM 2889 C C . ASN A 1 371 ? 18.836 19.471 -2.000 1.00 77.38 371 ASN A C 1
ATOM 2891 O O . ASN A 1 371 ? 19.307 19.149 -3.092 1.00 77.38 371 ASN A O 1
ATOM 2895 N N . LYS A 1 372 ? 19.214 18.900 -0.851 1.00 78.56 372 LYS A N 1
ATOM 2896 C CA . LYS A 1 372 ? 20.241 17.855 -0.758 1.00 78.56 372 LYS A CA 1
ATOM 2897 C C . LYS A 1 372 ? 19.831 16.553 -1.451 1.00 78.56 372 LYS A C 1
ATOM 2899 O O . LYS A 1 372 ? 20.712 15.828 -1.902 1.00 78.56 372 LYS A O 1
ATOM 2904 N N . ASP A 1 373 ? 18.535 16.292 -1.620 1.00 74.38 373 ASP A N 1
ATOM 2905 C CA . ASP A 1 373 ? 18.030 15.099 -2.314 1.00 74.38 373 ASP A CA 1
ATOM 2906 C C . ASP A 1 373 ? 18.411 15.082 -3.806 1.00 74.38 373 ASP A C 1
ATOM 2908 O O . ASP A 1 373 ? 18.462 14.024 -4.435 1.00 74.38 373 ASP A O 1
ATOM 2912 N N . TYR A 1 374 ? 18.760 16.239 -4.384 1.00 82.88 374 TYR A N 1
ATOM 2913 C CA . TYR A 1 374 ? 19.261 16.313 -5.758 1.00 82.88 374 TYR A CA 1
ATOM 2914 C C . TYR A 1 374 ? 20.672 15.736 -5.916 1.00 82.88 374 TYR A C 1
ATOM 2916 O O . TYR A 1 374 ? 21.035 15.365 -7.030 1.00 82.88 374 TYR A O 1
ATOM 2924 N N . ALA A 1 375 ? 21.445 15.580 -4.834 1.00 85.44 375 ALA A N 1
ATOM 2925 C CA . ALA A 1 375 ? 22.772 14.964 -4.896 1.00 85.44 375 ALA A CA 1
ATOM 2926 C C . ALA A 1 375 ? 22.701 13.521 -5.416 1.00 85.44 375 ALA A C 1
ATOM 2928 O O . ALA A 1 375 ? 23.482 13.143 -6.286 1.00 85.44 375 ALA A O 1
ATOM 2929 N N . VAL A 1 376 ? 21.700 12.757 -4.964 1.00 84.88 376 VAL A N 1
ATOM 2930 C CA . VAL A 1 376 ? 21.467 11.378 -5.421 1.00 84.88 376 VAL A CA 1
ATOM 2931 C C . VAL A 1 376 ? 21.098 11.347 -6.907 1.00 84.88 376 VAL A C 1
ATOM 2933 O O . VAL A 1 376 ? 21.570 10.484 -7.644 1.00 84.88 376 VAL A O 1
ATOM 2936 N N . LYS A 1 377 ? 20.284 12.305 -7.380 1.00 84.38 377 LYS A N 1
ATOM 2937 C CA . LYS A 1 377 ? 19.952 12.421 -8.812 1.00 84.38 377 LYS A CA 1
ATOM 2938 C C . LYS A 1 377 ? 21.202 12.713 -9.650 1.00 84.38 377 LYS A C 1
ATOM 2940 O O . LYS A 1 377 ? 21.421 12.051 -10.659 1.00 84.38 377 LYS A O 1
ATOM 2945 N N . VAL A 1 378 ? 22.029 13.673 -9.229 1.00 88.19 378 VAL A N 1
ATOM 2946 C CA . VAL A 1 378 ? 23.278 14.041 -9.923 1.00 88.19 378 VAL A CA 1
ATOM 2947 C C . VAL A 1 378 ? 24.238 12.855 -10.006 1.00 88.19 378 VAL A C 1
ATOM 2949 O O . VAL A 1 378 ? 24.800 12.604 -11.071 1.00 88.19 378 VAL A O 1
ATOM 2952 N N . GLU A 1 379 ? 24.396 12.109 -8.912 1.00 92.06 379 GLU A N 1
ATOM 2953 C CA . GLU A 1 379 ? 25.244 10.917 -8.865 1.00 92.06 379 GLU A CA 1
ATOM 2954 C C . GLU A 1 379 ? 24.790 9.861 -9.882 1.00 92.06 379 GLU A C 1
ATOM 2956 O O . GLU A 1 379 ? 25.586 9.459 -10.732 1.00 92.06 379 GLU A O 1
ATOM 2961 N N . ARG A 1 380 ? 23.499 9.499 -9.878 1.00 90.50 380 ARG A N 1
ATOM 2962 C CA . ARG A 1 380 ? 22.921 8.520 -10.818 1.00 90.50 380 ARG A CA 1
ATOM 2963 C C . ARG A 1 380 ? 23.072 8.934 -12.282 1.00 90.50 380 ARG A C 1
ATOM 2965 O O . ARG A 1 380 ? 23.434 8.119 -13.127 1.00 90.50 380 ARG A O 1
ATOM 2972 N N . LEU A 1 381 ? 22.842 10.210 -12.602 1.00 91.88 381 LEU A N 1
ATOM 2973 C CA . LEU A 1 381 ? 23.063 10.725 -13.960 1.00 91.88 381 LEU A CA 1
ATOM 2974 C C . LEU A 1 381 ? 24.550 10.666 -14.345 1.00 91.88 381 LEU A C 1
ATOM 2976 O O . LEU A 1 381 ? 24.885 10.346 -15.483 1.00 91.88 381 LEU A O 1
ATOM 2980 N N . GLY A 1 382 ? 25.455 10.919 -13.395 1.00 93.75 382 GLY A N 1
ATOM 2981 C CA . GLY A 1 382 ? 26.894 10.748 -13.587 1.00 93.75 382 GLY A CA 1
ATOM 2982 C C . GLY A 1 382 ? 27.305 9.298 -13.865 1.00 93.75 382 GLY A C 1
ATOM 2983 O O . GLY A 1 382 ? 28.194 9.064 -14.684 1.00 93.75 382 GLY A O 1
ATOM 2984 N N . GLU A 1 383 ? 26.663 8.320 -13.226 1.00 94.94 383 GLU A N 1
ATOM 2985 C CA . GLU A 1 383 ? 26.863 6.897 -13.529 1.00 94.94 383 GLU A CA 1
ATOM 2986 C C . GLU A 1 383 ? 26.400 6.544 -14.943 1.00 94.94 383 GLU A C 1
ATOM 2988 O O . GLU A 1 383 ? 27.132 5.873 -15.674 1.00 94.94 383 GLU A O 1
ATOM 2993 N N . VAL A 1 384 ? 25.235 7.048 -15.362 1.00 94.69 384 VAL A N 1
ATOM 2994 C CA . VAL A 1 384 ? 24.736 6.863 -16.730 1.00 94.69 384 VAL A CA 1
ATOM 2995 C C . VAL A 1 384 ? 25.692 7.457 -17.763 1.00 94.69 384 VAL A C 1
ATOM 2997 O O . VAL A 1 384 ? 25.985 6.783 -18.746 1.00 94.69 384 VAL A O 1
ATOM 3000 N N . LEU A 1 385 ? 26.235 8.661 -17.550 1.00 95.25 385 LEU A N 1
ATOM 3001 C CA . LEU A 1 385 ? 27.201 9.259 -18.488 1.00 95.25 385 LEU A CA 1
ATOM 3002 C C . LEU A 1 385 ? 28.434 8.369 -18.680 1.00 95.25 385 LEU A C 1
ATOM 3004 O O . LEU A 1 385 ? 28.794 8.069 -19.814 1.00 95.25 385 LEU A O 1
ATOM 3008 N N . LYS A 1 386 ? 29.008 7.840 -17.590 1.00 94.81 386 LYS A N 1
ATOM 3009 C CA . LYS A 1 386 ? 30.134 6.888 -17.661 1.00 94.81 386 LYS A CA 1
ATOM 3010 C C . LYS A 1 386 ? 29.775 5.613 -18.427 1.00 94.81 386 LYS A C 1
ATOM 3012 O O . LYS A 1 386 ? 30.632 5.017 -19.080 1.00 94.81 386 LYS A O 1
ATOM 3017 N N . VAL A 1 387 ? 28.531 5.145 -18.300 1.00 93.81 387 VAL A N 1
ATOM 3018 C CA . VAL A 1 387 ? 28.026 4.003 -19.071 1.00 93.81 387 VAL A CA 1
ATOM 3019 C C . VAL A 1 387 ? 27.948 4.367 -20.552 1.00 93.81 387 VAL A C 1
ATOM 3021 O O . VAL A 1 387 ? 28.496 3.630 -21.364 1.00 93.81 387 VAL A O 1
ATOM 3024 N N . LEU A 1 388 ? 27.331 5.493 -20.909 1.00 92.88 388 LEU A N 1
ATOM 3025 C CA . LEU A 1 388 ? 27.197 5.939 -22.299 1.00 92.88 388 LEU A CA 1
ATOM 3026 C C . LEU A 1 388 ? 28.567 6.133 -22.975 1.00 92.88 388 LEU A C 1
ATOM 3028 O O . LEU A 1 388 ? 28.776 5.609 -24.067 1.00 92.88 388 LEU A O 1
ATOM 3032 N N . GLU A 1 389 ? 29.528 6.766 -22.295 1.00 92.50 389 GLU A N 1
ATOM 3033 C CA . GLU A 1 389 ? 30.921 6.906 -22.760 1.00 92.50 389 GLU A CA 1
ATOM 3034 C C . GLU A 1 389 ? 31.572 5.544 -23.029 1.00 92.50 389 GLU A C 1
ATOM 3036 O O . GLU A 1 389 ? 32.176 5.320 -24.077 1.00 92.50 389 GLU A O 1
ATOM 3041 N N . ARG A 1 390 ? 31.410 4.587 -22.104 1.00 89.75 390 ARG A N 1
ATOM 3042 C CA . ARG A 1 390 ? 31.973 3.235 -22.244 1.00 89.75 390 ARG A CA 1
ATOM 3043 C C . ARG A 1 390 ? 31.458 2.508 -23.488 1.00 89.75 390 ARG A C 1
ATOM 3045 O O . ARG A 1 390 ? 32.177 1.668 -24.025 1.00 89.75 390 ARG A O 1
ATOM 3052 N N . TYR A 1 391 ? 30.232 2.794 -23.917 1.00 85.19 391 TYR A N 1
ATOM 3053 C CA . TYR A 1 391 ? 29.625 2.199 -25.109 1.00 85.19 391 TYR A CA 1
ATOM 3054 C C . TYR A 1 391 ? 29.769 3.067 -26.371 1.00 85.19 391 TYR A C 1
ATOM 3056 O O . TYR A 1 391 ? 29.198 2.713 -27.399 1.00 85.19 391 TYR A O 1
ATOM 3064 N N . GLY A 1 392 ? 30.554 4.152 -26.328 1.00 82.06 392 GLY A N 1
ATOM 3065 C CA . GLY A 1 392 ? 30.806 5.018 -27.486 1.00 82.06 392 GLY A CA 1
ATOM 3066 C C . GLY A 1 392 ? 29.586 5.834 -27.922 1.00 82.06 392 GLY A C 1
ATOM 3067 O O . GLY A 1 392 ? 29.398 6.068 -29.112 1.00 82.06 392 GLY A O 1
ATOM 3068 N N . LEU A 1 393 ? 28.727 6.203 -26.968 1.00 80.06 393 LEU A N 1
ATOM 3069 C CA . LEU A 1 393 ? 27.524 7.017 -27.181 1.00 80.06 393 LEU A CA 1
ATOM 3070 C C . LEU A 1 393 ? 27.702 8.463 -26.691 1.00 80.06 393 LEU A C 1
ATOM 3072 O O . LEU A 1 393 ? 26.724 9.112 -26.323 1.00 80.06 393 LEU A O 1
ATOM 3076 N N . ASP A 1 394 ? 28.935 8.959 -26.631 1.00 75.94 394 ASP A N 1
ATOM 3077 C CA . ASP A 1 394 ? 29.238 10.348 -26.295 1.00 75.94 394 ASP A CA 1
ATOM 3078 C C . ASP A 1 394 ? 28.996 11.296 -27.490 1.00 75.94 394 ASP A C 1
ATOM 3080 O O . ASP A 1 394 ? 28.618 10.883 -28.586 1.00 75.94 394 ASP A O 1
ATOM 3084 N N . GLU A 1 395 ? 29.155 12.606 -27.276 1.00 58.84 395 GLU A N 1
ATOM 3085 C CA . GLU A 1 395 ? 28.908 13.661 -28.281 1.00 58.84 395 GLU A CA 1
ATOM 3086 C C . GLU A 1 395 ? 29.840 13.621 -29.509 1.00 58.84 395 GLU A C 1
ATOM 3088 O O . GLU A 1 395 ? 29.776 14.508 -30.364 1.00 58.84 395 GLU A O 1
ATOM 3093 N N . VAL A 1 396 ? 30.698 12.607 -29.645 1.00 48.25 396 VAL A N 1
ATOM 3094 C CA . VAL A 1 396 ? 31.606 12.505 -30.782 1.00 48.25 396 VAL A CA 1
ATOM 3095 C C . VAL A 1 396 ? 30.829 12.018 -32.007 1.00 48.25 396 VAL A C 1
ATOM 3097 O O . VAL A 1 396 ? 30.706 10.824 -32.278 1.00 48.25 396 VAL A O 1
ATOM 3100 N N . GLU A 1 397 ? 30.340 12.968 -32.807 1.00 40.12 397 GLU A N 1
ATOM 3101 C CA . GLU A 1 397 ? 30.190 12.756 -34.245 1.00 40.12 397 GLU A CA 1
ATOM 3102 C C . GLU A 1 397 ? 31.531 12.247 -34.791 1.00 40.12 397 GLU A C 1
ATOM 3104 O O . GLU A 1 397 ? 32.448 13.018 -35.082 1.00 40.12 397 GLU A O 1
ATOM 3109 N N . VAL A 1 398 ? 31.657 10.931 -34.966 1.00 35.75 398 VAL A N 1
ATOM 3110 C CA . VAL A 1 398 ? 32.646 10.386 -35.891 1.00 35.75 398 VAL A CA 1
ATOM 3111 C C . VAL A 1 398 ? 32.150 10.725 -37.295 1.00 35.75 398 VAL A C 1
ATOM 3113 O O . VAL A 1 398 ? 31.474 9.943 -37.962 1.00 35.75 398 VAL A O 1
ATOM 3116 N N . LEU A 1 399 ? 32.480 11.932 -37.751 1.00 41.16 399 LEU A N 1
ATOM 3117 C CA . LEU A 1 399 ? 32.673 12.200 -39.169 1.00 41.16 399 LEU A CA 1
ATOM 3118 C C . LEU A 1 399 ? 33.822 11.294 -39.638 1.00 41.16 399 LEU A C 1
ATOM 3120 O O . LEU A 1 399 ? 34.987 11.672 -39.543 1.00 41.16 399 LEU A O 1
ATOM 3124 N N . GLY A 1 400 ? 33.515 10.076 -40.092 1.00 35.25 400 GLY A N 1
ATOM 3125 C CA . GLY A 1 400 ? 34.559 9.166 -40.562 1.00 35.25 400 GLY A CA 1
ATOM 3126 C C . GLY A 1 400 ? 34.119 7.729 -40.811 1.00 35.25 400 GLY A C 1
ATOM 3127 O O . GLY A 1 400 ? 34.433 6.859 -40.015 1.00 35.25 400 GLY A O 1
ATOM 3128 N N . GLU A 1 401 ? 33.475 7.532 -41.963 1.00 29.69 401 GLU A N 1
ATOM 3129 C CA . GLU A 1 401 ? 33.338 6.290 -42.748 1.00 29.69 401 GLU A CA 1
ATOM 3130 C C . GLU A 1 401 ? 32.561 5.081 -42.169 1.00 29.69 401 GLU A C 1
ATOM 3132 O O . GLU A 1 401 ? 32.690 4.719 -41.002 1.00 29.69 401 GLU A O 1
ATOM 3137 N N . PRO A 1 402 ? 31.759 4.394 -43.013 1.00 34.41 402 PRO A N 1
ATOM 3138 C CA . PRO A 1 402 ? 31.161 3.118 -42.650 1.00 34.41 402 PRO A CA 1
ATOM 3139 C C . PRO A 1 402 ? 32.240 2.027 -42.670 1.00 34.41 402 PRO A C 1
ATOM 3141 O O . PRO A 1 402 ? 32.960 1.874 -43.657 1.00 34.41 402 PRO A O 1
ATOM 3144 N N . LEU A 1 403 ? 32.342 1.250 -41.592 1.00 34.50 403 LEU A N 1
ATOM 3145 C CA . LEU A 1 403 ? 33.155 0.030 -41.564 1.00 34.50 403 LEU A CA 1
ATOM 3146 C C . LEU A 1 403 ? 32.355 -1.172 -42.130 1.00 34.50 403 LEU A C 1
ATOM 3148 O O . LEU A 1 403 ? 31.125 -1.141 -42.071 1.00 34.50 403 LEU A O 1
ATOM 3152 N N . PRO A 1 404 ? 33.051 -2.163 -42.730 1.00 41.56 404 PRO A N 1
ATOM 3153 C CA . PRO A 1 404 ? 32.561 -3.039 -43.808 1.00 41.56 404 PRO A CA 1
ATOM 3154 C C . PRO A 1 404 ? 31.487 -4.067 -43.447 1.00 41.56 404 PRO A C 1
ATOM 3156 O O . PRO A 1 404 ? 31.441 -4.515 -42.278 1.00 41.56 404 PRO A O 1
#

Sequence (404 aa):
MTEQPNPCFYHNKYSYADGEITLEEYLQKDLSHVFEGLRHPECERLNDADVGLMARSDMLAGAMIACMLHVDVHPSPAAREVLVKMLLSGPNATLENLRAMDTASDTTLLNTPAFCQLVAAMALQSGNRLLFNDIITNFPPAPGCKHVFSPENISIREIKFGDRTALSHLVFKDQADNGCNVWCAMIAAGWAVPRESLLESAVTSPDLDAGFALLKTLRQHGHIVRQANIHQSIRWGHTKMTQHILDLHIQEHGPTLDKQAAYDHYLLAAAQSNNITVLALLADMYGADINWRPEAKSNMSYSRDEVEAEVYDGDVRGQSVFQAAANAGSADAVVWLWKHGARDVPNWHGDKAYASVSKLRGFWEARLERNKDYAVKVERLGEVLKVLERYGLDEVEVLGEPLP

Radius of gyration: 27.43 Å; chains: 1; bounding box: 62×47×81 Å

InterPro domains:
  IPR036770 Ankyrin repeat-containing domain superfamily [G3DSA:1.25.40.20] (162-360)
  IPR036770 Ankyrin repeat-containing domain superfamily [SSF48403] (197-343)

Organism: Stachybotrys chartarum (strain CBS 109288 / IBT 7711) (NCBI:txid1280523)

pLDDT: mean 82.81, std 14.46, range [29.69, 97.31]